Protein 4FYE (pdb70)

Foldseek 3Di:
DLAAVQVQVLLVPDDFAFDDDVLDLAADFPPPAFTKGARSPDHNAIETEGEWDDDPLLATPALWDFLLRQLLLLLGLLLVLLLVDLVVDDDDPSVVLNVVLVVLSVVLSVVLVVPQDRQLRIARFLFDCPDPSNVSNVVSLVVSLVSLLVSLVVNCVSSVHDPVSSQVSSQVSLVVHPHKYKYKYAAPLADPLKTKMKIWAADFDAWCLLQVLVVHHVVDDRADWDPKTWMWIWMAHNVSGTDTLDTFIQDRAQQFDLVQPPPDDPLSVLLRLLRSLSSVLRVLQRQQSNVSSNDDLVRLVVQQPPVPDDPDADPDPQSRQLVSVVRSQVPDAAEAEEEEEEAAQLFFDPPRSNSVCSQVSNVVSLLLQAQHWDWGWHDSGPVDIDIHIYHYHYAYAYAYFAPVRDDDPPDPRTDNCSRVLSHLVNLVVLLVLLLVVLVVLVVVPPVQVLLVVLSVLSNADPLVPLVVVLVVLSVVLNVLSVQLSVLSSVLNVQVSDDPVDHDPVSNVVSVVSNVVSVVVCVVSVVVSSVSSVVVSVRRLVSCVVCVVVSVVSLVVLCVVLQVVLLPPDDDVVSLVSSQLSSLLSVLSSVLSCCVSVVPCRDLLNRPPNSLSSQLNCVSSVHRYYYYDNNSLAPRLVSVLLNSLQSVVLCSDSRSHHDCCLRNQFFDSDSDTDSSLSSLSSRCSSSQVSLCSSQSGGAHQGDRRHCRRGSTDRPSNSRSCSSVRD

Radius of gyration: 26.18 Å; Cα contacts (8 Å, |Δi|>4): 1175; chains: 1; bounding box: 68×67×67 Å

GO terms:
  GO:0052866 phosphatidylinositol phosphate phosphatase activity (F, IMP)
  GO:0005515 protein binding (F, IPI)

Solvent-accessible surface area: 32111 Å² total; per-residue (Å²): 82,16,60,10,13,81,58,15,0,40,86,1,4,52,154,28,101,93,17,74,90,146,85,51,65,22,23,4,22,21,119,63,34,19,75,10,39,98,13,47,55,65,129,44,75,14,0,0,11,2,63,15,108,88,52,195,154,45,45,11,89,6,9,20,0,22,0,29,35,0,0,40,1,28,0,50,13,22,17,42,2,0,60,31,17,0,78,137,24,210,117,48,123,65,95,109,22,44,94,30,0,51,116,46,8,155,76,39,67,134,53,5,71,131,75,7,66,75,128,86,0,112,4,38,1,4,27,64,97,166,37,87,66,1,115,39,0,52,101,10,10,66,110,0,34,31,28,0,81,111,0,8,131,30,0,18,167,28,0,43,34,166,55,144,35,7,61,120,11,4,74,85,62,26,66,155,26,74,6,6,7,0,0,36,6,114,4,14,108,28,132,147,54,36,39,2,1,2,0,7,20,34,33,41,144,99,4,58,45,0,41,110,19,51,87,143,131,102,168,85,20,108,10,21,25,76,16,4,7,11,0,0,0,0,8,57,49,83,119,17,69,10,62,48,48,10,14,0,1,1,0,0,3,22,2,3,19,88,83,24,11,178,90,21,81,94,68,39,78,8,0,0,33,0,0,0,0,1,3,0,9,8,0,0,8,11,2,0,36,18,61,0,23,90,28,62,63,136,58,0,77,96,113,0,55,142,132,106,73,29,152,133,73,26,143,91,83,97,103,10,9,14,42,5,0,98,25,17,7,109,49,30,136,8,69,5,32,0,0,5,0,1,0,1,8,3,11,15,145,70,82,36,104,47,6,96,40,4,9,63,14,2,18,19,1,1,7,4,2,16,41,37,141,5,172,3,12,0,21,4,3,93,147,70,75,32,118,28,37,0,15,3,79,5,19,4,0,2,8,6,0,27,156,37,32,62,19,52,101,181,50,98,57,6,46,54,72,35,20,112,57,4,4,0,11,0,4,0,25,0,6,26,4,1,16,147,34,2,70,138,33,37,150,72,12,66,116,31,92,75,4,37,47,0,24,96,37,14,94,23,27,129,9,76,106,27,38,109,86,10,76,111,62,23,97,58,0,49,136,34,5,21,34,3,32,102,11,0,6,44,0,5,73,26,33,84,89,32,114,87,158,45,96,97,77,112,0,64,97,16,41,106,74,0,37,38,77,19,153,45,11,93,164,35,18,64,35,4,31,122,22,8,42,88,0,21,58,90,18,105,64,42,16,77,138,42,70,46,100,4,64,122,12,12,90,70,1,58,117,48,3,18,81,40,6,95,66,192,135,50,81,94,103,33,67,55,86,1,41,48,2,12,7,2,0,3,12,2,3,64,3,21,71,10,36,14,87,70,30,18,32,80,25,124,12,1,1,23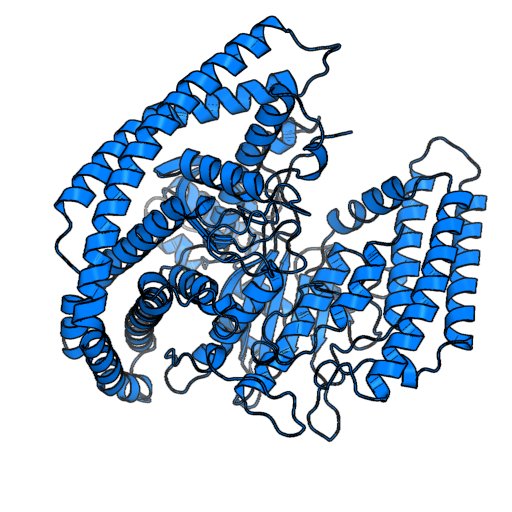,0,0,1,3,1,0,8,0,0,40,49,19,90,29,5,0,0,1,0,5,36,43,1,16,39,34,1,1,9,0,1,7,3,2,5,0,3,18,0,46,10,40,40,40,141,15,13,2,12,78,5,88,0,3,76,51,80,5,90,38,26,187,154,35,44,66,5,0,62,1,2,12,3,3,8,12,7,6,1,2,8,7,0,19,28,22,2,1,0,3,7,77,17,129,45,55,38,152,19,4,1,1,7,21,18,0,12,8,83,0,6,27,0,40,118,17,154

InterPro domains:
  IPR048705 Phosphoinositide phosphatase SidF-like [PF20988] (79-910)

Sequence (725 aa):
ITENIETYVTHLLSDLEPVPSQNQHLAYGYPGERQVFKDPMLDGKQVVVVNSQYDKHGRPVTGQPDVIQEANNYIDNLVAAAKSLIDKDKKGEKDLRKNAIDEMAKTFKKSISETIPSDKAKADLFSSKKSSANKDFLEQLAKVEGSLQQFTQAVAKASGHKLKALDKEGHHNIRSHNRDTLIHRFKAPNSKEGEEQFIMYIPCGRYTKRQQRLMGKDESDLVLGNSSMARMIAGTRHSDGTVTIHHDSFSGPGARMPYSDFKGADDYKKLAIKAVTLINQEEVIQTLAQRQIDRMTNEDLWNKIPEEYRPDELPPDAEKARAQLIKLYVEHNPLSVTECYTQVVTAGQRVAAENQKEQFEYVRQMMDAFDGSKAKITIQTGSNTEVETAVGYQARMSSWGVNWFRQVGALNPLSDNSVTKNQNARFVNQMTDDVIRNLDKVAQNLGDYDKAGALHTLLKGPDVSDLNQQITEKENALKEVKGAYREALFSYFEEYQKGEGKWDQAKLDQLKNQVDGYEKSIKKQESAIYELHNQIDALRKAYYTEHKGQINKALQELKEQISPVIQNKETDPETKSRLQHFYNSCAYLTQAQELYYENTWHHGKNNFKLQTLMASLSCELDYANTKGSKSNNDRGQRLAQKIVGNALWTAMSEDGLYTGEFLDHRRTHGKEVSNVEQLDRELTTIQALHHTANTGVSGGKFEIQDKANFADNGLFGKVANFAKIK

Nearest PDB structures (foldseek):
  4fye-assembly1_A  TM=1.001E+00  e=0.000E+00  Legionella pneumophila subsp. pneumophila str. Philadelphia 1
  4fyg-assembly1_A  TM=9.978E-01  e=1.767E-99  Legionella pneumophila subsp. pneumophila str. Philadelphia 1
  8jzl-assembly1_A  TM=6.406E-01  e=1.017E-10  Salmonella enterica subsp. enterica serovar Typhimurium str. LT2

B-factor: mean 67.92, std 23.51, range [21.99, 181.51]

Structure (mmCIF, N/CA/C/O backbone):
data_4FYE
#
_entry.id   4FYE
#
_cell.length_a   72.176
_cell.length_b   115.959
_cell.length_c   124.224
_cell.angle_alpha   90.00
_cell.angle_beta   90.00
_cell.angle_gamma   90.00
#
_symmetry.space_group_name_H-M   'P 21 21 21'
#
loop_
_entity.id
_entity.type
_entity.pdbx_description
1 polymer 'SidF, inhibitor of growth family, member 3'
2 non-polymer 'PHOSPHATE ION'
3 water water
#
loop_
_atom_site.group_PDB
_atom_site.id
_atom_site.type_symbol
_atom_site.label_atom_id
_atom_site.label_alt_id
_atom_site.label_comp_id
_atom_site.label_asym_id
_atom_site.label_entity_id
_atom_site.label_seq_id
_atom_site.pdbx_PDB_ins_code
_atom_site.Cartn_x
_atom_site.Cartn_y
_atom_site.Cartn_z
_atom_site.occupancy
_atom_site.B_iso_or_equiv
_atom_site.auth_seq_id
_atom_site.auth_comp_id
_atom_site.auth_asym_id
_atom_site.auth_atom_id
_atom_site.pdbx_PDB_model_num
ATOM 1 N N . ILE A 1 5 ? -20.427 49.967 30.853 1.00 123.02 4 ILE A N 1
ATOM 2 C CA . ILE A 1 5 ? -19.954 50.264 32.243 1.00 124.02 4 ILE A CA 1
ATOM 3 C C . ILE A 1 5 ? -18.863 51.332 32.277 1.00 122.14 4 ILE A C 1
ATOM 4 O O . ILE A 1 5 ? -17.902 51.320 31.481 1.00 115.58 4 ILE A O 1
ATOM 9 N N . THR A 1 6 ? -19.039 52.255 33.217 1.00 111.87 5 THR A N 1
ATOM 10 C CA . THR A 1 6 ? -18.036 53.269 33.534 1.00 104.13 5 THR A CA 1
ATOM 11 C C . THR A 1 6 ? -17.648 53.036 34.998 1.00 93.71 5 THR A C 1
ATOM 12 O O . THR A 1 6 ? -17.684 53.927 35.862 1.00 90.09 5 THR A O 1
ATOM 16 N N . GLU A 1 7 ? -17.293 51.778 35.233 1.00 78.02 6 GLU A N 1
ATOM 17 C CA . GLU A 1 7 ? -16.967 51.250 36.532 1.00 70.02 6 GLU A CA 1
ATOM 18 C C . GLU A 1 7 ? -15.459 51.203 36.676 1.00 57.35 6 GLU A C 1
ATOM 19 O O . GLU A 1 7 ? -14.715 51.165 35.722 1.00 55.69 6 GLU A O 1
ATOM 25 N N . ASN A 1 8 ? -15.022 51.202 37.905 1.00 57.36 7 ASN A N 1
ATOM 26 C CA . ASN A 1 8 ? -13.635 51.152 38.230 1.00 56.45 7 ASN A CA 1
ATOM 27 C C . ASN A 1 8 ? -13.078 49.814 37.718 1.00 53.89 7 ASN A C 1
ATOM 28 O O . ASN A 1 8 ? -13.724 48.796 37.868 1.00 56.74 7 ASN A O 1
ATOM 33 N N . ILE A 1 9 ? -11.899 49.833 37.091 1.00 51.69 8 ILE A N 1
ATOM 34 C CA . ILE A 1 9 ? -11.334 48.646 36.483 1.00 48.55 8 ILE A CA 1
ATOM 35 C C . ILE A 1 9 ? -11.185 47.512 37.522 1.00 51.32 8 ILE A C 1
ATOM 36 O O . ILE A 1 9 ? -11.610 46.377 37.267 1.00 48.36 8 ILE A O 1
ATOM 41 N N . GLU A 1 10 ? -10.639 47.825 38.702 1.00 49.69 9 GLU A N 1
ATOM 42 C CA . GLU A 1 10 ? -10.445 46.817 39.696 1.00 53.25 9 GLU A CA 1
ATOM 43 C C . GLU A 1 10 ? -11.773 46.209 40.099 1.00 60.19 9 GLU A C 1
ATOM 44 O O . GLU A 1 10 ? -11.858 44.966 40.242 1.00 63.47 9 GLU A O 1
ATOM 50 N N . THR A 1 11 ? -12.818 47.028 40.296 1.00 55.80 10 THR A N 1
ATOM 51 C CA . THR A 1 11 ? -14.051 46.407 40.777 1.00 59.98 10 THR A CA 1
ATOM 52 C C . THR A 1 11 ? -14.625 45.534 39.648 1.00 54.55 10 THR A C 1
ATOM 53 O O . THR A 1 11 ? -14.987 44.380 39.846 1.00 51.93 10 THR A O 1
ATOM 57 N N . TYR A 1 12 ? -14.659 46.064 38.447 1.00 50.77 11 TYR A N 1
ATOM 58 C CA . TYR A 1 12 ? -14.996 45.208 37.327 1.00 50.13 11 TYR A CA 1
ATOM 59 C C . TYR A 1 12 ? -14.213 43.879 37.211 1.00 48.56 11 TYR A C 1
ATOM 60 O O . TYR A 1 12 ? -14.813 42.812 37.045 1.00 51.26 11 TYR A O 1
ATOM 69 N N . VAL A 1 13 ? -12.899 43.916 37.319 1.00 44.86 12 VAL A N 1
ATOM 70 C CA . VAL A 1 13 ? -12.097 42.686 37.162 1.00 43.75 12 VAL A CA 1
ATOM 71 C C . VAL A 1 13 ? -12.473 41.676 38.260 1.00 51.38 12 VAL A C 1
ATOM 72 O O . VAL A 1 13 ? -12.535 40.434 38.026 1.00 52.79 12 VAL A O 1
ATOM 76 N N . THR A 1 14 ? -12.767 42.212 39.450 1.00 48.84 13 THR A N 1
ATOM 77 C CA . THR A 1 14 ? -13.160 41.408 40.569 1.00 50.86 13 THR A CA 1
ATOM 78 C C . THR A 1 14 ? -14.492 40.732 40.306 1.00 56.06 13 THR A C 1
ATOM 79 O O . THR A 1 14 ? -14.640 39.541 40.554 1.00 62.03 13 THR A O 1
ATOM 83 N N . HIS A 1 15 ? -15.480 41.464 39.813 1.00 57.03 14 HIS A N 1
ATOM 84 C CA . HIS A 1 15 ? -16.735 40.790 39.461 1.00 58.80 14 HIS A CA 1
ATOM 85 C C . HIS A 1 15 ? -16.533 39.708 38.426 1.00 56.94 14 HIS A C 1
ATOM 86 O O . HIS A 1 15 ? -17.138 38.675 38.488 1.00 55.97 14 HIS A O 1
ATOM 93 N N . LEU A 1 16 ? -15.621 39.947 37.486 1.00 55.00 15 LEU A N 1
ATOM 94 C CA . LEU A 1 16 ? -15.391 39.054 36.372 1.00 50.76 15 LEU A CA 1
ATOM 95 C C . LEU A 1 16 ? -14.852 37.725 36.821 1.00 51.24 15 LEU A C 1
ATOM 96 O O . LEU A 1 16 ? -15.047 36.749 36.150 1.00 52.82 15 LEU A O 1
ATOM 101 N N . LEU A 1 17 ? -14.148 37.701 37.936 1.00 53.05 16 LEU A N 1
ATOM 102 C CA . LEU A 1 17 ? -13.517 36.494 38.406 1.00 52.68 16 LEU A CA 1
ATOM 103 C C . LEU A 1 17 ? -14.385 35.740 39.389 1.00 57.06 16 LEU A C 1
ATOM 104 O O . LEU A 1 17 ? -13.956 34.762 39.947 1.00 64.76 16 LEU A O 1
ATOM 109 N N . SER A 1 18 ? -15.608 36.187 39.613 1.00 60.96 17 SER A N 1
ATOM 110 C CA . SER A 1 18 ? -16.446 35.568 40.648 1.00 64.95 17 SER A CA 1
ATOM 111 C C . SER A 1 18 ? -17.403 34.546 40.007 1.00 69.51 17 SER A C 1
ATOM 112 O O . SER A 1 18 ? -17.166 34.089 38.868 1.00 63.17 17 SER A O 1
ATOM 115 N N . ASP A 1 19 ? -18.479 34.204 40.724 1.00 68.75 18 ASP A N 1
ATOM 116 C CA . ASP A 1 19 ? -19.366 33.164 40.265 1.00 74.98 18 ASP A CA 1
ATOM 117 C C . ASP A 1 19 ? -20.295 33.688 39.211 1.00 74.15 18 ASP A C 1
ATOM 118 O O . ASP A 1 19 ? -21.187 34.457 39.529 1.00 81.25 18 ASP A O 1
ATOM 123 N N . LEU A 1 20 ? -20.105 33.267 37.962 1.00 66.31 19 LEU A N 1
ATOM 124 C CA . LEU A 1 20 ? -20.925 33.817 36.872 1.00 65.72 19 LEU A CA 1
ATOM 125 C C . LEU A 1 20 ? -21.998 32.887 36.351 1.00 67.71 19 LEU A C 1
ATOM 126 O O . LEU A 1 20 ? -21.900 31.646 36.521 1.00 66.25 19 LEU A O 1
ATOM 131 N N . GLU A 1 21 ? -23.000 33.482 35.686 1.00 67.00 20 GLU A N 1
ATOM 132 C CA . GLU A 1 21 ? -24.136 32.721 35.154 1.00 69.28 20 GLU A CA 1
ATOM 133 C C . GLU A 1 21 ? -23.767 32.068 33.836 1.00 68.42 20 GLU A C 1
ATOM 134 O O . GLU A 1 21 ? -23.432 32.778 32.896 1.00 65.32 20 GLU A O 1
ATOM 140 N N . PRO A 1 22 ? -23.874 30.715 33.760 1.00 71.42 21 PRO A N 1
ATOM 141 C CA . PRO A 1 22 ? -23.666 29.960 32.510 1.00 67.37 21 PRO A CA 1
ATOM 142 C C . PRO A 1 22 ? -24.554 30.437 31.343 1.00 65.97 21 PRO A C 1
ATOM 143 O O . PRO A 1 22 ? -25.639 30.956 31.565 1.00 70.62 21 PRO A O 1
ATOM 147 N N . VAL A 1 23 ? -24.046 30.287 30.122 1.00 64.66 22 VAL A N 1
ATOM 148 C CA . VAL A 1 23 ? -24.755 30.533 28.871 1.00 65.93 22 VAL A CA 1
ATOM 149 C C . VAL A 1 23 ? -24.716 29.238 28.046 1.00 68.45 22 VAL A C 1
ATOM 150 O O . VAL A 1 23 ? -23.631 28.664 27.836 1.00 65.53 22 VAL A O 1
ATOM 154 N N . PRO A 1 24 ? -25.894 28.774 27.577 1.00 73.50 23 PRO A N 1
ATOM 155 C CA . PRO A 1 24 ? -26.111 27.602 26.681 1.00 74.04 23 PRO A CA 1
ATOM 156 C C . PRO A 1 24 ? -25.619 27.904 25.265 1.00 77.21 23 PRO A C 1
ATOM 157 O O . PRO A 1 24 ? -25.632 29.074 24.866 1.00 78.85 23 PRO A O 1
ATOM 161 N N . SER A 1 25 ? -25.232 26.870 24.508 1.00 76.73 24 SER A N 1
ATOM 162 C CA . SER A 1 25 ? -24.574 27.046 23.179 1.00 80.28 24 SER A CA 1
ATOM 163 C C . SER A 1 25 ? -25.339 27.854 22.129 1.00 79.70 24 SER A C 1
ATOM 164 O O . SER A 1 25 ? -24.753 28.667 21.416 1.00 76.33 24 SER A O 1
ATOM 167 N N . GLN A 1 26 ? -26.641 27.604 22.028 1.00 83.80 25 GLN A N 1
ATOM 168 C CA . GLN A 1 26 ? -27.480 28.287 21.048 1.00 83.54 25 GLN A CA 1
ATOM 169 C C . GLN A 1 26 ? -27.517 29.782 21.337 1.00 81.67 25 GLN A C 1
ATOM 170 O O . GLN A 1 26 ? -27.934 30.565 20.494 1.00 83.19 25 GLN A O 1
ATOM 176 N N . ASN A 1 27 ? -27.072 30.178 22.529 1.00 79.47 26 ASN A N 1
ATOM 177 C CA . ASN A 1 27 ? -27.103 31.576 22.912 1.00 74.17 26 ASN A CA 1
ATOM 178 C C . ASN A 1 27 ? -25.756 32.289 22.843 1.00 74.70 26 ASN A C 1
ATOM 179 O O . ASN A 1 27 ? -25.686 33.496 23.070 1.00 69.26 26 ASN A O 1
ATOM 184 N N . GLN A 1 28 ? -24.696 31.563 22.494 1.00 73.59 27 GLN A N 1
ATOM 185 C CA . GLN A 1 28 ? -23.352 32.181 22.451 1.00 69.02 27 GLN A CA 1
ATOM 186 C C . GLN A 1 28 ? -23.227 33.058 21.216 1.00 67.98 27 GLN A C 1
ATOM 187 O O . GLN A 1 28 ? -23.881 32.811 20.203 1.00 65.52 27 GLN A O 1
ATOM 193 N N . HIS A 1 29 ? -22.426 34.110 21.314 1.00 64.98 28 HIS A N 1
ATOM 194 C CA . HIS A 1 29 ? -22.131 34.924 20.139 1.00 65.14 28 HIS A CA 1
ATOM 195 C C . HIS A 1 29 ? -21.383 34.241 18.985 1.00 67.24 28 HIS A C 1
ATOM 196 O O . HIS A 1 29 ? -21.436 34.688 17.833 1.00 64.38 28 HIS A O 1
ATOM 203 N N . LEU A 1 30 ? -20.662 33.165 19.265 1.00 61.81 29 LEU A N 1
ATOM 204 C CA . LEU A 1 30 ? -19.892 32.502 18.221 1.00 59.44 29 LEU A CA 1
ATOM 205 C C . LEU A 1 30 ? -19.342 31.202 18.805 1.00 54.67 29 LEU A C 1
ATOM 206 O O . LEU A 1 30 ? -19.348 31.011 20.026 1.00 53.12 29 LEU A O 1
ATOM 211 N N . ALA A 1 31 ? -18.880 30.310 17.945 1.00 51.12 30 ALA A N 1
ATOM 212 C CA . ALA A 1 31 ? -18.429 29.020 18.427 1.00 51.46 30 ALA A CA 1
ATOM 213 C C . ALA A 1 31 ? -16.961 29.035 18.787 1.00 47.84 30 ALA A C 1
ATOM 214 O O . ALA A 1 31 ? -16.101 29.405 17.991 1.00 45.30 30 ALA A O 1
ATOM 216 N N . TYR A 1 32 ? -16.689 28.630 20.010 1.00 48.19 31 TYR A N 1
ATOM 217 C CA . TYR A 1 32 ? -15.308 28.497 20.489 1.00 45.99 31 TYR A CA 1
ATOM 218 C C . TYR A 1 32 ? -14.741 27.066 20.574 1.00 47.45 31 TYR A C 1
ATOM 219 O O . TYR A 1 32 ? -13.510 26.918 20.593 1.00 51.05 31 TYR A O 1
ATOM 228 N N . GLY A 1 33 ? -15.629 26.052 20.627 1.00 43.87 32 GLY A N 1
ATOM 229 C CA . GLY A 1 33 ? -15.299 24.635 20.722 1.00 42.52 32 GLY A CA 1
ATOM 230 C C . GLY A 1 33 ? -14.649 24.302 22.064 1.00 49.49 32 GLY A C 1
ATOM 231 O O . GLY A 1 33 ? -14.725 25.089 23.011 1.00 47.76 32 GLY A O 1
ATOM 232 N N . TYR A 1 34 ? -13.963 23.158 22.138 1.00 48.47 33 TYR A N 1
ATOM 233 C CA . TYR A 1 34 ? -13.441 22.674 23.395 1.00 48.08 33 TYR A CA 1
ATOM 234 C C . TYR A 1 34 ? -14.518 22.750 24.514 1.00 52.37 33 TYR A C 1
ATOM 235 O O . TYR A 1 34 ? -14.335 23.423 25.543 1.00 50.84 33 TYR A O 1
ATOM 244 N N . PRO A 1 35 ? -15.639 22.045 24.327 1.00 52.89 34 PRO A N 1
ATOM 245 C CA . PRO A 1 35 ? -16.655 22.072 25.399 1.00 54.96 34 PRO A CA 1
ATOM 246 C C . PRO A 1 35 ? -16.107 21.667 26.814 1.00 55.34 34 PRO A C 1
ATOM 247 O O . PRO A 1 35 ? -15.309 20.760 26.943 1.00 55.56 34 PRO A O 1
ATOM 251 N N . GLY A 1 36 ? -16.495 22.386 27.858 1.00 55.35 35 GLY A N 1
ATOM 252 C CA . GLY A 1 36 ? -15.977 22.098 29.186 1.00 54.53 35 GLY A CA 1
ATOM 253 C C . GLY A 1 36 ? -14.585 22.642 29.418 1.00 57.74 35 GLY A C 1
ATOM 254 O O . GLY A 1 36 ? -14.161 22.692 30.543 1.00 62.12 35 GLY A O 1
ATOM 255 N N . GLU A 1 37 ? -13.857 23.070 28.389 1.00 54.45 36 GLU A N 1
ATOM 256 C CA . GLU A 1 37 ? -12.638 23.849 28.664 1.00 51.32 36 GLU A CA 1
ATOM 257 C C . GLU A 1 37 ? -12.948 25.332 28.401 1.00 50.97 36 GLU A C 1
ATOM 258 O O . GLU A 1 37 ? -12.744 26.148 29.299 1.00 49.29 36 GLU A O 1
ATOM 264 N N . ARG A 1 38 ? -13.496 25.665 27.219 1.00 51.47 37 ARG A N 1
ATOM 265 C CA . ARG A 1 38 ? -13.863 27.087 26.876 1.00 48.80 37 ARG A CA 1
ATOM 266 C C . ARG A 1 38 ? -15.286 27.360 27.361 1.00 49.26 37 ARG A C 1
ATOM 267 O O . ARG A 1 38 ? -16.283 27.148 26.656 1.00 47.89 37 ARG A O 1
ATOM 275 N N . GLN A 1 39 ? -15.387 27.819 28.591 1.00 45.75 38 GLN A N 1
ATOM 276 C CA . GLN A 1 39 ? -16.681 27.952 29.162 1.00 46.20 38 GLN A CA 1
ATOM 277 C C . GLN A 1 39 ? -17.187 29.363 29.009 1.00 46.98 38 GLN A C 1
ATOM 278 O O . GLN A 1 39 ? -16.422 30.327 29.105 1.00 46.26 38 GLN A O 1
ATOM 284 N N . VAL A 1 40 ? -18.472 29.461 28.726 1.00 47.31 39 VAL A N 1
ATOM 285 C CA . VAL A 1 40 ? -19.098 30.710 28.420 1.00 51.32 39 VAL A CA 1
ATOM 286 C C . VAL A 1 40 ? -20.143 31.110 29.451 1.00 54.17 39 VAL A C 1
ATOM 287 O O . VAL A 1 40 ? -20.907 30.275 29.964 1.00 53.71 39 VAL A O 1
ATOM 291 N N . PHE A 1 41 ? -20.186 32.402 29.720 1.00 50.66 40 PHE A N 1
ATOM 292 C CA . PHE A 1 41 ? -20.890 32.910 30.883 1.00 53.73 40 PHE A CA 1
ATOM 293 C C . PHE A 1 41 ? -21.465 34.311 30.605 1.00 57.91 40 PHE A C 1
ATOM 294 O O . PHE A 1 41 ? -21.070 34.998 29.638 1.00 57.84 40 PHE A O 1
ATOM 302 N N . LYS A 1 42 ? -22.363 34.790 31.466 1.00 63.95 41 LYS A N 1
ATOM 303 C CA . LYS A 1 42 ? -22.969 36.122 31.216 1.00 63.17 41 LYS A CA 1
ATOM 304 C C . LYS A 1 42 ? -22.069 37.153 31.840 1.00 58.67 41 LYS A C 1
ATOM 305 O O . LYS A 1 42 ? -21.447 36.869 32.863 1.00 55.99 41 LYS A O 1
ATOM 311 N N . ASP A 1 43 ? -21.957 38.333 31.229 1.00 55.74 42 ASP A N 1
ATOM 312 C CA . ASP A 1 43 ? -21.169 39.402 31.852 1.00 53.94 42 ASP A CA 1
ATOM 313 C C . ASP A 1 43 ? -21.819 39.814 33.173 1.00 57.61 42 ASP A C 1
ATOM 314 O O . ASP A 1 43 ? -23.041 39.974 33.244 1.00 60.48 42 ASP A O 1
ATOM 319 N N . PRO A 1 44 ? -21.021 39.934 34.241 1.00 57.43 43 PRO A N 1
ATOM 320 C CA . PRO A 1 44 ? -21.619 40.234 35.548 1.00 57.61 43 PRO A CA 1
ATOM 321 C C . PRO A 1 44 ? -22.183 41.639 35.614 1.00 63.94 43 PRO A C 1
ATOM 322 O O . PRO A 1 44 ? -22.831 42.003 36.606 1.00 76.74 43 PRO A O 1
ATOM 326 N N . MET A 1 45 ? -21.960 42.432 34.588 1.00 64.37 44 MET A N 1
ATOM 327 C CA . MET A 1 45 ? -22.307 43.829 34.697 1.00 74.88 44 MET A CA 1
ATOM 328 C C . MET A 1 45 ? -22.944 44.381 33.452 1.00 80.78 44 MET A C 1
ATOM 329 O O . MET A 1 45 ? -23.911 45.100 33.558 1.00 85.60 44 MET A O 1
ATOM 334 N N . LEU A 1 46 ? -22.418 44.056 32.280 1.00 82.38 45 LEU A N 1
ATOM 335 C CA . LEU A 1 46 ? -23.052 44.529 31.070 1.00 86.72 45 LEU A CA 1
ATOM 336 C C . LEU A 1 46 ? -24.055 43.533 30.487 1.00 84.88 45 LEU A C 1
ATOM 337 O O . LEU A 1 46 ? -23.704 42.415 30.116 1.00 79.28 45 LEU A O 1
ATOM 342 N N . ASP A 1 47 ? -25.297 43.985 30.377 1.00 85.49 46 ASP A N 1
ATOM 343 C CA . ASP A 1 47 ? -26.469 43.128 30.151 1.00 95.91 46 ASP A CA 1
ATOM 344 C C . ASP A 1 47 ? -26.329 42.013 29.097 1.00 88.15 46 ASP A C 1
ATOM 345 O O . ASP A 1 47 ? -26.459 40.833 29.433 1.00 88.62 46 ASP A O 1
ATOM 350 N N . GLY A 1 48 ? -26.095 42.353 27.832 1.00 77.95 47 GLY A N 1
ATOM 351 C CA . GLY A 1 48 ? -26.008 41.278 26.811 1.00 74.70 47 GLY A CA 1
ATOM 352 C C . GLY A 1 48 ? -24.575 40.872 26.438 1.00 69.83 47 GLY A C 1
ATOM 353 O O . GLY A 1 48 ? -24.360 40.284 25.404 1.00 64.42 47 GLY A O 1
ATOM 354 N N . LYS A 1 49 ? -23.584 41.220 27.259 1.00 62.57 48 LYS A N 1
ATOM 355 C CA . LYS A 1 49 ? -22.210 40.781 26.983 1.00 65.67 48 LYS A CA 1
ATOM 356 C C . LYS A 1 49 ? -21.854 39.396 27.595 1.00 62.58 48 LYS A C 1
ATOM 357 O O . LYS A 1 49 ? -22.466 38.938 28.588 1.00 62.35 48 LYS A O 1
ATOM 363 N N . GLN A 1 50 ? -20.890 38.727 26.965 1.00 57.91 49 GLN A N 1
ATOM 364 C CA . GLN A 1 50 ? -20.478 37.414 27.416 1.00 55.47 49 GLN A CA 1
ATOM 365 C C . GLN A 1 50 ? -19.020 37.355 27.773 1.00 52.18 49 GLN A C 1
ATOM 366 O O . GLN A 1 50 ? -18.234 38.204 27.344 1.00 48.20 49 GLN A O 1
ATOM 372 N N . VAL A 1 51 ? -18.664 36.284 28.476 1.00 49.21 50 VAL A N 1
ATOM 373 C CA . VAL A 1 51 ? -17.340 36.089 28.957 1.00 48.00 50 VAL A CA 1
ATOM 374 C C . VAL A 1 51 ? -16.914 34.670 28.698 1.00 51.40 50 VAL A C 1
ATOM 375 O O . VAL A 1 51 ? -17.657 33.750 29.022 1.00 50.77 50 VAL A O 1
ATOM 379 N N . VAL A 1 52 ? -15.721 34.466 28.142 1.00 44.90 51 VAL A N 1
ATOM 380 C CA . VAL A 1 52 ? -15.257 33.113 27.991 1.00 40.83 51 VAL A CA 1
ATOM 381 C C . VAL A 1 52 ? -14.094 32.868 28.957 1.00 43.97 51 VAL A C 1
ATOM 382 O O . VAL A 1 52 ? -13.121 33.654 28.975 1.00 43.83 51 VAL A O 1
ATOM 386 N N . VAL A 1 53 ? -14.134 31.773 29.711 1.00 43.94 52 VAL A N 1
ATOM 387 C CA . VAL A 1 53 ? -13.156 31.537 30.786 1.00 43.20 52 VAL A CA 1
ATOM 388 C C . VAL A 1 53 ? -12.499 30.145 30.591 1.00 45.50 52 VAL A C 1
ATOM 389 O O . VAL A 1 53 ? -13.175 29.172 30.302 1.00 45.53 52 VAL A O 1
ATOM 393 N N . VAL A 1 54 ? -11.189 30.071 30.734 1.00 41.25 53 VAL A N 1
ATOM 394 C CA . VAL A 1 54 ? -10.484 28.833 30.693 1.00 42.54 53 VAL A CA 1
ATOM 395 C C . VAL A 1 54 ? -9.645 28.708 31.968 1.00 43.57 53 VAL A C 1
ATOM 396 O O . VAL A 1 54 ? -8.869 29.615 32.280 1.00 50.96 53 VAL A O 1
ATOM 400 N N . ASN A 1 55 ? -9.735 27.575 32.661 1.00 41.98 54 ASN A N 1
ATOM 401 C CA . ASN A 1 55 ? -8.776 27.198 33.720 1.00 45.33 54 ASN A CA 1
ATOM 402 C C . ASN A 1 55 ? -7.766 26.181 33.260 1.00 44.72 54 ASN A C 1
ATOM 403 O O . ASN A 1 55 ? -8.157 25.156 32.704 1.00 45.04 54 ASN A O 1
ATOM 408 N N . SER A 1 56 ? -6.477 26.399 33.517 1.00 43.83 55 SER A N 1
ATOM 409 C CA . SER A 1 56 ? -5.509 25.341 33.151 1.00 45.13 55 SER A CA 1
ATOM 410 C C . SER A 1 56 ? -5.855 24.038 33.877 1.00 48.19 55 SER A C 1
ATOM 411 O O . SER A 1 56 ? -6.165 24.064 35.061 1.00 51.79 55 SER A O 1
ATOM 414 N N . GLN A 1 57 ? -5.831 22.941 33.125 1.00 53.22 56 GLN A N 1
ATOM 415 C CA . GLN A 1 57 ? -5.808 21.564 33.619 1.00 58.77 56 GLN A CA 1
ATOM 416 C C . GLN A 1 57 ? -4.487 20.905 33.110 1.00 59.10 56 GLN A C 1
ATOM 417 O O . GLN A 1 57 ? -3.889 21.360 32.126 1.00 53.96 56 GLN A O 1
ATOM 423 N N . TYR A 1 58 ? -4.036 19.842 33.778 1.00 54.96 57 TYR A N 1
ATOM 424 C CA . TYR A 1 58 ? -2.751 19.236 33.488 1.00 54.67 57 TYR A CA 1
ATOM 425 C C . TYR A 1 58 ? -2.881 17.753 33.493 1.00 57.01 57 TYR A C 1
ATOM 426 O O . TYR A 1 58 ? -3.768 17.252 34.123 1.00 60.56 57 TYR A O 1
ATOM 435 N N . ASP A 1 59 ? -1.971 17.057 32.823 1.00 55.81 58 ASP A N 1
ATOM 436 C CA . ASP A 1 59 ? -1.877 15.604 32.920 1.00 57.83 58 ASP A CA 1
ATOM 437 C C . ASP A 1 59 ? -1.013 15.182 34.138 1.00 59.67 58 ASP A C 1
ATOM 438 O O . ASP A 1 59 ? -0.497 16.024 34.879 1.00 54.92 58 ASP A O 1
ATOM 443 N N . LYS A 1 60 ? -0.801 13.884 34.290 1.00 60.96 59 LYS A N 1
ATOM 444 C CA . LYS A 1 60 ? -0.083 13.381 35.451 1.00 67.87 59 LYS A CA 1
ATOM 445 C C . LYS A 1 60 ? 1.373 13.820 35.464 1.00 70.96 59 LYS A C 1
ATOM 446 O O . LYS A 1 60 ? 2.075 13.655 36.488 1.00 75.90 59 LYS A O 1
ATOM 452 N N . HIS A 1 61 ? 1.849 14.318 34.330 1.00 63.67 60 HIS A N 1
ATOM 453 C CA . HIS A 1 61 ? 3.202 14.828 34.264 1.00 62.78 60 HIS A CA 1
ATOM 454 C C . HIS A 1 61 ? 3.283 16.291 34.546 1.00 61.82 60 HIS A C 1
ATOM 455 O O . HIS A 1 61 ? 4.369 16.857 34.546 1.00 61.05 60 HIS A O 1
ATOM 462 N N . GLY A 1 62 ? 2.155 16.934 34.830 1.00 57.42 61 GLY A N 1
ATOM 463 C CA . GLY A 1 62 ? 2.223 18.363 35.068 1.00 56.17 61 GLY A CA 1
ATOM 464 C C . GLY A 1 62 ? 2.337 19.080 33.716 1.00 55.72 61 GLY A C 1
ATOM 465 O O . GLY A 1 62 ? 2.577 20.252 33.664 1.00 62.23 61 GLY A O 1
ATOM 466 N N . ARG A 1 63 ? 2.149 18.379 32.611 1.00 53.05 62 ARG A N 1
ATOM 467 C CA . ARG A 1 63 ? 2.094 19.046 31.296 1.00 51.65 62 ARG A CA 1
ATOM 468 C C . ARG A 1 63 ? 0.605 19.438 31.059 1.00 48.85 62 ARG A C 1
ATOM 469 O O . ARG A 1 63 ? -0.313 18.747 31.507 1.00 53.94 62 ARG A O 1
ATOM 477 N N . PRO A 1 64 ? 0.366 20.612 30.482 1.00 47.27 63 PRO A N 1
ATOM 478 C CA . PRO A 1 64 ? -1.002 21.123 30.254 1.00 47.26 63 PRO A CA 1
ATOM 479 C C . PRO A 1 64 ? -1.839 20.357 29.235 1.00 45.05 63 PRO A C 1
ATOM 480 O O . PRO A 1 64 ? -1.366 20.050 28.160 1.00 38.95 63 PRO A O 1
ATOM 484 N N . VAL A 1 65 ? -3.123 20.239 29.498 1.00 42.26 64 VAL A N 1
ATOM 485 C CA . VAL A 1 65 ? -3.988 19.532 28.599 1.00 44.44 64 VAL A CA 1
ATOM 486 C C . VAL A 1 65 ? -4.976 20.538 28.036 1.00 46.74 64 VAL A C 1
ATOM 487 O O . VAL A 1 65 ? -5.659 20.284 27.040 1.00 46.21 64 VAL A O 1
ATOM 491 N N . THR A 1 66 ? -5.041 21.711 28.659 1.00 42.52 65 THR A N 1
ATOM 492 C CA . THR A 1 66 ? -5.820 22.786 28.112 1.00 41.04 65 THR A CA 1
ATOM 493 C C . THR A 1 66 ? -4.916 23.604 27.202 1.00 42.55 65 THR A C 1
ATOM 494 O O . THR A 1 66 ? -3.652 23.540 27.283 1.00 43.58 65 THR A O 1
ATOM 498 N N . GLY A 1 67 ? -5.515 24.407 26.332 1.00 42.87 66 GLY A N 1
ATOM 499 C CA . GLY A 1 67 ? -4.693 25.273 25.482 1.00 41.91 66 GLY A CA 1
ATOM 500 C C . GLY A 1 67 ? -3.943 24.444 24.420 1.00 40.98 66 GLY A C 1
ATOM 501 O O . GLY A 1 67 ? -2.893 24.844 23.901 1.00 41.42 66 GLY A O 1
ATOM 502 N N . GLN A 1 68 ? -4.502 23.299 24.059 1.00 40.67 67 GLN A N 1
ATOM 503 C CA . GLN A 1 68 ? -3.820 22.392 23.187 1.00 43.36 67 GLN A CA 1
ATOM 504 C C . GLN A 1 68 ? -4.589 22.312 21.878 1.00 39.85 67 GLN A C 1
ATOM 505 O O . GLN A 1 68 ? -5.783 22.142 21.910 1.00 43.33 67 GLN A O 1
ATOM 511 N N . PRO A 1 69 ? -3.940 22.463 20.692 1.00 40.83 68 PRO A N 1
ATOM 512 C CA . PRO A 1 69 ? -4.834 22.441 19.460 1.00 39.79 68 PRO A CA 1
ATOM 513 C C . PRO A 1 69 ? -5.427 21.108 19.216 1.00 42.59 68 PRO A C 1
ATOM 514 O O . PRO A 1 69 ? -4.760 20.073 19.371 1.00 41.31 68 PRO A O 1
ATOM 518 N N . ASP A 1 70 ? -6.671 21.120 18.785 1.00 44.43 69 ASP A N 1
ATOM 519 C CA . ASP A 1 70 ? -7.333 19.895 18.426 1.00 41.73 69 ASP A CA 1
ATOM 520 C C . ASP A 1 70 ? -8.019 20.099 17.066 1.00 40.91 69 ASP A C 1
ATOM 521 O O . ASP A 1 70 ? -8.932 20.933 16.986 1.00 42.28 69 ASP A O 1
ATOM 526 N N . VAL A 1 71 ? -7.627 19.379 16.009 1.00 41.10 70 VAL A N 1
ATOM 527 C CA . VAL A 1 71 ? -8.164 19.752 14.664 1.00 46.74 70 VAL A CA 1
ATOM 528 C C . VAL A 1 71 ? -9.656 19.490 14.439 1.00 43.01 70 VAL A C 1
ATOM 529 O O . VAL A 1 71 ? -10.349 20.240 13.751 1.00 41.05 70 VAL A O 1
ATOM 533 N N . ILE A 1 72 ? -10.172 18.463 15.070 1.00 43.10 71 ILE A N 1
ATOM 534 C CA . ILE A 1 72 ? -11.643 18.337 15.121 1.00 44.66 71 ILE A CA 1
ATOM 535 C C . ILE A 1 72 ? -12.395 19.562 15.654 1.00 41.71 71 ILE A C 1
ATOM 536 O O . ILE A 1 72 ? -13.322 20.049 14.997 1.00 41.34 71 ILE A O 1
ATOM 541 N N . GLN A 1 73 ? -11.978 20.054 16.816 1.00 42.44 72 GLN A N 1
ATOM 542 C CA . GLN A 1 73 ? -12.584 21.230 17.405 1.00 44.59 72 GLN A CA 1
ATOM 543 C C . GLN A 1 73 ? -12.439 22.441 16.507 1.00 43.24 72 GLN A C 1
ATOM 544 O O . GLN A 1 73 ? -13.405 23.154 16.336 1.00 49.76 72 GLN A O 1
ATOM 550 N N . GLU A 1 74 ? -11.273 22.647 15.912 1.00 40.64 73 GLU A N 1
ATOM 551 C CA . GLU A 1 74 ? -11.055 23.827 15.085 1.00 43.63 73 GLU A CA 1
ATOM 552 C C . GLU A 1 74 ? -11.893 23.715 13.815 1.00 44.20 73 GLU A C 1
ATOM 553 O O . GLU A 1 74 ? -12.421 24.697 13.326 1.00 45.66 73 GLU A O 1
ATOM 559 N N . ALA A 1 75 ? -11.951 22.519 13.262 1.00 42.46 74 ALA A N 1
ATOM 560 C CA . ALA A 1 75 ? -12.856 22.237 12.158 1.00 45.07 74 ALA A CA 1
ATOM 561 C C . ALA A 1 75 ? -14.304 22.572 12.497 1.00 44.77 74 ALA A C 1
ATOM 562 O O . ALA A 1 75 ? -14.969 23.226 11.701 1.00 44.05 74 ALA A O 1
ATOM 564 N N . ASN A 1 76 ? -14.786 22.154 13.676 1.00 46.34 75 ASN A N 1
ATOM 565 C CA . ASN A 1 76 ? -16.132 22.548 14.115 1.00 44.65 75 ASN A CA 1
ATOM 566 C C . ASN A 1 76 ? -16.295 24.044 14.238 1.00 47.19 75 ASN A C 1
ATOM 567 O O . ASN A 1 76 ? -17.296 24.555 13.778 1.00 50.83 75 ASN A O 1
ATOM 572 N N . ASN A 1 77 ? -15.325 24.746 14.835 1.00 42.70 76 ASN A N 1
ATOM 573 C CA . ASN A 1 77 ? -15.355 26.208 14.928 1.00 45.83 76 ASN A CA 1
ATOM 574 C C . ASN A 1 77 ? -15.433 26.878 13.558 1.00 46.66 76 ASN A C 1
ATOM 575 O O . ASN A 1 77 ? -16.266 27.726 13.290 1.00 52.46 76 ASN A O 1
ATOM 580 N N . TYR A 1 78 ? -14.537 26.476 12.699 1.00 45.57 77 TYR A N 1
ATOM 581 C CA . TYR A 1 78 ? -14.576 26.900 11.332 1.00 45.57 77 TYR A CA 1
ATOM 582 C C . TYR A 1 78 ? -15.868 26.627 10.689 1.00 45.39 77 TYR A C 1
ATOM 583 O O . TYR A 1 78 ? -16.369 27.527 10.100 1.00 50.04 77 TYR A O 1
ATOM 592 N N . ILE A 1 79 ? -16.419 25.399 10.777 1.00 48.89 78 ILE A N 1
ATOM 593 C CA . ILE A 1 79 ? -17.689 25.141 10.115 1.00 48.39 78 ILE A CA 1
ATOM 594 C C . ILE A 1 79 ? -18.785 26.126 10.623 1.00 49.14 78 ILE A C 1
ATOM 595 O O . ILE A 1 79 ? -19.428 26.816 9.845 1.00 51.71 78 ILE A O 1
ATOM 600 N N . ASP A 1 80 ? -18.964 26.207 11.932 1.00 50.30 79 ASP A N 1
ATOM 601 C CA . ASP A 1 80 ? -20.094 26.874 12.542 1.00 53.42 79 ASP A CA 1
ATOM 602 C C . ASP A 1 80 ? -19.997 28.353 12.324 1.00 52.42 79 ASP A C 1
ATOM 603 O O . ASP A 1 80 ? -21.021 29.005 12.085 1.00 56.23 79 ASP A O 1
ATOM 608 N N . ASN A 1 81 ? -18.777 28.880 12.444 1.00 50.21 80 ASN A N 1
ATOM 609 C CA . ASN A 1 81 ? -18.574 30.322 12.372 1.00 51.28 80 ASN A CA 1
ATOM 610 C C . ASN A 1 81 ? -18.761 30.806 10.919 1.00 51.43 80 ASN A C 1
ATOM 611 O O . ASN A 1 81 ? -19.346 31.822 10.702 1.00 52.62 80 ASN A O 1
ATOM 616 N N . LEU A 1 82 ? -18.342 30.025 9.937 1.00 47.47 81 LEU A N 1
ATOM 617 C CA . LEU A 1 82 ? -18.603 30.359 8.554 1.00 49.52 81 LEU A CA 1
ATOM 618 C C . LEU A 1 82 ? -20.121 30.189 8.272 1.00 54.37 81 LEU A C 1
ATOM 619 O O . LEU A 1 82 ? -20.749 31.030 7.572 1.00 51.98 81 LEU A O 1
ATOM 624 N N . VAL A 1 83 ? -20.722 29.130 8.825 1.00 54.69 82 VAL A N 1
ATOM 625 C CA . VAL A 1 83 ? -22.176 28.905 8.614 1.00 54.76 82 VAL A CA 1
ATOM 626 C C . VAL A 1 83 ? -22.945 30.083 9.088 1.00 54.01 82 VAL A C 1
ATOM 627 O O . VAL A 1 83 ? -23.897 30.468 8.441 1.00 57.18 82 VAL A O 1
ATOM 631 N N . ALA A 1 84 ? -22.517 30.671 10.203 1.00 53.29 83 ALA A N 1
ATOM 632 C CA . ALA A 1 84 ? -23.213 31.847 10.747 1.00 51.50 83 ALA A CA 1
ATOM 633 C C .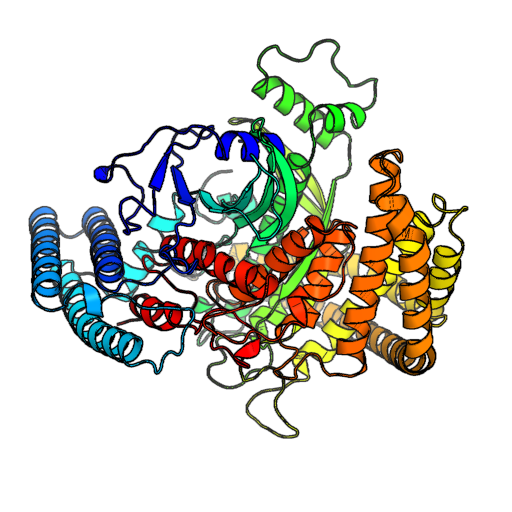 ALA A 1 84 ? -23.052 33.043 9.785 1.00 54.22 83 ALA A C 1
ATOM 634 O O . ALA A 1 84 ? -24.030 33.647 9.388 1.00 61.33 83 ALA A O 1
ATOM 636 N N . ALA A 1 85 ? -21.838 33.348 9.346 1.00 52.26 84 ALA A N 1
ATOM 637 C CA . ALA A 1 85 ? -21.646 34.410 8.357 1.00 52.93 84 ALA A CA 1
ATOM 638 C C . ALA A 1 85 ? -22.545 34.181 7.137 1.00 58.68 84 ALA A C 1
ATOM 639 O O . ALA A 1 85 ? -23.201 35.101 6.627 1.00 64.93 84 ALA A O 1
ATOM 641 N N . ALA A 1 86 ? -22.571 32.936 6.663 1.00 55.58 85 ALA A N 1
ATOM 642 C CA . ALA A 1 86 ? -23.353 32.630 5.527 1.00 58.92 85 ALA A CA 1
ATOM 643 C C . ALA A 1 86 ? -24.781 33.005 5.747 1.00 62.91 85 ALA A C 1
ATOM 644 O O . ALA A 1 86 ? -25.408 33.499 4.836 1.00 61.57 85 ALA A O 1
ATOM 646 N N . LYS A 1 87 ? -25.305 32.773 6.949 1.00 68.46 86 LYS A N 1
ATOM 647 C CA . LYS A 1 87 ? -26.755 32.873 7.146 1.00 68.74 86 LYS A CA 1
ATOM 648 C C . LYS A 1 87 ? -27.123 34.337 7.232 1.00 72.67 86 LYS A C 1
ATOM 649 O O . LYS A 1 87 ? -28.203 34.786 6.759 1.00 71.96 86 LYS A O 1
ATOM 655 N N . SER A 1 88 ? -26.190 35.083 7.810 1.00 69.21 87 SER A N 1
ATOM 656 C CA . SER A 1 88 ? -26.330 36.527 7.949 1.00 71.45 87 SER A CA 1
ATOM 657 C C . SER A 1 88 ? -26.398 37.151 6.547 1.00 72.46 87 SER A C 1
ATOM 658 O O . SER A 1 88 ? -27.292 37.942 6.287 1.00 73.66 87 SER A O 1
ATOM 661 N N . LEU A 1 89 ? -25.515 36.722 5.640 1.00 70.90 88 LEU A N 1
ATOM 662 C CA . LEU A 1 89 ? -25.506 37.230 4.256 1.00 72.74 88 LEU A CA 1
ATOM 663 C C . LEU A 1 89 ? -26.739 36.912 3.463 1.00 77.66 88 LEU A C 1
ATOM 664 O O . LEU A 1 89 ? -27.291 37.818 2.814 1.00 78.50 88 LEU A O 1
ATOM 669 N N . ILE A 1 90 ? -27.198 35.658 3.514 1.00 77.85 89 ILE A N 1
ATOM 670 C CA . ILE A 1 90 ? -28.448 35.332 2.790 1.00 87.92 89 ILE A CA 1
ATOM 671 C C . ILE A 1 90 ? -29.697 35.977 3.402 1.00 89.39 89 ILE A C 1
ATOM 672 O O . ILE A 1 90 ? -30.681 36.186 2.700 1.00 94.57 89 ILE A O 1
ATOM 677 N N . ASP A 1 91 ? -29.641 36.316 4.693 1.00 93.18 90 ASP A N 1
ATOM 678 C CA . ASP A 1 91 ? -30.750 37.024 5.370 1.00 92.13 90 ASP A CA 1
ATOM 679 C C . ASP A 1 91 ? -30.823 38.485 4.954 1.00 91.15 90 ASP A C 1
ATOM 680 O O . ASP A 1 91 ? -31.906 39.014 4.732 1.00 98.08 90 ASP A O 1
ATOM 685 N N . LYS A 1 92 ? -29.682 39.136 4.813 1.00 86.41 91 LYS A N 1
ATOM 686 C CA . LYS A 1 92 ? -29.737 40.529 4.442 1.00 89.78 91 LYS A CA 1
ATOM 687 C C . LYS A 1 92 ? -29.697 40.749 2.928 1.00 90.25 91 LYS A C 1
ATOM 688 O O . LYS A 1 92 ? -29.700 41.895 2.489 1.00 98.42 91 LYS A O 1
ATOM 694 N N . ASP A 1 93 ? -29.713 39.675 2.131 1.00 91.53 92 ASP A N 1
ATOM 695 C CA . ASP A 1 93 ? -29.569 39.810 0.664 1.00 90.42 92 ASP A CA 1
ATOM 696 C C . ASP A 1 93 ? -30.893 40.064 -0.070 1.00 93.98 92 ASP A C 1
ATOM 697 O O . ASP A 1 93 ? -31.963 39.912 0.522 1.00 93.80 92 ASP A O 1
ATOM 702 N N . LYS A 1 94 ? -30.813 40.442 -1.346 1.00 92.09 93 LYS A N 1
ATOM 703 C CA . LYS A 1 94 ? -32.016 40.750 -2.120 1.00 97.12 93 LYS A CA 1
ATOM 704 C C . LYS A 1 94 ? -32.635 39.580 -2.882 1.00 97.93 93 LYS A C 1
ATOM 705 O O . LYS A 1 94 ? -33.811 39.666 -3.270 1.00 100.24 93 LYS A O 1
ATOM 711 N N . LYS A 1 95 ? -31.869 38.500 -3.057 1.00 93.09 94 LYS A N 1
ATOM 712 C CA . LYS A 1 95 ? -32.372 37.285 -3.694 1.00 98.32 94 LYS A CA 1
ATOM 713 C C . LYS A 1 95 ? -33.305 36.466 -2.738 1.00 97.30 94 LYS A C 1
ATOM 714 O O . LYS A 1 95 ? -33.397 36.758 -1.552 1.00 92.18 94 LYS A O 1
ATOM 720 N N . GLY A 1 96 ? -34.047 35.494 -3.267 1.00 101.42 95 GLY A N 1
ATOM 721 C CA . GLY A 1 96 ? -35.017 34.752 -2.457 1.00 100.18 95 GLY A CA 1
ATOM 722 C C . GLY A 1 96 ? -34.552 33.339 -2.152 1.00 102.06 95 GLY A C 1
ATOM 723 O O . GLY A 1 96 ? -33.354 33.020 -2.285 1.00 98.22 95 GLY A O 1
ATOM 724 N N . GLU A 1 97 ? -35.507 32.488 -1.766 1.00 101.10 96 GLU A N 1
ATOM 725 C CA . GLU A 1 97 ? -35.245 31.112 -1.342 1.00 97.71 96 GLU A CA 1
ATOM 726 C C . GLU A 1 97 ? -34.239 31.137 -0.226 1.00 94.59 96 GLU A C 1
ATOM 727 O O . GLU A 1 97 ? -33.223 30.443 -0.257 1.00 94.98 96 GLU A O 1
ATOM 733 N N . LYS A 1 98 ? -34.510 31.973 0.756 1.00 90.08 97 LYS A N 1
ATOM 734 C CA . LYS A 1 98 ? -33.614 32.123 1.837 1.00 83.70 97 LYS A CA 1
ATOM 735 C C . LYS A 1 98 ? -33.550 30.819 2.598 1.00 86.76 97 LYS A C 1
ATOM 736 O O . LYS A 1 98 ? -32.458 30.296 2.888 1.00 89.06 97 LYS A O 1
ATOM 742 N N . ASP A 1 99 ? -34.707 30.251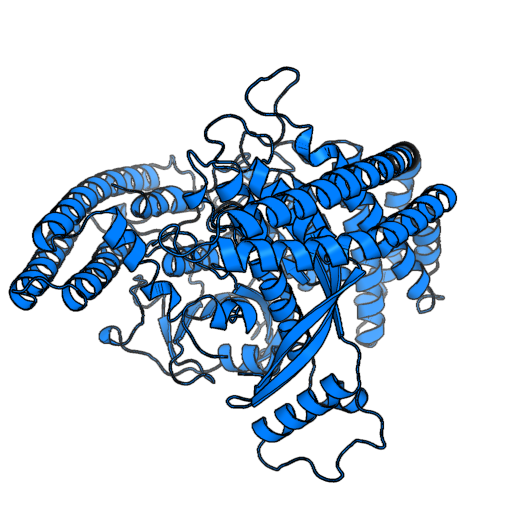 2.879 1.00 87.84 98 ASP A N 1
ATOM 743 C CA . ASP A 1 99 ? -34.761 29.003 3.617 1.00 89.07 98 ASP A CA 1
ATOM 744 C C . ASP A 1 99 ? -34.088 27.838 2.926 1.00 86.93 98 ASP A C 1
ATOM 745 O O . ASP A 1 99 ? -33.266 27.171 3.545 1.00 93.00 98 ASP A O 1
ATOM 750 N N . LEU A 1 100 ? -34.381 27.621 1.654 1.00 84.04 99 LEU A N 1
ATOM 751 C CA . LEU A 1 100 ? -33.729 26.579 0.884 1.00 86.95 99 LEU A CA 1
ATOM 752 C C . LEU A 1 100 ? -32.217 26.614 1.080 1.00 87.47 99 LEU A C 1
ATOM 753 O O . LEU A 1 100 ? -31.562 25.578 1.234 1.00 87.93 99 LEU A O 1
ATOM 758 N N . ARG A 1 101 ? -31.673 27.820 1.066 1.00 87.06 100 ARG A N 1
ATOM 759 C CA . ARG A 1 101 ? -30.251 27.990 1.054 1.00 83.42 100 ARG A CA 1
ATOM 760 C C . ARG A 1 101 ? -29.680 27.823 2.442 1.00 81.50 100 ARG A C 1
ATOM 761 O O . ARG A 1 101 ? -28.640 27.191 2.590 1.00 78.21 100 ARG A O 1
ATOM 769 N N . LYS A 1 102 ? -30.358 28.362 3.457 1.00 80.44 101 LYS A N 1
ATOM 770 C CA . LYS A 1 102 ? -29.916 28.187 4.849 1.00 74.52 101 LYS A CA 1
ATOM 771 C C . LYS A 1 102 ? -29.907 26.720 5.245 1.00 76.97 101 LYS A C 1
ATOM 772 O O . LYS A 1 102 ? -28.884 26.208 5.761 1.00 74.06 101 LYS A O 1
ATOM 778 N N . ASN A 1 103 ? -31.020 26.035 4.948 1.00 78.06 102 ASN A N 1
ATOM 779 C CA . ASN A 1 103 ? -31.127 24.591 5.199 1.00 79.71 102 ASN A CA 1
ATOM 780 C C . ASN A 1 103 ? -30.101 23.771 4.449 1.00 75.91 102 ASN A C 1
ATOM 781 O O . ASN A 1 103 ? -29.623 22.764 4.970 1.00 76.47 102 ASN A O 1
ATOM 786 N N . ALA A 1 104 ? -29.766 24.182 3.232 1.00 73.35 103 ALA A N 1
ATOM 787 C CA . ALA A 1 104 ? -28.788 23.411 2.466 1.00 74.77 103 ALA A CA 1
ATOM 788 C C . ALA A 1 104 ? -27.388 23.492 3.113 1.00 69.93 103 ALA A C 1
ATOM 789 O O . ALA A 1 104 ? -26.591 22.579 2.990 1.00 68.85 103 ALA A O 1
ATOM 791 N N . ILE A 1 105 ? -27.135 24.586 3.821 1.00 67.77 104 ILE A N 1
ATOM 792 C CA . ILE A 1 105 ? -25.827 24.930 4.321 1.00 69.33 104 ILE A CA 1
ATOM 793 C C . ILE A 1 105 ? -25.659 24.151 5.627 1.00 73.31 104 ILE A C 1
ATOM 794 O O . ILE A 1 105 ? -24.645 23.478 5.829 1.00 72.28 104 ILE A O 1
ATOM 799 N N . ASP A 1 106 ? -26.660 24.265 6.507 1.00 74.36 105 ASP A N 1
ATOM 800 C CA . ASP A 1 106 ? -26.800 23.391 7.664 1.00 74.77 105 ASP A CA 1
ATOM 801 C C . ASP A 1 106 ? -26.544 21.933 7.314 1.00 75.35 105 ASP A C 1
ATOM 802 O O . ASP A 1 106 ? -25.723 21.232 7.958 1.00 76.15 105 ASP A O 1
ATOM 807 N N . GLU A 1 107 ? -27.229 21.491 6.279 1.00 67.20 106 GLU A N 1
ATOM 808 C CA . GLU A 1 107 ? -27.128 20.106 5.875 1.00 71.66 106 GLU A CA 1
ATOM 809 C C . GLU A 1 107 ? -25.708 19.755 5.421 1.00 68.03 106 GLU A C 1
ATOM 810 O O . GLU A 1 107 ? -25.209 18.666 5.735 1.00 63.98 106 GLU A O 1
ATOM 816 N N . MET A 1 108 ? -25.061 20.660 4.693 1.00 66.07 107 MET A N 1
ATOM 817 C CA . MET A 1 108 ? -23.689 20.376 4.284 1.00 65.05 107 MET A CA 1
ATOM 818 C C . MET A 1 108 ? -22.751 20.464 5.490 1.00 60.72 107 MET A C 1
ATOM 819 O O . MET A 1 108 ? -21.722 19.770 5.544 1.00 61.52 107 MET A O 1
ATOM 824 N N . ALA A 1 109 ? -23.108 21.273 6.465 1.00 57.19 108 ALA A N 1
ATOM 825 C CA . ALA A 1 109 ? -22.232 21.442 7.642 1.00 58.77 108 ALA A CA 1
ATOM 826 C C . ALA A 1 109 ? -22.266 20.138 8.482 1.00 60.84 108 ALA A C 1
ATOM 827 O O . ALA A 1 109 ? -21.193 19.604 8.862 1.00 56.40 108 ALA A O 1
ATOM 829 N N . LYS A 1 110 ? -23.493 19.636 8.715 1.00 61.94 109 LYS A N 1
ATOM 830 C CA . LYS A 1 110 ? -23.734 18.352 9.390 1.00 68.38 109 LYS A CA 1
ATOM 831 C C . LYS A 1 110 ? -23.017 17.241 8.656 1.00 64.47 109 LYS A C 1
ATOM 832 O O . LYS A 1 110 ? -22.413 16.370 9.252 1.00 68.32 109 LYS A O 1
ATOM 838 N N . THR A 1 111 ? -23.053 17.243 7.345 1.00 63.02 110 THR A N 1
ATOM 839 C CA . THR A 1 111 ? -22.304 16.197 6.741 1.00 61.02 110 THR A CA 1
ATOM 840 C C . THR A 1 111 ? -20.774 16.363 6.767 1.00 55.51 110 THR A C 1
ATOM 841 O O . THR A 1 111 ? -20.059 15.362 6.756 1.00 55.76 110 THR A O 1
ATOM 845 N N . PHE A 1 112 ? -20.260 17.589 6.749 1.00 51.26 111 PHE A N 1
ATOM 846 C CA . PHE A 1 112 ? -18.811 17.738 6.836 1.00 51.25 111 PHE A CA 1
ATOM 847 C C . PHE A 1 112 ? -18.347 17.368 8.240 1.00 51.67 111 PHE A C 1
ATOM 848 O O . PHE A 1 112 ? -17.387 16.601 8.348 1.00 53.55 111 PHE A O 1
ATOM 856 N N . LYS A 1 113 ? -19.059 17.821 9.279 1.00 49.82 112 LYS A N 1
ATOM 857 C CA . LYS A 1 113 ? -18.762 17.362 10.647 1.00 57.22 112 LYS A CA 1
ATOM 858 C C . LYS A 1 113 ? -18.657 15.805 10.762 1.00 60.53 112 LYS A C 1
ATOM 859 O O . LYS A 1 113 ? -17.617 15.210 11.163 1.00 58.57 112 LYS A O 1
ATOM 865 N N . LYS A 1 114 ? -19.727 15.157 10.376 1.00 61.86 113 LYS A N 1
ATOM 866 C CA . LYS A 1 114 ? -19.788 13.718 10.469 1.00 67.59 113 LYS A CA 1
ATOM 867 C C . LYS A 1 114 ? -18.604 13.080 9.744 1.00 66.83 113 LYS A C 1
ATOM 868 O O . LYS A 1 114 ? -17.895 12.256 10.330 1.00 67.78 113 LYS A O 1
ATOM 874 N N . SER A 1 115 ? -18.369 13.469 8.492 1.00 63.75 114 SER A N 1
ATOM 875 C CA . SER A 1 115 ? -17.256 12.906 7.723 1.00 60.22 114 SER A CA 1
ATOM 876 C C . SER A 1 115 ? -15.885 13.079 8.440 1.00 61.10 114 SER A C 1
ATOM 877 O O . SER A 1 115 ? -14.973 12.232 8.375 1.00 59.22 114 SER A O 1
ATOM 880 N N . ILE A 1 116 ? -15.740 14.203 9.113 1.00 57.02 115 ILE A N 1
ATOM 881 C CA . ILE A 1 116 ? -14.480 14.498 9.729 1.00 56.75 115 ILE A CA 1
ATOM 882 C C . ILE A 1 116 ? -14.316 13.644 10.968 1.00 58.43 115 ILE A C 1
ATOM 883 O O . ILE A 1 116 ? -13.227 13.136 11.221 1.00 56.38 115 ILE A O 1
ATOM 888 N N . SER A 1 117 ? -15.415 13.499 11.709 1.00 62.16 116 SER A N 1
ATOM 889 C CA . SER A 1 117 ? -15.486 12.587 12.837 1.00 68.07 116 SER A CA 1
ATOM 890 C C . SER A 1 117 ? -15.286 11.099 12.459 1.00 69.09 116 SER A C 1
ATOM 891 O O . SER A 1 117 ? -14.811 10.350 13.288 1.00 73.69 116 SER A O 1
ATOM 894 N N . GLU A 1 118 ? -15.626 10.679 11.233 1.00 66.75 117 GLU A N 1
ATOM 895 C CA . GLU A 1 118 ? -15.377 9.307 10.824 1.00 63.18 117 GLU A CA 1
ATOM 896 C C . GLU A 1 118 ? -13.978 9.102 10.263 1.00 64.07 117 GLU A C 1
ATOM 897 O O . GLU A 1 118 ? -13.539 7.965 10.182 1.00 64.52 117 GLU A O 1
ATOM 903 N N . THR A 1 119 ? -13.248 10.163 9.907 1.00 61.56 118 THR A N 1
ATOM 904 C CA . THR A 1 119 ? -11.927 9.994 9.221 1.00 62.16 118 THR A CA 1
ATOM 905 C C . THR A 1 119 ? -10.715 10.413 10.042 1.00 62.09 118 THR A C 1
ATOM 906 O O . THR A 1 119 ? -9.572 9.999 9.749 1.00 62.30 118 THR A O 1
ATOM 910 N N . ILE A 1 120 ? -10.948 11.265 11.031 1.00 56.94 119 ILE A N 1
ATOM 911 C CA . ILE A 1 120 ? -9.873 11.717 11.886 1.00 56.09 119 ILE A CA 1
ATOM 912 C C . ILE A 1 120 ? -9.998 10.995 13.228 1.00 54.66 119 ILE A C 1
ATOM 913 O O . ILE A 1 120 ? -10.961 11.249 13.979 1.00 53.30 119 ILE A O 1
ATOM 918 N N . PRO A 1 121 ? -9.040 10.084 13.527 1.00 54.80 120 PRO A N 1
ATOM 919 C CA . PRO A 1 121 ? -9.068 9.461 14.882 1.00 56.34 120 PRO A CA 1
ATOM 920 C C . PRO A 1 121 ? -8.732 10.477 15.932 1.00 51.83 120 PRO A C 1
ATOM 921 O O . PRO A 1 121 ? -7.848 11.293 15.721 1.00 53.25 120 PRO A O 1
ATOM 925 N N . SER A 1 122 ? -9.478 10.429 17.029 1.00 57.38 121 SER A N 1
ATOM 926 C CA . SER A 1 122 ? -9.429 11.366 18.123 1.00 58.76 121 SER A CA 1
ATOM 927 C C . SER A 1 122 ? -8.049 11.623 18.683 1.00 59.60 121 SER A C 1
ATOM 928 O O . SER A 1 122 ? -7.703 12.761 18.982 1.00 63.72 121 SER A O 1
ATOM 931 N N . ASP A 1 123 ? -7.261 10.573 18.766 1.00 62.00 122 ASP A N 1
ATOM 932 C CA . ASP A 1 123 ? -5.981 10.657 19.411 1.00 71.69 122 ASP A CA 1
ATOM 933 C C . ASP A 1 123 ? -4.882 11.079 18.462 1.00 73.36 122 ASP A C 1
ATOM 934 O O . ASP A 1 123 ? -3.808 11.449 18.925 1.00 88.17 122 ASP A O 1
ATOM 939 N N . LYS A 1 124 ? -5.123 11.085 17.152 1.00 54.70 123 LYS A N 1
ATOM 940 C CA . LYS A 1 124 ? -4.147 11.744 16.325 1.00 47.75 123 LYS A CA 1
ATOM 941 C C . LYS A 1 124 ? -4.573 13.194 16.086 1.00 49.34 123 LYS A C 1
ATOM 942 O O . LYS A 1 124 ? -3.861 13.959 15.462 1.00 50.71 123 LYS A O 1
ATOM 948 N N . ALA A 1 125 ? -5.725 13.595 16.597 1.00 52.22 124 ALA A N 1
ATOM 949 C CA . ALA A 1 125 ? -6.251 14.926 16.293 1.00 48.03 124 ALA A CA 1
ATOM 950 C C . ALA A 1 125 ? -5.602 15.999 17.126 1.00 44.73 124 ALA A C 1
ATOM 951 O O . ALA A 1 125 ? -5.768 17.157 16.852 1.00 47.65 124 ALA A O 1
ATOM 953 N N . LYS A 1 126 ? -4.885 15.637 18.169 1.00 48.76 125 LYS A N 1
ATOM 954 C CA . LYS A 1 126 ? -4.451 16.667 19.135 1.00 48.73 125 LYS A CA 1
ATOM 955 C C . LYS A 1 126 ? -2.980 16.930 18.981 1.00 43.68 125 LYS A C 1
ATOM 956 O O . LYS A 1 126 ? -2.210 16.014 18.741 1.00 44.93 125 LYS A O 1
ATOM 962 N N . ALA A 1 127 ? -2.584 18.186 19.117 1.00 39.03 126 ALA A N 1
ATOM 963 C CA . ALA A 1 127 ? -1.174 18.515 19.037 1.00 39.82 126 ALA A CA 1
ATOM 964 C C . ALA A 1 127 ? -0.656 18.602 20.445 1.00 39.64 126 ALA A C 1
ATOM 965 O O . ALA A 1 127 ? -1.431 18.729 21.371 1.00 40.77 126 ALA A O 1
ATOM 967 N N . ASP A 1 128 ? 0.659 18.510 20.601 1.00 40.44 127 ASP A N 1
ATOM 968 C CA . ASP A 1 128 ? 1.321 18.900 21.823 1.00 41.01 127 ASP A CA 1
ATOM 969 C C . ASP A 1 128 ? 2.275 20.045 21.473 1.00 38.02 127 ASP A C 1
ATOM 970 O O . ASP A 1 128 ? 3.238 19.878 20.683 1.00 42.27 127 ASP A O 1
ATOM 975 N N . LEU A 1 129 ? 1.971 21.210 22.013 1.00 39.71 128 LEU A N 1
ATOM 976 C CA . LEU A 1 129 ? 2.700 22.456 21.768 1.00 40.29 128 LEU A CA 1
ATOM 977 C C . LEU A 1 129 ? 4.055 22.476 22.462 1.00 44.33 128 LEU A C 1
ATOM 978 O O . LEU A 1 129 ? 4.904 23.305 22.092 1.00 43.61 128 LEU A O 1
ATOM 983 N N . PHE A 1 130 ? 4.308 21.559 23.402 1.00 36.48 129 PHE A N 1
ATOM 984 C CA . PHE A 1 130 ? 5.470 21.790 24.258 1.00 37.72 129 PHE A CA 1
ATOM 985 C C . PHE A 1 130 ? 6.450 20.709 24.055 1.00 39.58 129 PHE A C 1
ATOM 986 O O . PHE A 1 130 ? 7.228 20.413 24.880 1.00 43.47 129 PHE A O 1
ATOM 994 N N . SER A 1 131 ? 6.415 20.196 22.869 1.00 40.09 130 SER A N 1
ATOM 995 C CA . SER A 1 131 ? 7.208 19.118 22.439 1.00 40.80 130 SER A CA 1
ATOM 996 C C . SER A 1 131 ? 7.631 19.457 21.014 1.00 43.98 130 SER A C 1
ATOM 997 O O . SER A 1 131 ? 7.023 20.337 20.337 1.00 47.69 130 SER A O 1
ATOM 1000 N N . SER A 1 132 ? 8.497 18.657 20.448 1.00 41.12 131 SER A N 1
ATOM 1001 C CA . SER A 1 132 ? 8.911 18.913 19.074 1.00 44.28 131 SER A CA 1
ATOM 1002 C C . SER A 1 132 ? 7.849 18.713 17.978 1.00 43.02 131 SER A C 1
ATOM 1003 O O . SER A 1 132 ? 7.110 17.726 17.989 1.00 46.24 131 SER A O 1
ATOM 1006 N N . LYS A 1 133 ? 7.814 19.573 16.961 1.00 46.85 132 LYS A N 1
ATOM 1007 C CA . LYS A 1 133 ? 6.745 19.478 15.967 1.00 43.62 132 LYS A CA 1
ATOM 1008 C C . LYS A 1 133 ? 7.077 18.269 15.163 1.00 47.60 132 LYS A C 1
ATOM 1009 O O . LYS A 1 133 ? 6.275 17.782 14.298 1.00 50.17 132 LYS A O 1
ATOM 1015 N N . LYS A 1 134 ? 8.300 17.815 15.370 1.00 44.89 133 LYS A N 1
ATOM 1016 C CA . LYS A 1 134 ? 8.747 16.591 14.692 1.00 54.08 133 LYS A CA 1
ATOM 1017 C C . LYS A 1 134 ? 8.572 15.280 15.469 1.00 50.92 133 LYS A C 1
ATOM 1018 O O . LYS A 1 134 ? 9.012 14.252 14.995 1.00 50.64 133 LYS A O 1
ATOM 1024 N N . SER A 1 135 ? 7.921 15.295 16.635 1.00 49.04 134 SER A N 1
ATOM 1025 C CA . SER A 1 135 ? 7.569 14.003 17.331 1.00 50.91 134 SER A CA 1
ATOM 1026 C C . SER A 1 135 ? 6.676 13.150 16.449 1.00 46.98 134 SER A C 1
ATOM 1027 O O . SER A 1 135 ? 5.968 13.683 15.566 1.00 54.21 134 SER A O 1
ATOM 1030 N N . SER A 1 136 ? 6.648 11.843 16.632 1.00 46.33 135 SER A N 1
ATOM 1031 C CA . SER A 1 136 ? 5.721 11.080 15.797 1.00 48.33 135 SER A CA 1
ATOM 1032 C C . SER A 1 136 ? 4.248 11.528 16.051 1.00 47.97 135 SER A C 1
ATOM 1033 O O . SER A 1 136 ? 3.399 11.505 15.141 1.00 56.79 135 SER A O 1
ATOM 1036 N N . ALA A 1 137 ? 3.952 11.942 17.274 1.00 44.75 136 ALA A N 1
ATOM 1037 C CA . ALA A 1 137 ? 2.592 12.345 17.595 1.00 45.49 136 ALA A CA 1
ATOM 1038 C C . ALA A 1 137 ? 2.185 13.678 16.908 1.00 41.93 136 ALA A C 1
ATOM 1039 O O . ALA A 1 137 ? 1.076 13.778 16.368 1.00 37.49 136 ALA A O 1
ATOM 1041 N N . ASN A 1 138 ? 3.103 14.635 16.861 1.00 37.45 137 ASN A N 1
ATOM 1042 C CA . ASN A 1 138 ? 2.816 15.882 16.138 1.00 39.22 137 ASN A CA 1
ATOM 1043 C C . ASN A 1 138 ? 2.799 15.722 14.586 1.00 40.83 137 ASN A C 1
ATOM 1044 O O . ASN A 1 138 ? 2.088 16.403 13.899 1.00 40.51 137 ASN A O 1
ATOM 1049 N N . LYS A 1 139 ? 3.540 14.769 14.060 1.00 45.30 138 LYS A N 1
ATOM 1050 C CA . LYS A 1 139 ? 3.566 14.472 12.645 1.00 47.25 138 LYS A CA 1
ATOM 1051 C C . LYS A 1 139 ? 2.232 13.911 12.223 1.00 47.21 138 LYS A C 1
ATOM 1052 O O . LYS A 1 139 ? 1.714 14.231 11.122 1.00 44.54 138 LYS A O 1
ATOM 1058 N N . ASP A 1 140 ? 1.669 13.092 13.103 1.00 44.17 139 ASP A N 1
ATOM 1059 C CA . ASP A 1 140 ? 0.303 12.622 12.912 1.00 43.96 139 ASP A CA 1
ATOM 1060 C C . ASP A 1 140 ? -0.737 13.737 12.974 1.00 45.61 139 ASP A C 1
ATOM 1061 O O . ASP A 1 140 ? -1.628 13.829 12.097 1.00 47.57 139 ASP A O 1
ATOM 1066 N N . PHE A 1 141 ? -0.611 14.594 13.994 1.00 41.65 140 PHE A N 1
ATOM 1067 C CA . PHE A 1 141 ? -1.428 15.769 14.063 1.00 42.39 140 PHE A CA 1
ATOM 1068 C C . PHE A 1 141 ? -1.335 16.534 12.766 1.00 44.59 140 PHE A C 1
ATOM 1069 O O . PHE A 1 141 ? -2.403 16.850 12.205 1.00 43.72 140 PHE A O 1
ATOM 1077 N N . LEU A 1 142 ? -0.101 16.828 12.283 1.00 44.73 141 LEU A N 1
ATOM 1078 C CA . LEU A 1 142 ? 0.056 17.527 10.965 1.00 42.80 141 LEU A CA 1
ATOM 1079 C C . LEU A 1 142 ? -0.641 16.810 9.836 1.00 44.59 141 LEU A C 1
ATOM 1080 O O . LEU A 1 142 ? -1.288 17.479 8.992 1.00 45.26 141 LEU A O 1
ATOM 1085 N N . GLU A 1 143 ? -0.587 15.463 9.830 1.00 41.92 142 GLU A N 1
ATOM 1086 C CA . GLU A 1 143 ? -1.223 14.775 8.723 1.00 47.13 142 GLU A CA 1
ATOM 1087 C C . GLU A 1 143 ? -2.700 14.922 8.808 1.00 46.85 142 GLU A C 1
ATOM 1088 O O . GLU A 1 143 ? -3.342 14.944 7.801 1.00 52.80 142 GLU A O 1
ATOM 1094 N N . GLN A 1 144 ? -3.245 14.954 10.019 1.00 44.69 143 GLN A N 1
ATOM 1095 C CA . GLN A 1 144 ? -4.671 14.985 10.144 1.00 45.78 143 GLN A CA 1
ATOM 1096 C C . GLN A 1 144 ? -5.107 16.376 9.708 1.00 47.67 143 GLN A C 1
ATOM 1097 O O . GLN A 1 144 ? -6.018 16.564 8.900 1.00 50.42 143 GLN A O 1
ATOM 1103 N N . LEU A 1 145 ? -4.355 17.346 10.179 1.00 40.87 144 LEU A N 1
ATOM 1104 C CA . LEU A 1 145 ? -4.605 18.677 9.847 1.00 40.93 144 LEU A CA 1
ATOM 1105 C C . LEU A 1 145 ? -4.637 18.917 8.358 1.00 43.63 144 LEU A C 1
ATOM 1106 O O . LEU A 1 145 ? -5.524 19.622 7.943 1.00 44.19 144 LEU A O 1
ATOM 1111 N N . ALA A 1 146 ? -3.700 18.375 7.568 1.00 41.57 145 ALA A N 1
ATOM 1112 C CA . ALA A 1 146 ? -3.730 18.610 6.112 1.00 43.51 145 ALA A CA 1
ATOM 1113 C C . ALA A 1 146 ? -5.000 17.944 5.506 1.00 48.98 145 ALA A C 1
ATOM 1114 O O . ALA A 1 146 ? -5.671 18.500 4.634 1.00 52.93 145 ALA A O 1
ATOM 1116 N N . LYS A 1 147 ? -5.310 16.756 5.971 1.00 44.95 146 LYS A N 1
ATOM 1117 C CA . LYS A 1 147 ? -6.547 16.121 5.615 1.00 49.28 146 LYS A CA 1
ATOM 1118 C C . LYS A 1 147 ? -7.735 17.077 5.813 1.00 48.02 146 LYS A C 1
ATOM 1119 O O . LYS A 1 147 ? -8.530 17.304 4.943 1.00 50.60 146 LYS A O 1
ATOM 1125 N N . VAL A 1 148 ? -7.871 17.600 7.011 1.00 46.52 147 VAL A N 1
ATOM 1126 C CA . VAL A 1 148 ? -8.994 18.425 7.370 1.00 46.77 147 VAL A CA 1
ATOM 1127 C C . VAL A 1 148 ? -9.048 19.737 6.584 1.00 49.93 147 VAL A C 1
ATOM 1128 O O . VAL A 1 148 ? -10.140 20.190 6.219 1.00 53.15 147 VAL A O 1
ATOM 1132 N N . GLU A 1 149 ? -7.882 20.325 6.309 1.00 47.88 148 GLU A N 1
ATOM 1133 C CA . GLU A 1 149 ? -7.801 21.526 5.514 1.00 54.46 148 GLU A CA 1
ATOM 1134 C C . GLU A 1 149 ? -8.399 21.238 4.170 1.00 52.33 148 GLU A C 1
ATOM 1135 O O . GLU A 1 149 ? -9.154 22.042 3.660 1.00 53.53 148 GLU A O 1
ATOM 1141 N N . GLY A 1 150 ? -8.071 20.075 3.628 1.00 46.35 149 GLY A N 1
ATOM 1142 C CA . GLY A 1 150 ? -8.634 19.616 2.362 1.00 48.15 149 GLY A CA 1
ATOM 1143 C C . GLY A 1 150 ? -10.158 19.611 2.437 1.00 52.22 149 GLY A C 1
ATOM 1144 O O . GLY A 1 150 ? -10.821 20.121 1.553 1.00 56.90 149 GLY A O 1
ATOM 1145 N N . SER A 1 151 ? -10.722 19.057 3.505 1.00 52.56 150 SER A N 1
ATOM 1146 C CA . SER A 1 151 ? -12.185 19.035 3.659 1.00 54.36 150 SER A CA 1
ATOM 1147 C C . SER A 1 151 ? -12.789 20.420 3.866 1.00 51.32 150 SER A C 1
ATOM 1148 O O . SER A 1 151 ? -13.900 20.676 3.399 1.00 50.83 150 SER A O 1
ATOM 1151 N N . LEU A 1 152 ? -12.078 21.301 4.547 1.00 46.93 151 LEU A N 1
ATOM 1152 C CA . LEU A 1 152 ? -12.622 22.653 4.777 1.00 49.92 151 LEU A CA 1
ATOM 1153 C C . LEU A 1 152 ? -12.594 23.523 3.530 1.00 50.44 151 LEU A C 1
ATOM 1154 O O . LEU A 1 152 ? -13.454 24.394 3.383 1.00 47.69 151 LEU A O 1
ATOM 1159 N N . GLN A 1 153 ? -11.666 23.246 2.611 1.00 50.71 152 GLN A N 1
ATOM 1160 C CA . GLN A 1 153 ? -11.719 23.916 1.317 1.00 53.11 152 GLN A CA 1
ATOM 1161 C C . GLN A 1 153 ? -12.917 23.445 0.550 1.00 54.22 152 GLN A C 1
ATOM 1162 O O . GLN A 1 153 ? -13.663 24.270 0.007 1.00 58.52 152 GLN A O 1
ATOM 1168 N N . GLN A 1 154 ? -13.151 22.136 0.505 1.00 52.05 153 GLN A N 1
ATOM 1169 C CA . GLN A 1 154 ? -14.373 21.664 -0.182 1.00 50.52 153 GLN A CA 1
ATOM 1170 C C . GLN A 1 154 ? -15.647 22.230 0.494 1.00 52.79 153 GLN A C 1
ATOM 1171 O O . GLN A 1 154 ? -16.603 22.685 -0.183 1.00 49.04 153 GLN A O 1
ATOM 1177 N N . PHE A 1 155 ? -15.640 22.306 1.827 1.00 50.24 154 PHE A N 1
ATOM 1178 C CA . PHE A 1 155 ? -16.855 22.786 2.486 1.00 53.12 154 PHE A CA 1
ATOM 1179 C C . PHE A 1 155 ? -17.135 24.242 2.135 1.00 52.31 154 PHE A C 1
ATOM 1180 O O . PHE A 1 155 ? -18.250 24.591 1.793 1.00 51.94 154 PHE A O 1
ATOM 1188 N N . THR A 1 156 ? -16.118 25.086 2.263 1.00 51.06 155 THR A N 1
ATOM 1189 C CA . THR A 1 156 ? -16.273 26.494 1.938 1.00 50.98 155 THR A CA 1
ATOM 1190 C C . THR A 1 156 ? -16.635 26.737 0.451 1.00 51.86 155 THR A C 1
ATOM 1191 O O . THR A 1 156 ? -17.467 27.558 0.151 1.00 55.17 155 THR A O 1
ATOM 1195 N N . GLN A 1 157 ? -16.049 26.006 -0.480 1.00 52.54 156 GLN A N 1
ATOM 1196 C CA . GLN A 1 157 ? -16.428 26.162 -1.890 1.00 54.05 156 GLN A CA 1
ATOM 1197 C C . GLN A 1 157 ? -17.938 25.922 -2.086 1.00 58.92 156 GLN A C 1
ATOM 1198 O O . GLN A 1 157 ? -18.602 26.536 -2.978 1.00 59.49 156 GLN A O 1
ATOM 1204 N N . ALA A 1 158 ? -18.481 25.053 -1.232 1.00 58.66 157 ALA A N 1
ATOM 1205 C CA . ALA A 1 158 ? -19.847 24.557 -1.378 1.00 60.33 157 ALA A CA 1
ATOM 1206 C C . ALA A 1 158 ? -20.801 25.473 -0.690 1.00 60.76 157 ALA A C 1
ATOM 1207 O O . ALA A 1 158 ? -21.962 25.539 -1.039 1.00 65.58 157 ALA A O 1
ATOM 1209 N N . VAL A 1 159 ? -20.317 26.168 0.315 1.00 61.02 158 VAL A N 1
ATOM 1210 C CA . VAL A 1 159 ? -21.101 27.183 0.992 1.00 61.34 158 VAL A CA 1
ATOM 1211 C C . VAL A 1 159 ? -21.208 28.398 0.081 1.00 67.02 158 VAL A C 1
ATOM 1212 O O . VAL A 1 159 ? -22.188 29.153 0.172 1.00 77.05 158 VAL A O 1
ATOM 1216 N N . ALA A 1 160 ? -20.201 28.648 -0.766 1.00 64.78 159 ALA A N 1
ATOM 1217 C CA . ALA A 1 160 ? -20.237 29.895 -1.555 1.00 63.80 159 ALA A CA 1
ATOM 1218 C C . ALA A 1 160 ? -21.147 29.695 -2.736 1.00 64.63 159 ALA A C 1
ATOM 1219 O O . ALA A 1 160 ? -21.784 30.629 -3.198 1.00 69.84 159 ALA A O 1
ATOM 1221 N N . LYS A 1 161 ? -21.188 28.471 -3.223 1.00 65.15 160 LYS A N 1
ATOM 1222 C CA . LYS A 1 161 ? -22.063 28.096 -4.314 1.00 71.08 160 LYS A CA 1
ATOM 1223 C C . LYS A 1 161 ? -23.490 28.174 -3.848 1.00 70.94 160 LYS A C 1
ATOM 1224 O O . LYS A 1 161 ? -24.303 28.782 -4.493 1.00 75.25 160 LYS A O 1
ATOM 1230 N N . ALA A 1 162 ? -23.783 27.567 -2.709 1.00 72.00 161 ALA A N 1
ATOM 1231 C CA . ALA A 1 162 ? -25.148 27.484 -2.232 1.00 72.01 161 ALA A CA 1
ATOM 1232 C C . ALA A 1 162 ? -25.626 28.811 -1.745 1.00 69.91 161 ALA A C 1
ATOM 1233 O O . ALA A 1 162 ? -26.809 29.083 -1.789 1.00 74.53 161 ALA A O 1
ATOM 1235 N N . SER A 1 163 ? -24.733 29.643 -1.250 1.00 69.56 162 SER A N 1
ATOM 1236 C CA . SER A 1 163 ? -25.216 30.861 -0.592 1.00 69.89 162 SER A CA 1
ATOM 1237 C C . SER A 1 163 ? -25.358 31.996 -1.590 1.00 72.75 162 SER A C 1
ATOM 1238 O O . SER A 1 163 ? -26.074 32.952 -1.337 1.00 75.78 162 SER A O 1
ATOM 1241 N N . GLY A 1 164 ? -24.728 31.828 -2.756 1.00 77.77 163 GLY A N 1
ATOM 1242 C CA . GLY A 1 164 ? -24.638 32.858 -3.790 1.00 77.84 163 GLY A CA 1
ATOM 1243 C C . GLY A 1 164 ? -23.714 34.022 -3.419 1.00 81.82 163 GLY A C 1
ATOM 1244 O O . GLY A 1 164 ? -23.786 35.082 -4.033 1.00 85.46 163 GLY A O 1
ATOM 1245 N N . HIS A 1 165 ? -22.836 33.843 -2.430 1.00 75.00 164 HIS A N 1
ATOM 1246 C CA . HIS A 1 165 ? -21.911 34.922 -2.085 1.00 74.63 164 HIS A CA 1
ATOM 1247 C C . HIS A 1 165 ? -20.497 34.561 -2.345 1.00 75.97 164 HIS A C 1
ATOM 1248 O O . HIS A 1 165 ? -20.150 33.385 -2.453 1.00 77.35 164 HIS A O 1
ATOM 1255 N N . LYS A 1 166 ? -19.647 35.560 -2.489 1.00 75.06 165 LYS A N 1
ATOM 1256 C CA . LYS A 1 166 ? -18.251 35.230 -2.763 1.00 74.31 165 LYS A CA 1
ATOM 1257 C C . LYS A 1 166 ? -17.417 35.046 -1.483 1.00 70.89 165 LYS A C 1
ATOM 1258 O O . LYS A 1 166 ? -17.724 35.579 -0.397 1.00 73.89 165 LYS A O 1
ATOM 1264 N N . LEU A 1 167 ? -16.361 34.272 -1.623 1.00 72.12 166 LEU A N 1
ATOM 1265 C CA . LEU A 1 167 ? -15.461 33.982 -0.519 1.00 76.63 166 LEU A CA 1
ATOM 1266 C C . LEU A 1 167 ? -15.192 35.233 0.287 1.00 71.80 166 LEU A C 1
ATOM 1267 O O . LEU A 1 167 ? -15.471 35.251 1.493 1.00 71.20 166 LEU A O 1
ATOM 1272 N N . LYS A 1 168 ? -14.708 36.287 -0.392 1.00 75.29 167 LYS A N 1
ATOM 1273 C CA . LYS A 1 168 ? -14.383 37.599 0.238 1.00 76.50 167 LYS A CA 1
ATOM 1274 C C . LYS A 1 168 ? -15.528 38.230 1.010 1.00 67.04 167 LYS A C 1
ATOM 1275 O O . LYS A 1 168 ? -15.332 38.879 2.004 1.00 68.46 167 LYS A O 1
ATOM 1281 N N . ALA A 1 169 ? -16.734 38.026 0.531 1.00 71.88 168 ALA A N 1
ATOM 1282 C CA . ALA A 1 169 ? -17.890 38.594 1.178 1.00 68.29 168 ALA A CA 1
ATOM 1283 C C . ALA A 1 169 ? -18.177 37.869 2.517 1.00 62.88 168 ALA A C 1
ATOM 1284 O O . ALA A 1 169 ? -18.391 38.498 3.549 1.00 64.95 168 ALA A O 1
ATOM 1286 N N . LEU A 1 170 ? -18.164 36.542 2.477 1.00 62.06 169 LEU A N 1
ATOM 1287 C CA . LEU A 1 170 ? -18.389 35.698 3.646 1.00 60.23 169 LEU A CA 1
ATOM 1288 C C . LEU A 1 170 ? -17.435 36.050 4.772 1.00 59.99 169 LEU A C 1
ATOM 1289 O O . LEU A 1 170 ? -17.837 36.244 5.923 1.00 59.13 169 LEU A O 1
ATOM 1294 N N . ASP A 1 171 ? -16.170 36.162 4.400 1.00 64.06 170 ASP A N 1
ATOM 1295 C CA . ASP A 1 171 ? -15.082 36.561 5.272 1.00 64.76 170 ASP A CA 1
ATOM 1296 C C . ASP A 1 171 ? -15.374 37.907 5.918 1.00 62.68 170 ASP A C 1
ATOM 1297 O O . ASP A 1 171 ? -15.490 38.022 7.157 1.00 59.19 170 ASP A O 1
ATOM 1302 N N . LYS A 1 172 ? -15.566 38.918 5.068 1.00 68.20 171 LYS A N 1
ATOM 1303 C CA . LYS A 1 172 ? -15.981 40.247 5.511 1.00 67.74 171 LYS A CA 1
ATOM 1304 C C . LYS A 1 172 ? -17.166 40.177 6.446 1.00 65.24 171 LYS A C 1
ATOM 1305 O O . LYS A 1 172 ? -17.169 40.819 7.474 1.00 69.20 171 LYS A O 1
ATOM 1311 N N . GLU A 1 173 ? -18.192 39.407 6.119 1.00 63.93 172 GLU A N 1
ATOM 1312 C CA . GLU A 1 173 ? -19.319 39.331 7.068 1.00 63.75 172 GLU A CA 1
ATOM 1313 C C . GLU A 1 173 ? -18.986 38.622 8.402 1.00 60.91 172 GLU A C 1
ATOM 1314 O O . GLU A 1 173 ? -19.545 38.931 9.437 1.00 60.61 172 GLU A O 1
ATOM 1320 N N . GLY A 1 174 ? -18.108 37.630 8.366 1.00 59.58 173 GLY A N 1
ATOM 1321 C CA . GLY A 1 174 ? -17.785 36.926 9.587 1.00 60.09 173 GLY A CA 1
ATOM 1322 C C . GLY A 1 174 ? -17.126 37.941 10.518 1.00 65.68 173 GLY A C 1
ATOM 1323 O O . GLY A 1 174 ? -17.469 38.014 11.709 1.00 57.48 173 GLY A O 1
ATOM 1324 N N . HIS A 1 175 ? -16.183 38.718 9.957 1.00 67.50 174 HIS A N 1
ATOM 1325 C CA A HIS A 1 175 ? -15.533 39.765 10.713 0.50 67.41 174 HIS A CA 1
ATOM 1326 C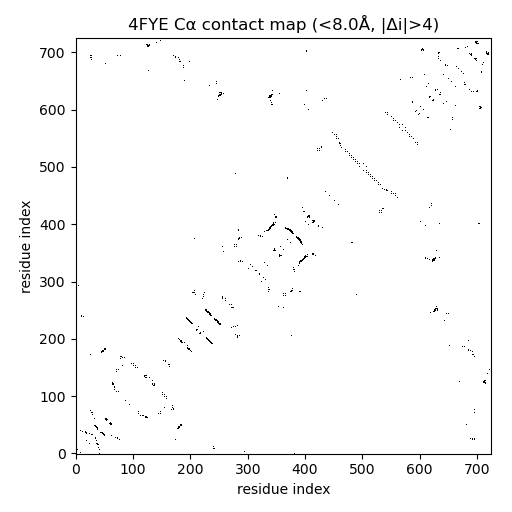 CA B HIS A 1 175 ? -15.530 39.829 10.664 0.50 68.92 174 HIS A CA 1
ATOM 1327 C C . HIS A 1 175 ? -16.539 40.749 11.255 1.00 69.36 174 HIS A C 1
ATOM 1328 O O . HIS A 1 175 ? -16.449 41.112 12.436 1.00 70.77 174 HIS A O 1
ATOM 1341 N N . ASN A 1 176 ? -17.539 41.137 10.455 1.00 66.23 175 ASN A N 1
ATOM 1342 C CA . ASN A 1 176 ? -18.477 42.141 10.955 1.00 69.11 175 ASN A CA 1
ATOM 1343 C C . ASN A 1 176 ? -19.306 41.677 12.103 1.00 71.16 175 ASN A C 1
ATOM 1344 O O . ASN A 1 176 ? -19.665 42.472 12.977 1.00 82.01 175 ASN A O 1
ATOM 1349 N N . ILE A 1 177 ? -19.668 40.407 12.118 1.00 70.06 176 ILE A N 1
ATOM 1350 C CA . ILE A 1 177 ? -20.581 40.016 13.180 1.00 70.68 176 ILE A CA 1
ATOM 1351 C C . ILE A 1 177 ? -19.802 39.684 14.453 1.00 65.11 176 ILE A C 1
ATOM 1352 O O . ILE A 1 177 ? -20.289 39.884 15.555 1.00 59.66 176 ILE A O 1
ATOM 1357 N N . ARG A 1 178 ? -18.559 39.258 14.294 1.00 63.57 177 ARG A N 1
ATOM 1358 C CA . ARG A 1 178 ? -17.727 39.023 15.454 1.00 71.95 177 ARG A CA 1
ATOM 1359 C C . ARG A 1 178 ? -17.457 40.383 16.130 1.00 81.47 177 ARG A C 1
ATOM 1360 O O . ARG A 1 178 ? -17.449 40.464 17.360 1.00 86.81 177 ARG A O 1
ATOM 1368 N N . SER A 1 179 ? -17.316 41.447 15.329 1.00 76.66 178 SER A N 1
ATOM 1369 C CA . SER A 1 179 ? -17.157 42.810 15.846 1.00 74.53 178 SER A CA 1
ATOM 1370 C C . SER A 1 179 ? -18.384 43.451 16.527 1.00 79.22 178 SER A C 1
ATOM 1371 O O . SER A 1 179 ? -18.222 44.172 17.499 1.00 85.50 178 SER A O 1
ATOM 1374 N N . HIS A 1 180 ? -19.605 43.211 16.050 1.00 90.59 179 HIS A N 1
ATOM 1375 C CA . HIS A 1 180 ? -20.761 43.752 16.763 1.00 87.53 179 HIS A CA 1
ATOM 1376 C C . HIS A 1 180 ? -20.861 43.324 18.218 1.00 86.35 179 HIS A C 1
ATOM 1377 O O . HIS A 1 180 ? -21.589 43.949 18.980 1.00 88.99 179 HIS A O 1
ATOM 1384 N N . ASN A 1 181 ? -20.166 42.275 18.653 1.00 83.63 180 ASN A N 1
ATOM 1385 C CA . ASN A 1 181 ? -20.321 41.886 20.069 1.00 83.50 180 ASN A CA 1
ATOM 1386 C C . ASN A 1 181 ? -19.204 41.017 20.606 1.00 80.25 180 ASN A C 1
ATOM 1387 O O . ASN A 1 181 ? -19.277 39.774 20.577 1.00 80.51 180 ASN A O 1
ATOM 1392 N N . ARG A 1 182 ? -18.156 41.681 21.083 1.00 65.19 181 ARG A N 1
ATOM 1393 C CA . ARG A 1 182 ? -16.948 40.973 21.509 1.00 58.34 181 ARG A CA 1
ATOM 1394 C C . ARG A 1 182 ? -17.025 40.546 22.986 1.00 51.20 181 ARG A C 1
ATOM 1395 O O . ARG A 1 182 ? -17.410 41.310 23.878 1.00 47.51 181 ARG A O 1
ATOM 1403 N N . ASP A 1 183 ? -16.640 39.307 23.217 1.00 44.72 182 ASP A N 1
ATOM 1404 C CA . ASP A 1 183 ? -16.659 38.715 24.505 1.00 46.90 182 ASP A CA 1
ATOM 1405 C C . ASP A 1 183 ? -15.399 39.120 25.314 1.00 45.62 182 ASP A C 1
ATOM 1406 O O . ASP A 1 183 ? -14.307 39.364 24.775 1.00 45.45 182 ASP A O 1
ATOM 1411 N N . THR A 1 184 ? -15.529 39.150 26.611 1.00 39.34 183 THR A N 1
ATOM 1412 C CA . THR A 1 184 ? -14.354 39.280 27.432 1.00 43.11 183 THR A CA 1
ATOM 1413 C C . THR A 1 184 ? -13.652 37.919 27.519 1.00 43.08 183 THR A C 1
ATOM 1414 O O . THR A 1 184 ? -14.312 36.898 27.635 1.00 43.94 183 THR A O 1
ATOM 1418 N N . LEU A 1 185 ? -12.332 37.899 27.480 1.00 40.00 184 LEU A N 1
ATOM 1419 C CA . LEU A 1 185 ? -11.688 36.633 27.525 1.00 39.88 184 LEU A CA 1
ATOM 1420 C C . LEU A 1 185 ? -10.761 36.505 28.716 1.00 44.98 184 LEU A C 1
ATOM 1421 O O . LEU A 1 185 ? -9.909 37.395 28.965 1.00 42.64 184 LEU A O 1
ATOM 1426 N N . ILE A 1 186 ? -10.898 35.369 29.424 1.00 42.40 185 ILE A N 1
ATOM 1427 C CA . ILE A 1 186 ? -10.180 35.129 30.668 1.00 39.38 185 ILE A CA 1
ATOM 1428 C C . ILE A 1 186 ? -9.447 33.789 30.712 1.00 37.72 185 ILE A C 1
ATOM 1429 O O . ILE A 1 186 ? -10.004 32.734 30.399 1.00 36.84 185 ILE A O 1
ATOM 1434 N N . HIS A 1 187 ? -8.188 33.827 31.104 1.00 38.39 186 HIS A N 1
ATOM 1435 C CA . HIS A 1 187 ? -7.475 32.611 31.470 1.00 38.20 186 HIS A CA 1
ATOM 1436 C C . HIS A 1 187 ? -7.014 32.648 32.887 1.00 43.21 186 HIS A C 1
ATOM 1437 O O . HIS A 1 187 ? -6.192 33.536 33.244 1.00 41.67 186 HIS A O 1
ATOM 1444 N N . ARG A 1 188 ? -7.510 31.697 33.686 1.00 42.39 187 ARG A N 1
ATOM 1445 C CA . ARG A 1 188 ? -7.072 31.478 35.086 1.00 44.99 187 ARG A CA 1
ATOM 1446 C C . ARG A 1 188 ? -6.201 30.240 35.275 1.00 45.58 187 ARG A C 1
ATOM 1447 O O . ARG A 1 188 ? -6.534 29.145 34.777 1.00 42.06 187 ARG A O 1
ATOM 1455 N N . PHE A 1 189 ? -5.161 30.401 36.094 1.00 46.13 188 PHE A N 1
ATOM 1456 C CA . PHE A 1 189 ? -4.146 29.373 36.368 1.00 46.28 188 PHE A CA 1
ATOM 1457 C C . PHE A 1 189 ? -3.272 29.718 37.614 1.00 46.36 188 PHE A C 1
ATOM 1458 O O . PHE A 1 189 ? -3.017 30.879 37.881 1.00 53.95 188 PHE A O 1
ATOM 1466 N N . LYS A 1 190 ? -2.754 28.717 38.321 1.00 47.40 189 LYS A N 1
ATOM 1467 C CA . LYS A 1 190 ? -1.696 28.931 39.312 1.00 52.80 189 LYS A CA 1
ATOM 1468 C C . LYS A 1 190 ? -0.314 29.039 38.659 1.00 55.17 189 LYS A C 1
ATOM 1469 O O . LYS A 1 190 ? 0.233 28.060 38.188 1.00 62.62 189 LYS A O 1
ATOM 1475 N N . ALA A 1 191 ? 0.251 30.237 38.598 1.00 54.96 190 ALA A N 1
ATOM 1476 C CA . ALA A 1 191 ? 1.639 30.377 38.190 1.00 51.78 190 ALA A CA 1
ATOM 1477 C C . ALA A 1 191 ? 2.573 29.665 39.166 1.00 56.46 190 ALA A C 1
ATOM 1478 O O . ALA A 1 191 ? 2.263 29.539 40.353 1.00 58.06 190 ALA A O 1
ATOM 1480 N N . PRO A 1 192 ? 3.737 29.232 38.689 1.00 57.94 191 PRO A N 1
ATOM 1481 C CA . PRO A 1 192 ? 4.793 28.752 39.602 1.00 64.27 191 PRO A CA 1
ATOM 1482 C C . PRO A 1 192 ? 5.080 29.674 40.828 1.00 70.73 191 PRO A C 1
ATOM 1483 O O . PRO A 1 192 ? 5.263 30.899 40.653 1.00 72.09 191 PRO A O 1
ATOM 1487 N N . ASN A 1 193 ? 5.150 29.075 42.031 1.00 72.63 192 ASN A N 1
ATOM 1488 C CA . ASN A 1 193 ? 5.291 29.812 43.328 1.00 78.75 192 ASN A CA 1
ATOM 1489 C C . ASN A 1 193 ? 4.056 30.620 43.717 1.00 75.37 192 ASN A C 1
ATOM 1490 O O . ASN A 1 193 ? 4.164 31.614 44.483 1.00 75.69 192 ASN A O 1
ATOM 1495 N N . SER A 1 194 ? 2.892 30.247 43.202 1.00 65.31 193 SER A N 1
ATOM 1496 C CA . SER A 1 194 ? 1.688 30.931 43.669 1.00 66.15 193 SER A CA 1
ATOM 1497 C C . SER A 1 194 ? 1.489 30.502 45.109 1.00 66.91 193 SER A C 1
ATOM 1498 O O . SER A 1 194 ? 2.051 29.499 45.524 1.00 71.14 193 SER A O 1
ATOM 1501 N N . LYS A 1 195 ? 0.724 31.283 45.862 1.00 68.32 194 LYS A N 1
ATOM 1502 C CA . LYS A 1 195 ? 0.394 30.973 47.257 1.00 74.96 194 LYS A CA 1
ATOM 1503 C C . LYS A 1 195 ? -0.938 30.189 47.377 1.00 77.51 194 LYS A C 1
ATOM 1504 O O . LYS A 1 195 ? -1.755 30.167 46.440 1.00 74.45 194 LYS A O 1
ATOM 1510 N N . GLU A 1 196 ? -1.126 29.497 48.496 1.00 77.39 195 GLU A N 1
ATOM 1511 C CA . GLU A 1 196 ? -2.321 28.637 48.707 1.00 83.42 195 GLU A CA 1
ATOM 1512 C C . GLU A 1 196 ? -3.582 29.481 48.702 1.00 74.21 195 GLU A C 1
ATOM 1513 O O . GLU A 1 196 ? -3.607 30.591 49.242 1.00 70.40 195 GLU A O 1
ATOM 1519 N N . GLY A 1 197 ? -4.638 28.941 48.113 1.00 71.94 196 GLY A N 1
ATOM 1520 C CA . GLY A 1 197 ? -5.858 29.718 47.951 1.00 73.72 196 GLY A CA 1
ATOM 1521 C C . GLY A 1 197 ? -5.693 30.860 46.939 1.00 71.96 196 GLY A C 1
ATOM 1522 O O . GLY A 1 197 ? -6.684 31.488 46.592 1.00 71.60 196 GLY A O 1
ATOM 1523 N N . GLU A 1 198 ? -4.465 31.101 46.446 1.00 67.93 197 GLU A N 1
ATOM 1524 C CA . GLU A 1 198 ? -4.208 32.148 45.423 1.00 71.05 197 GLU A CA 1
ATOM 1525 C C . GLU A 1 198 ? -4.130 31.607 43.974 1.00 66.70 197 GLU A C 1
ATOM 1526 O O . GLU A 1 198 ? -3.868 30.428 43.758 1.00 67.10 197 GLU A O 1
ATOM 1532 N N . GLU A 1 199 ? -4.432 32.451 42.998 1.00 64.64 198 GLU A N 1
ATOM 1533 C CA . GLU A 1 199 ? -4.255 32.077 41.587 1.00 66.14 198 GLU A CA 1
ATOM 1534 C C . GLU A 1 199 ? -4.074 33.298 40.714 1.00 61.33 198 GLU A C 1
ATOM 1535 O O . GLU A 1 199 ? -4.522 34.396 41.068 1.00 58.81 198 GLU A O 1
ATOM 1541 N N . GLN A 1 200 ? -3.449 33.099 39.562 1.00 50.25 199 GLN A N 1
ATOM 1542 C CA . GLN A 1 200 ? -3.250 34.197 38.677 1.00 45.46 199 GLN A CA 1
ATOM 1543 C C . GLN A 1 200 ? -4.290 34.228 37.533 1.00 43.91 199 GLN A C 1
ATOM 1544 O O . GLN A 1 200 ? -5.048 33.260 37.332 1.00 42.81 199 GLN A O 1
ATOM 1550 N N . PHE A 1 201 ? -4.330 35.333 36.776 1.00 41.84 200 PHE A N 1
ATOM 1551 C CA . PHE A 1 201 ? -5.238 35.437 35.604 1.00 38.72 200 PHE A CA 1
ATOM 1552 C C . PHE A 1 201 ? -4.694 36.440 34.600 1.00 39.65 200 PHE A C 1
ATOM 1553 O O . PHE A 1 201 ? -3.899 37.334 34.956 1.00 36.26 200 PHE A O 1
ATOM 1561 N N . ILE A 1 202 ? -5.164 36.299 33.359 1.00 38.96 201 ILE A N 1
ATOM 1562 C CA . ILE A 1 202 ? -4.976 37.275 32.327 1.00 41.54 201 ILE A CA 1
ATOM 1563 C C . ILE A 1 202 ? -6.301 37.405 31.582 1.00 43.90 201 ILE A C 1
ATOM 1564 O O . ILE A 1 202 ? -6.914 36.397 31.243 1.00 40.97 201 ILE A O 1
ATOM 1569 N N . MET A 1 203 ? -6.702 38.636 31.265 1.00 41.21 202 MET A N 1
ATOM 1570 C CA . MET A 1 203 ? -7.906 38.818 30.496 1.00 40.36 202 MET A CA 1
ATOM 1571 C C . MET A 1 203 ? -7.755 39.887 29.420 1.00 39.18 202 MET A C 1
ATOM 1572 O O . MET A 1 203 ? -6.841 40.662 29.471 1.00 40.83 202 MET A O 1
ATOM 1577 N N . TYR A 1 204 ? -8.590 39.814 28.393 1.00 39.76 203 TYR A N 1
ATOM 1578 C CA . TYR A 1 204 ? -8.667 40.730 27.304 1.00 37.78 203 TYR A CA 1
ATOM 1579 C C . TYR A 1 204 ? -10.096 41.179 27.404 1.00 38.79 203 TYR A C 1
ATOM 1580 O O . TYR A 1 204 ? -11.043 40.336 27.362 1.00 40.40 203 TYR A O 1
ATOM 1589 N N . ILE A 1 205 ? -10.251 42.490 27.665 1.00 37.08 204 ILE A N 1
ATOM 1590 C CA . ILE A 1 205 ? -11.530 43.100 27.722 1.00 36.23 204 ILE A CA 1
ATOM 1591 C C . ILE A 1 205 ? -11.597 43.983 26.502 1.00 38.54 204 ILE A C 1
ATOM 1592 O O . ILE A 1 205 ? -10.752 44.817 26.297 1.00 41.55 204 ILE A O 1
ATOM 1597 N N . PRO A 1 206 ? -12.577 43.760 25.654 1.00 43.17 205 PRO A N 1
ATOM 1598 C CA . PRO A 1 206 ? -12.658 44.542 24.424 1.00 42.14 205 PRO A CA 1
ATOM 1599 C C . PRO A 1 206 ? -12.926 45.995 24.785 1.00 47.01 205 PRO A C 1
ATOM 1600 O O . PRO A 1 206 ? -13.795 46.308 25.589 1.00 47.54 205 PRO A O 1
ATOM 1604 N N . CYS A 1 207 ? -12.246 46.902 24.144 1.00 49.52 206 CYS A N 1
ATOM 1605 C CA . CYS A 1 207 ? -12.593 48.248 24.403 1.00 56.14 206 CYS A CA 1
ATOM 1606 C C . CYS A 1 207 ? -12.657 48.961 23.107 1.00 58.07 206 CYS A C 1
ATOM 1607 O O . CYS A 1 207 ? -12.358 48.390 22.064 1.00 63.12 206 CYS A O 1
ATOM 1610 N N . GLY A 1 208 ? -12.984 50.239 23.211 1.00 65.53 207 GLY A N 1
ATOM 1611 C CA . GLY A 1 208 ? -13.028 51.129 22.084 1.00 65.88 207 GLY A CA 1
ATOM 1612 C C . GLY A 1 208 ? -14.479 51.447 21.828 1.00 65.15 207 GLY A C 1
ATOM 1613 O O . GLY A 1 208 ? -15.361 50.605 22.037 1.00 63.73 207 GLY A O 1
ATOM 1614 N N . ARG A 1 209 ? -14.698 52.665 21.357 1.00 55.54 208 ARG A N 1
ATOM 1615 C CA . ARG A 1 209 ? -15.988 53.207 21.152 1.00 54.04 208 ARG A CA 1
ATOM 1616 C C . ARG A 1 209 ? -15.764 54.325 20.140 1.00 54.66 208 ARG A C 1
ATOM 1617 O O . ARG A 1 209 ? -14.727 54.974 20.133 1.00 56.68 208 ARG A O 1
ATOM 1625 N N . TYR A 1 210 ? -16.715 54.530 19.239 1.00 59.82 209 TYR A N 1
ATOM 1626 C CA . TYR A 1 210 ? -16.531 55.526 18.185 1.00 56.63 209 TYR A CA 1
ATOM 1627 C C . TYR A 1 210 ? -16.490 56.963 18.708 1.00 54.63 209 TYR A C 1
ATOM 1628 O O . TYR A 1 210 ? -17.262 57.324 19.596 1.00 53.55 209 TYR A O 1
ATOM 1637 N N . THR A 1 211 ? -15.630 57.803 18.144 1.00 52.28 210 THR A N 1
ATOM 1638 C CA . THR A 1 211 ? -15.704 59.239 18.471 1.00 53.54 210 THR A CA 1
ATOM 1639 C C . THR A 1 211 ? -16.897 59.895 17.776 1.00 59.04 210 THR A C 1
ATOM 1640 O O . THR A 1 211 ? -17.446 59.342 16.828 1.00 64.82 210 THR A O 1
ATOM 1644 N N . LYS A 1 212 ? -17.309 61.069 18.226 1.00 57.85 211 LYS A N 1
ATOM 1645 C CA . LYS A 1 212 ? -18.456 61.657 17.595 1.00 65.00 211 LYS A CA 1
ATOM 1646 C C . LYS A 1 212 ? -18.151 61.945 16.130 1.00 63.13 211 LYS A C 1
ATOM 1647 O O . LYS A 1 212 ? -18.985 61.721 15.273 1.00 63.68 211 LYS A O 1
ATOM 1653 N N . ARG A 1 213 ? -16.960 62.455 15.859 1.00 61.07 212 ARG A N 1
ATOM 1654 C CA . ARG A 1 213 ? -16.549 62.688 14.494 1.00 61.37 212 ARG A CA 1
ATOM 1655 C C . ARG A 1 213 ? -16.714 61.429 13.634 1.00 62.38 212 ARG A C 1
ATOM 1656 O O . ARG A 1 213 ? -17.316 61.487 12.577 1.00 68.65 212 ARG A O 1
ATOM 1664 N N . GLN A 1 214 ? -16.197 60.294 14.077 1.00 59.69 213 GLN A N 1
ATOM 1665 C CA . GLN A 1 214 ? -16.427 59.036 13.349 1.00 62.10 213 GLN A CA 1
ATOM 1666 C C . GLN A 1 214 ? -17.934 58.755 13.205 1.00 64.10 213 GLN A C 1
ATOM 1667 O O . GLN A 1 214 ? -18.417 58.372 12.152 1.00 65.10 213 GLN A O 1
ATOM 1673 N N . GLN A 1 215 ? -18.665 58.970 14.284 1.00 66.92 214 GLN A N 1
ATOM 1674 C CA . GLN A 1 215 ? -20.061 58.644 14.333 1.00 71.93 214 GLN A CA 1
ATOM 1675 C C . GLN A 1 215 ? -20.807 59.342 13.190 1.00 72.80 214 GLN A C 1
ATOM 1676 O O . GLN A 1 215 ? -21.574 58.687 12.485 1.00 80.47 214 GLN A O 1
ATOM 1682 N N . ARG A 1 216 ? -20.553 60.625 12.947 1.00 68.00 215 ARG A N 1
ATOM 1683 C CA . ARG A 1 216 ? -21.274 61.312 11.876 1.00 74.76 215 ARG A CA 1
ATOM 1684 C C . ARG A 1 216 ? -20.695 61.136 10.444 1.00 79.37 215 ARG A C 1
ATOM 1685 O O . ARG A 1 216 ? -21.420 61.334 9.467 1.00 80.47 215 ARG A O 1
ATOM 1693 N N . LEU A 1 217 ? -19.411 60.782 10.307 1.00 74.90 216 LEU A N 1
ATOM 1694 C CA . LEU A 1 217 ? -18.900 60.359 8.998 1.00 77.47 216 LEU A CA 1
ATOM 1695 C C . LEU A 1 217 ? -19.325 58.935 8.680 1.00 78.70 216 LEU A C 1
ATOM 1696 O O . LEU A 1 217 ? -18.639 58.240 7.965 1.00 84.63 216 LEU A O 1
ATOM 1701 N N . MET A 1 218 ? -20.440 58.471 9.218 1.00 84.36 217 MET A N 1
ATOM 1702 C CA . MET A 1 218 ? -20.897 57.131 8.857 1.00 88.51 217 MET A CA 1
ATOM 1703 C C . MET A 1 218 ? -22.392 57.147 8.611 1.00 99.34 217 MET A C 1
ATOM 1704 O O . MET A 1 218 ? -23.083 56.186 8.950 1.00 102.40 217 MET A O 1
ATOM 1709 N N . GLY A 1 219 ? -22.881 58.238 8.013 1.00 116.06 218 GLY A N 1
ATOM 1710 C CA . GLY A 1 219 ? -24.318 58.471 7.855 1.00 127.26 218 GLY A CA 1
ATOM 1711 C C . GLY A 1 219 ? -25.070 58.026 9.104 1.00 137.47 218 GLY A C 1
ATOM 1712 O O . GLY A 1 219 ? -26.066 57.308 8.989 1.00 139.35 218 GLY A O 1
ATOM 1713 N N . LYS A 1 220 ? -24.547 58.414 10.284 1.00 138.22 219 LYS A N 1
ATOM 1714 C CA . LYS A 1 220 ? -25.146 58.159 11.625 1.00 134.41 219 LYS A CA 1
ATOM 1715 C C . LYS A 1 220 ? -25.299 59.458 12.450 1.00 139.52 219 LYS A C 1
ATOM 1716 O O . LYS A 1 220 ? -25.026 60.555 11.954 1.00 144.85 219 LYS A O 1
ATOM 1722 N N . ASP A 1 221 ? -25.731 59.333 13.706 1.00 144.21 220 ASP A N 1
ATOM 1723 C CA . ASP A 1 221 ? -25.976 60.509 14.559 1.00 150.55 220 ASP A CA 1
ATOM 1724 C C . ASP A 1 221 ? -25.175 60.529 15.872 1.00 149.22 220 ASP A C 1
ATOM 1725 O O . ASP A 1 221 ? -25.046 59.513 16.555 1.00 147.63 220 ASP A O 1
ATOM 1730 N N . GLU A 1 222 ? -24.669 61.707 16.226 1.00 158.00 221 GLU A N 1
ATOM 1731 C CA . GLU A 1 222 ? -23.856 61.887 17.432 1.00 163.78 221 GLU A CA 1
ATOM 1732 C C . GLU A 1 222 ? -24.683 61.797 18.716 1.00 155.58 221 GLU A C 1
ATOM 1733 O O . GLU A 1 222 ? -24.236 61.227 19.713 1.00 142.85 221 GLU A O 1
ATOM 1739 N N . SER A 1 237 ? -18.563 51.291 0.397 1.00 130.71 236 SER A N 1
ATOM 1740 C CA . SER A 1 237 ? -17.907 49.984 0.274 1.00 143.56 236 SER A CA 1
ATOM 1741 C C . SER A 1 237 ? -16.513 49.982 0.942 1.00 147.76 236 SER A C 1
ATOM 1742 O O . SER A 1 237 ? -16.256 49.198 1.870 1.00 135.23 236 SER A O 1
ATOM 1745 N N . ASP A 1 238 ? -15.640 50.883 0.482 1.00 146.62 237 ASP A N 1
ATOM 1746 C CA . ASP A 1 238 ? -14.248 50.994 0.963 1.00 135.68 237 ASP A CA 1
ATOM 1747 C C . ASP A 1 238 ? -14.077 51.899 2.212 1.00 131.59 237 ASP A C 1
ATOM 1748 O O . ASP A 1 238 ? -15.062 52.434 2.749 1.00 124.82 237 ASP A O 1
ATOM 1753 N N . LEU A 1 239 ? -12.832 52.067 2.664 1.00 118.63 238 LEU A N 1
ATOM 1754 C CA . LEU A 1 239 ? -12.489 53.030 3.740 1.00 108.98 238 LEU A CA 1
ATOM 1755 C C . LEU A 1 239 ? -13.511 53.134 4.882 1.00 97.46 238 LEU A C 1
ATOM 1756 O O . LEU A 1 239 ? -14.130 54.177 5.079 1.00 96.86 238 LEU A O 1
ATOM 1761 N N . VAL A 1 240 ? -13.671 52.041 5.621 1.00 91.14 239 VAL A N 1
ATOM 1762 C CA . VAL A 1 240 ? -14.412 52.050 6.868 1.00 88.36 239 VAL A CA 1
ATOM 1763 C C . VAL A 1 240 ? -13.601 52.793 7.943 1.00 86.47 239 VAL A C 1
ATOM 1764 O O . VAL A 1 240 ? -12.351 52.821 7.917 1.00 78.60 239 VAL A O 1
ATOM 1768 N N . LEU A 1 241 ? -14.320 53.413 8.870 1.00 78.72 240 LEU A N 1
ATOM 1769 C CA . LEU A 1 241 ? -13.674 54.060 9.999 1.00 73.98 240 LEU A CA 1
ATOM 1770 C C . LEU A 1 241 ? -13.725 53.200 11.237 1.00 72.80 240 LEU A C 1
ATOM 1771 O O . LEU A 1 241 ? -14.563 52.280 11.346 1.00 66.07 240 LEU A O 1
ATOM 1776 N N . GLY A 1 242 ? -12.840 53.529 12.183 1.00 69.55 241 GLY A N 1
ATOM 1777 C CA . GLY A 1 242 ? -12.785 52.820 13.438 1.00 72.53 241 GLY A CA 1
ATOM 1778 C C . GLY A 1 242 ? -11.601 51.894 13.567 1.00 75.06 241 GLY A C 1
ATOM 1779 O O . GLY A 1 242 ? -11.107 51.333 12.579 1.00 75.00 241 GLY A O 1
ATOM 1780 N N . ASN A 1 243 ? -11.131 51.779 14.804 1.00 68.30 242 ASN A N 1
ATOM 1781 C CA . ASN A 1 243 ? -10.137 50.779 15.194 1.00 80.49 242 ASN A CA 1
ATOM 1782 C C . ASN A 1 243 ? -10.689 49.342 15.352 1.00 79.31 242 ASN A C 1
ATOM 1783 O O . ASN A 1 243 ? -11.899 49.102 15.510 1.00 73.99 242 ASN A O 1
ATOM 1788 N N . SER A 1 244 ? -9.801 48.372 15.308 1.00 77.69 243 SER A N 1
ATOM 1789 C CA . SER A 1 244 ? -10.255 47.045 15.668 1.00 92.20 243 SER A CA 1
ATOM 1790 C C . SER A 1 244 ? -9.130 46.227 16.247 1.00 84.15 243 SER A C 1
ATOM 1791 O O . SER A 1 244 ? -7.935 46.613 16.204 1.00 71.85 243 SER A O 1
ATOM 1794 N N . SER A 1 245 ? -9.570 45.112 16.820 1.00 88.97 244 SER A N 1
ATOM 1795 C CA . SER A 1 245 ? -8.748 44.252 17.644 1.00 94.16 244 SER A CA 1
ATOM 1796 C C . SER A 1 245 ? -8.160 45.041 18.855 1.00 84.78 244 SER A C 1
ATOM 1797 O O . SER A 1 245 ? -7.061 44.706 19.320 1.00 95.54 244 SER A O 1
ATOM 1800 N N . MET A 1 246 ? -8.870 46.077 19.356 1.00 71.12 245 MET A N 1
ATOM 1801 C CA . MET A 1 246 ? -8.388 46.764 20.580 1.00 54.75 245 MET A CA 1
ATOM 1802 C C . MET A 1 246 ? -8.983 46.171 21.809 1.00 47.55 245 MET A C 1
ATOM 1803 O O . MET A 1 246 ? -10.192 46.172 22.007 1.00 51.85 245 MET A O 1
ATOM 1808 N N . ALA A 1 247 ? -8.114 45.673 22.661 1.00 39.75 246 ALA A N 1
ATOM 1809 C CA . ALA A 1 247 ? -8.573 45.156 23.916 1.00 39.13 246 ALA A CA 1
ATOM 1810 C C . ALA A 1 247 ? -7.689 45.669 25.053 1.00 39.45 246 ALA A C 1
ATOM 1811 O O . ALA A 1 247 ? -6.488 45.968 24.861 1.00 47.84 246 ALA A O 1
ATOM 1813 N N . ARG A 1 248 ? -8.272 45.692 26.234 1.00 34.97 247 ARG A N 1
ATOM 1814 C CA . ARG A 1 248 ? -7.611 46.123 27.415 1.00 37.90 247 ARG A CA 1
ATOM 1815 C C . ARG A 1 248 ? -7.088 44.810 27.998 1.00 38.97 247 ARG A C 1
ATOM 1816 O O . ARG A 1 248 ? -7.847 43.834 28.183 1.00 41.20 247 ARG A O 1
ATOM 1824 N N . MET A 1 249 ? -5.809 44.796 28.295 1.00 36.30 248 MET A N 1
ATOM 1825 C CA . MET A 1 249 ? -5.143 43.614 28.810 1.00 40.34 248 MET A CA 1
ATOM 1826 C C . MET A 1 249 ? -4.800 43.808 30.301 1.00 44.00 248 MET A C 1
ATOM 1827 O O . MET A 1 249 ? -4.058 44.725 30.672 1.00 43.36 248 MET A O 1
ATOM 1832 N N . ILE A 1 250 ? -5.377 42.961 31.142 1.00 39.21 249 ILE A N 1
ATOM 1833 C CA . ILE A 1 250 ? -5.155 43.003 32.555 1.00 37.22 249 ILE A CA 1
ATOM 1834 C C . ILE A 1 250 ? -4.622 41.636 33.014 1.00 38.78 249 ILE A C 1
ATOM 1835 O O . ILE A 1 250 ? -5.144 40.609 32.628 1.00 43.83 249 ILE A O 1
ATOM 1840 N N . ALA A 1 251 ? -3.619 41.633 33.883 1.00 39.76 250 ALA A N 1
ATOM 1841 C CA . ALA A 1 251 ? -3.106 40.394 34.441 1.00 40.78 250 ALA A CA 1
ATOM 1842 C C . ALA A 1 251 ? -2.923 40.633 35.917 1.00 42.05 250 ALA A C 1
ATOM 1843 O O . ALA A 1 251 ? -2.527 41.714 36.322 1.00 45.44 250 ALA A O 1
ATOM 1845 N N . GLY A 1 252 ? -3.239 39.651 36.734 1.00 40.38 251 GLY A N 1
ATOM 1846 C CA . GLY A 1 252 ? -2.915 39.792 38.107 1.00 43.27 251 GLY A CA 1
ATOM 1847 C C . GLY A 1 252 ? -3.079 38.562 38.953 1.00 51.67 251 GLY A C 1
ATOM 1848 O O . GLY A 1 252 ? -3.111 37.416 38.410 1.00 48.16 251 GLY A O 1
ATOM 1849 N N . THR A 1 253 ? -3.150 38.777 40.289 1.00 51.50 252 THR A N 1
ATOM 1850 C CA . THR A 1 253 ? -3.400 37.669 41.170 1.00 47.91 252 THR A CA 1
ATOM 1851 C C . THR A 1 253 ? -4.712 37.831 41.883 1.00 54.50 252 THR A C 1
ATOM 1852 O O . THR A 1 253 ? -5.104 38.975 42.244 1.00 59.07 252 THR A O 1
ATOM 1856 N N . ARG A 1 254 ? -5.417 36.707 42.066 1.00 54.42 253 ARG A N 1
ATOM 1857 C CA . ARG A 1 254 ? -6.657 36.681 42.853 1.00 56.58 253 ARG A CA 1
ATOM 1858 C C . ARG A 1 254 ? -6.436 36.099 44.256 1.00 59.07 253 ARG A C 1
ATOM 1859 O O . ARG A 1 254 ? -5.940 34.957 44.402 1.00 62.49 253 ARG A O 1
ATOM 1867 N N . HIS A 1 255 ? -6.814 36.848 45.287 1.00 58.42 254 HIS A N 1
ATOM 1868 C CA . HIS A 1 255 ? -6.480 36.419 46.664 1.00 61.84 254 HIS A CA 1
ATOM 1869 C C . HIS A 1 255 ? -7.516 35.453 47.144 1.00 65.07 254 HIS A C 1
ATOM 1870 O O . HIS A 1 255 ? -8.599 35.400 46.546 1.00 62.34 254 HIS A O 1
ATOM 1877 N N . SER A 1 256 ? -7.201 34.653 48.173 1.00 67.29 255 SER A N 1
ATOM 1878 C CA . SER A 1 256 ? -8.122 33.580 48.581 1.00 72.07 255 SER A CA 1
ATOM 1879 C C . SER A 1 256 ? -9.510 34.110 48.921 1.00 75.02 255 SER A C 1
ATOM 1880 O O . SER A 1 256 ? -10.497 33.430 48.670 1.00 77.47 255 SER A O 1
ATOM 1883 N N . ASP A 1 257 ? -9.582 35.339 49.433 1.00 73.10 256 ASP A N 1
ATOM 1884 C CA . ASP A 1 257 ? -10.878 35.979 49.728 1.00 77.76 256 ASP A CA 1
ATOM 1885 C C . ASP A 1 257 ? -11.575 36.527 48.456 1.00 78.55 256 ASP A C 1
ATOM 1886 O O . ASP A 1 257 ? -12.674 37.082 48.529 1.00 80.95 256 ASP A O 1
ATOM 1891 N N . GLY A 1 258 ? -10.934 36.403 47.291 1.00 76.23 257 GLY A N 1
ATOM 1892 C CA . GLY A 1 258 ? -11.550 36.905 46.046 1.00 68.96 257 GLY A CA 1
ATOM 1893 C C . GLY A 1 258 ? -11.310 38.384 45.726 1.00 64.95 257 GLY A C 1
ATOM 1894 O O . GLY A 1 258 ? -11.934 38.940 44.817 1.00 66.74 257 GLY A O 1
ATOM 1895 N N . THR A 1 259 ? -10.392 39.025 46.433 1.00 60.88 258 THR A N 1
ATOM 1896 C CA . THR A 1 259 ? -9.908 40.333 45.974 1.00 59.85 258 THR A CA 1
ATOM 1897 C C . THR A 1 259 ? -8.790 40.169 44.954 1.00 59.57 258 THR A C 1
ATOM 1898 O O . THR A 1 259 ? -8.306 39.067 44.703 1.00 60.06 258 THR A O 1
ATOM 1902 N N . VAL A 1 260 ? -8.338 41.281 44.410 1.00 56.84 259 VAL A N 1
ATOM 1903 C CA . VAL A 1 260 ? -7.455 41.214 43.308 1.00 55.70 259 VAL A CA 1
ATOM 1904 C C . VAL A 1 260 ? -6.314 42.193 43.497 1.00 57.42 259 VAL A C 1
ATOM 1905 O O . VAL A 1 260 ? -6.532 43.276 44.000 1.00 58.99 259 VAL A O 1
ATOM 1909 N N . THR A 1 261 ? -5.096 41.794 43.128 1.00 52.75 260 THR A N 1
ATOM 1910 C CA . THR A 1 261 ? -4.036 42.766 42.870 1.00 52.29 260 THR A CA 1
ATOM 1911 C C . THR A 1 261 ? -3.709 42.668 41.364 1.00 50.28 260 THR A C 1
ATOM 1912 O O . THR A 1 261 ? -3.547 41.569 40.819 1.00 47.29 260 THR A O 1
ATOM 1916 N N . ILE A 1 262 ? -3.565 43.813 40.720 1.00 49.49 261 ILE A N 1
ATOM 1917 C CA . ILE A 1 262 ? -3.390 43.910 39.308 1.00 48.92 261 ILE A CA 1
ATOM 1918 C C . ILE A 1 262 ? -1.917 44.136 39.070 1.00 53.16 261 ILE A C 1
ATOM 1919 O O . ILE A 1 262 ? -1.388 45.103 39.576 1.00 59.88 261 ILE A O 1
ATOM 1924 N N . HIS A 1 263 ? -1.239 43.241 38.335 1.00 49.22 262 HIS A N 1
ATOM 1925 C CA . HIS A 1 263 ? 0.207 43.395 38.066 1.00 44.54 262 HIS A CA 1
ATOM 1926 C C . HIS A 1 263 ? 0.486 43.967 36.694 1.00 42.22 262 HIS A C 1
ATOM 1927 O O . HIS A 1 263 ? 1.614 44.333 36.403 1.00 42.97 262 HIS A O 1
ATOM 1934 N N . HIS A 1 264 ? -0.516 44.048 35.835 1.00 38.53 263 HIS A N 1
ATOM 1935 C CA . HIS A 1 264 ? -0.327 44.633 34.508 1.00 37.07 263 HIS A CA 1
ATOM 1936 C C . HIS A 1 264 ? -1.634 45.111 33.942 1.00 38.41 263 HIS A C 1
ATOM 1937 O O . HIS A 1 264 ? -2.686 44.425 34.019 1.00 40.57 263 HIS A O 1
ATOM 1944 N N . ASP A 1 265 ? -1.554 46.263 33.297 1.00 39.22 264 ASP A N 1
ATOM 1945 C CA . ASP A 1 265 ? -2.686 46.945 32.736 1.00 38.21 264 ASP A CA 1
ATOM 1946 C C . ASP A 1 265 ? -2.215 47.764 31.485 1.00 37.75 264 ASP A C 1
ATOM 1947 O O . ASP A 1 265 ? -1.538 48.796 31.626 1.00 34.92 264 ASP A O 1
ATOM 1952 N N . SER A 1 266 ? -2.526 47.282 30.281 1.00 36.73 265 SER A N 1
ATOM 1953 C CA . SER A 1 266 ? -2.104 47.938 29.068 1.00 34.33 265 SER A CA 1
ATOM 1954 C C . SER A 1 266 ? -3.053 47.557 27.962 1.00 38.10 265 SER A C 1
ATOM 1955 O O . SER A 1 266 ? -4.171 47.042 28.236 1.00 34.33 265 SER A O 1
ATOM 1958 N N . PHE A 1 267 ? -2.641 47.801 26.717 1.00 38.60 266 PHE A N 1
ATOM 1959 C CA . PHE A 1 267 ? -3.530 47.529 25.595 1.00 39.18 266 PHE A CA 1
ATOM 1960 C C . PHE A 1 267 ? -2.975 46.482 24.668 1.00 39.81 266 PHE A C 1
ATOM 1961 O O . PHE A 1 267 ? -1.788 46.490 24.289 1.00 44.59 266 PHE A O 1
ATOM 1969 N N . SER A 1 268 ? -3.846 45.591 24.240 1.00 40.48 267 SER A N 1
ATOM 1970 C CA . SER A 1 268 ? -3.490 44.776 23.092 1.00 39.17 267 SER A CA 1
ATOM 1971 C C . SER A 1 268 ? -4.130 45.448 21.903 1.00 38.78 267 SER A C 1
ATOM 1972 O O . SER A 1 268 ? -5.369 45.648 21.863 1.00 37.95 267 SER A O 1
ATOM 1975 N N . GLY A 1 269 ? -3.314 45.808 20.928 1.00 41.41 268 GLY A N 1
ATOM 1976 C CA . GLY A 1 269 ? -3.766 46.645 19.844 1.00 43.03 268 GLY A CA 1
ATOM 1977 C C . GLY A 1 269 ? -3.579 48.097 20.216 1.00 46.96 268 GLY A C 1
ATOM 1978 O O . GLY A 1 269 ? -2.930 48.409 21.194 1.00 49.14 268 GLY A O 1
ATOM 1979 N N . PRO A 1 270 ? -4.116 48.992 19.411 1.00 43.40 269 PRO A N 1
ATOM 1980 C CA . PRO A 1 270 ? -4.915 48.621 18.255 1.00 51.31 269 PRO A CA 1
ATOM 1981 C C . PRO A 1 270 ? -4.048 48.062 17.149 1.00 62.93 269 PRO A C 1
ATOM 1982 O O . PRO A 1 270 ? -2.841 48.256 17.132 1.00 60.37 269 PRO A O 1
ATOM 1986 N N . GLY A 1 271 ? -4.683 47.383 16.212 1.00 68.38 270 GLY A N 1
ATOM 1987 C CA . GLY A 1 271 ? -3.977 46.793 15.101 1.00 72.62 270 GLY A CA 1
ATOM 1988 C C . GLY A 1 271 ? -3.767 47.997 14.230 1.00 73.78 270 GLY A C 1
ATOM 1989 O O . GLY A 1 271 ? -3.805 49.105 14.739 1.00 74.54 270 GLY A O 1
ATOM 1990 N N . ALA A 1 272 ? -3.494 47.824 12.951 1.00 76.52 271 ALA A N 1
ATOM 1991 C CA . ALA A 1 272 ? -3.201 48.995 12.158 1.00 74.47 271 ALA A CA 1
ATOM 1992 C C . ALA A 1 272 ? -4.367 49.961 12.300 1.00 76.63 271 ALA A C 1
ATOM 1993 O O . ALA A 1 272 ? -5.533 49.575 12.266 1.00 79.12 271 ALA A O 1
ATOM 1995 N N . ARG A 1 273 ? -4.022 51.228 12.477 1.00 78.59 272 ARG A N 1
ATOM 1996 C CA . ARG A 1 273 ? -4.978 52.287 12.731 1.00 68.60 272 ARG A CA 1
ATOM 1997 C C . ARG A 1 273 ? -5.494 52.722 11.401 1.00 65.50 272 ARG A C 1
ATOM 1998 O O . ARG A 1 273 ? -6.305 53.628 11.295 1.00 60.85 272 ARG A O 1
ATOM 2006 N N . MET A 1 274 ? -4.967 52.095 10.369 1.00 67.33 273 MET A N 1
ATOM 2007 C CA . MET A 1 274 ? -5.246 52.518 9.065 1.00 66.41 273 MET A CA 1
ATOM 2008 C C . MET A 1 274 ? -5.784 51.370 8.333 1.00 67.63 273 MET A C 1
ATOM 2009 O O . MET A 1 274 ? -5.367 50.251 8.557 1.00 68.90 273 MET A O 1
ATOM 2014 N N . PRO A 1 275 ? -6.737 51.643 7.445 1.00 73.81 274 PRO A N 1
ATOM 2015 C CA . PRO A 1 275 ? -7.278 50.556 6.662 1.00 76.91 274 PRO A CA 1
ATOM 2016 C C . PRO A 1 275 ? -6.282 50.154 5.560 1.00 83.20 274 PRO A C 1
ATOM 2017 O O . PRO A 1 275 ? -6.292 50.667 4.433 1.00 85.05 274 PRO A O 1
ATOM 2021 N N . TYR A 1 276 ? -5.403 49.255 5.948 1.00 91.32 275 TYR A N 1
ATOM 2022 C CA . TYR A 1 276 ? -4.442 48.572 5.087 1.00 109.90 275 TYR A CA 1
ATOM 2023 C C . TYR A 1 276 ? -4.897 48.167 3.666 1.00 108.97 275 TYR A C 1
ATOM 2024 O O . TYR A 1 276 ? -4.241 48.510 2.683 1.00 108.76 275 TYR A O 1
ATOM 2033 N N . SER A 1 277 ? -6.022 47.466 3.594 1.00 107.66 276 SER A N 1
ATOM 2034 C CA . SER A 1 277 ? -6.489 46.817 2.375 1.00 112.18 276 SER A CA 1
ATOM 2035 C C . SER A 1 277 ? -6.762 47.795 1.243 1.00 112.51 276 SER A C 1
ATOM 2036 O O . SER A 1 277 ? -6.494 47.516 0.080 1.00 106.00 276 SER A O 1
ATOM 2039 N N . ASP A 1 278 ? -7.296 48.949 1.596 1.00 110.30 277 ASP A N 1
ATOM 2040 C CA . ASP A 1 278 ? -7.712 49.931 0.616 1.00 115.87 277 ASP A CA 1
ATOM 2041 C C . ASP A 1 278 ? -6.499 50.436 -0.155 1.00 117.61 277 ASP A C 1
ATOM 2042 O O . ASP A 1 278 ? -6.630 51.049 -1.208 1.00 124.30 277 ASP A O 1
ATOM 2047 N N . PHE A 1 279 ? -5.320 50.171 0.392 1.00 110.86 278 PHE A N 1
ATOM 2048 C CA . PHE A 1 279 ? -4.053 50.722 -0.082 1.00 105.97 278 PHE A CA 1
ATOM 2049 C C . PHE A 1 279 ? -3.607 50.402 -1.512 1.00 103.83 278 PHE A C 1
ATOM 2050 O O . PHE A 1 279 ? -2.986 51.235 -2.160 1.00 108.22 278 PHE A O 1
ATOM 2058 N N . LYS A 1 280 ? -3.866 49.197 -1.993 1.00 101.66 279 LYS A N 1
ATOM 2059 C CA . LYS A 1 280 ? -3.289 48.765 -3.261 1.00 107.65 279 LYS A CA 1
ATOM 2060 C C . LYS A 1 280 ? -3.693 49.620 -4.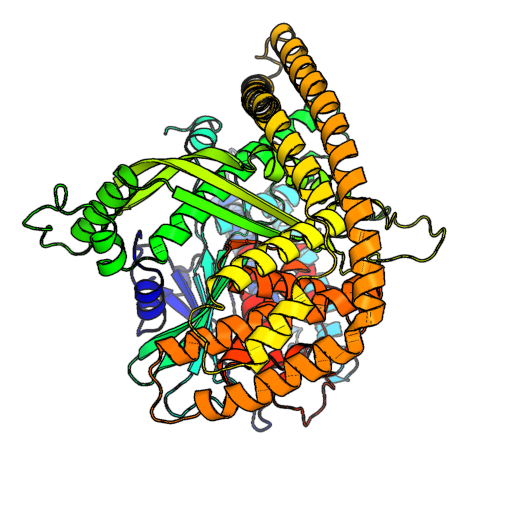459 1.00 117.61 279 LYS A C 1
ATOM 2061 O O . LYS A 1 280 ? -4.848 50.021 -4.594 1.00 119.42 279 LYS A O 1
ATOM 2067 N N . GLY A 1 281 ? -2.726 49.885 -5.333 1.00 109.56 280 GLY A N 1
ATOM 2068 C CA . GLY A 1 281 ? -2.987 50.568 -6.586 1.00 103.27 280 GLY A CA 1
ATOM 2069 C C . GLY A 1 281 ? -3.703 51.891 -6.430 1.00 109.28 280 GLY A C 1
ATOM 2070 O O . GLY A 1 281 ? -4.669 52.161 -7.135 1.00 117.41 280 GLY A O 1
ATOM 2071 N N . ALA A 1 282 ? -3.257 52.709 -5.489 1.00 102.86 281 ALA A N 1
ATOM 2072 C CA . ALA A 1 282 ? -4.003 53.899 -5.149 1.00 96.25 281 ALA A CA 1
ATOM 2073 C C . ALA A 1 282 ? -3.305 55.189 -5.583 1.00 100.83 281 ALA A C 1
ATOM 2074 O O . ALA A 1 282 ? -2.093 55.319 -5.469 1.00 102.31 281 ALA A O 1
ATOM 2076 N N . ASP A 1 283 ? -4.093 56.139 -6.071 1.00 95.30 282 ASP A N 1
ATOM 2077 C CA . ASP A 1 283 ? -3.614 57.473 -6.450 1.00 105.15 282 ASP A CA 1
ATOM 2078 C C . ASP A 1 283 ? -3.228 58.278 -5.218 1.00 98.97 282 ASP A C 1
ATOM 2079 O O . ASP A 1 283 ? -3.568 57.916 -4.089 1.00 97.01 282 ASP A O 1
ATOM 2084 N N . ASP A 1 284 ? -2.540 59.386 -5.431 1.00 95.89 283 ASP A N 1
ATOM 2085 C CA . ASP A 1 284 ? -2.090 60.200 -4.320 1.00 99.31 283 ASP A CA 1
ATOM 2086 C C . ASP A 1 284 ? -3.245 60.693 -3.441 1.00 101.51 283 ASP A C 1
ATOM 2087 O O . ASP A 1 284 ? -3.082 60.879 -2.229 1.00 98.98 283 ASP A O 1
ATOM 2092 N N . TYR A 1 285 ? -4.408 60.901 -4.060 1.00 104.28 284 TYR A N 1
ATOM 2093 C CA . TYR A 1 285 ? -5.608 61.307 -3.341 1.00 100.78 284 TYR A CA 1
ATOM 2094 C C . TYR A 1 285 ? -5.969 60.212 -2.358 1.00 96.12 284 TYR A C 1
ATOM 2095 O O . TYR A 1 285 ? -5.956 60.431 -1.147 1.00 96.04 284 TYR A O 1
ATOM 2104 N N . LYS A 1 286 ? -6.268 59.033 -2.888 1.00 91.38 285 LYS A N 1
ATOM 2105 C CA . LYS A 1 286 ? -6.589 57.894 -2.060 1.00 90.68 285 LYS A CA 1
ATOM 2106 C C . LYS A 1 286 ? -5.619 57.720 -0.892 1.00 86.37 285 LYS A C 1
ATOM 2107 O O . LYS A 1 286 ? -6.049 57.352 0.190 1.00 84.74 285 LYS A O 1
ATOM 2113 N N . LYS A 1 287 ? -4.338 58.019 -1.106 1.00 86.34 286 LYS A N 1
ATOM 2114 C CA . LYS A 1 287 ? -3.328 57.912 -0.046 1.00 81.05 286 LYS A CA 1
ATOM 2115 C C . LYS A 1 287 ? -3.547 58.976 1.013 1.00 79.58 286 LYS A C 1
ATOM 2116 O O . LYS A 1 287 ? -3.417 58.715 2.220 1.00 85.64 286 LYS A O 1
ATOM 2122 N N . LEU A 1 288 ? -3.876 60.180 0.583 1.00 78.31 287 LEU A N 1
ATOM 2123 C CA . LEU A 1 288 ? -4.116 61.221 1.574 1.00 76.13 287 LEU A CA 1
ATOM 2124 C C . LEU A 1 288 ? -5.381 60.913 2.370 1.00 68.91 287 LEU A C 1
ATOM 2125 O O . LEU A 1 288 ? -5.427 61.154 3.566 1.00 69.48 287 LEU A O 1
ATOM 2130 N N . ALA A 1 289 ? -6.375 60.326 1.723 1.00 65.65 288 ALA A N 1
ATOM 2131 C CA 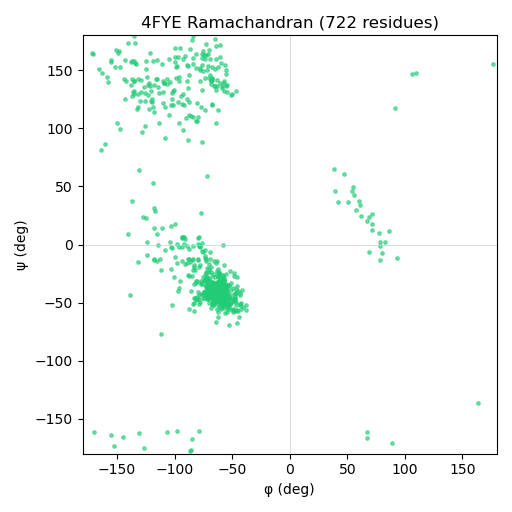. ALA A 1 289 ? -7.556 59.852 2.408 1.00 65.53 288 ALA A CA 1
ATOM 2132 C C . ALA A 1 289 ? -7.187 58.878 3.558 1.00 66.77 288 ALA A C 1
ATOM 2133 O O . ALA A 1 289 ? -7.674 58.993 4.718 1.00 64.34 288 ALA A O 1
ATOM 2135 N N . ILE A 1 290 ? -6.288 57.954 3.221 1.00 68.93 289 ILE A N 1
ATOM 2136 C CA . ILE A 1 290 ? -5.803 56.928 4.132 1.00 66.42 289 ILE A CA 1
ATOM 2137 C C . ILE A 1 290 ? -5.039 57.554 5.290 1.00 66.83 289 ILE A C 1
ATOM 2138 O O . ILE A 1 290 ? -5.246 57.158 6.450 1.00 65.73 289 ILE A O 1
ATOM 2143 N N . LYS A 1 291 ? -4.172 58.523 4.982 1.00 63.73 290 LYS A N 1
ATOM 2144 C CA . LYS A 1 291 ? -3.520 59.329 6.025 1.00 65.13 290 LYS A CA 1
ATOM 2145 C C . LYS A 1 291 ? -4.517 59.994 6.976 1.00 65.82 290 LYS A C 1
ATOM 2146 O O . LYS A 1 291 ? -4.232 60.148 8.157 1.00 67.14 290 LYS A O 1
ATOM 2152 N N . ALA A 1 292 ? -5.674 60.402 6.453 1.00 68.05 291 ALA A N 1
ATOM 2153 C CA . ALA A 1 292 ? -6.657 61.126 7.257 1.00 69.48 291 ALA A CA 1
ATOM 2154 C C . ALA A 1 292 ? -7.374 60.201 8.222 1.00 70.25 291 ALA A C 1
ATOM 2155 O O . ALA A 1 292 ? -7.662 60.598 9.373 1.00 59.65 291 ALA A O 1
ATOM 2157 N N . VAL A 1 293 ? -7.704 59.002 7.723 1.00 66.28 292 VAL A N 1
ATOM 2158 C CA . VAL A 1 293 ? -8.400 58.034 8.541 1.00 63.37 292 VAL A CA 1
ATOM 2159 C C . VAL A 1 293 ? -7.495 57.654 9.690 1.00 61.57 292 VAL A C 1
ATOM 2160 O O . VAL A 1 293 ? -7.955 57.420 10.793 1.00 63.68 292 VAL A O 1
ATOM 2164 N N . THR A 1 294 ? -6.198 57.626 9.449 1.00 57.73 293 THR A N 1
ATOM 2165 C CA . THR A 1 294 ? -5.386 57.179 10.508 1.00 54.26 293 THR A CA 1
ATOM 2166 C C . THR A 1 294 ? -5.350 58.224 11.597 1.00 56.69 293 THR A C 1
ATOM 2167 O O . THR A 1 294 ? -5.313 57.862 12.793 1.00 51.08 293 THR A O 1
ATOM 2171 N N . LEU A 1 295 ? -5.433 59.510 11.196 1.00 53.33 294 LEU A N 1
ATOM 2172 C CA . LEU A 1 295 ? -5.585 60.610 12.131 1.00 50.81 294 LEU A CA 1
ATOM 2173 C C . LEU A 1 295 ? -6.951 60.524 12.869 1.00 53.27 294 LEU A C 1
ATOM 2174 O O . LEU A 1 295 ? -7.036 60.589 14.094 1.00 56.75 294 LEU A O 1
ATOM 2179 N N . ILE A 1 296 ? -8.018 60.357 12.122 1.00 52.18 295 ILE A N 1
ATOM 2180 C CA . ILE A 1 296 ? -9.310 60.091 12.683 1.00 54.84 295 ILE A CA 1
ATOM 2181 C C . ILE A 1 296 ? -9.269 58.954 13.763 1.00 58.18 295 ILE A C 1
ATOM 2182 O O . ILE A 1 296 ? -9.649 59.172 14.947 1.00 59.65 295 ILE A O 1
ATOM 2187 N N . ASN A 1 297 ? -8.776 57.777 13.385 1.00 54.97 296 ASN A N 1
ATOM 2188 C CA . ASN A 1 297 ? -8.539 56.710 14.340 1.00 48.97 296 ASN A CA 1
ATOM 2189 C C . ASN A 1 297 ? -7.565 57.068 15.438 1.00 52.51 296 ASN A C 1
ATOM 2190 O O . ASN A 1 297 ? -7.775 56.652 16.579 1.00 51.33 296 ASN A O 1
ATOM 2195 N N . GLN A 1 298 ? -6.521 57.856 15.138 1.00 50.76 297 GLN A N 1
ATOM 2196 C CA . GLN A 1 298 ? -5.698 58.383 16.227 1.00 48.17 297 GLN A CA 1
ATOM 2197 C C . GLN A 1 298 ? -6.541 59.149 17.283 1.00 47.32 297 GLN A C 1
ATOM 2198 O O . GLN A 1 298 ? -6.286 59.009 18.469 1.00 46.49 297 GLN A O 1
ATOM 2204 N N . GLU A 1 299 ? -7.534 59.947 16.887 1.00 47.92 298 GLU A N 1
ATOM 2205 C CA . GLU A 1 299 ? -8.331 60.569 17.922 1.00 50.92 298 GLU A CA 1
ATOM 2206 C C . GLU A 1 299 ? -9.147 59.581 18.755 1.00 49.63 298 GLU A C 1
ATOM 2207 O O . GLU A 1 299 ? -9.199 59.725 19.985 1.00 52.57 298 GLU A O 1
ATOM 2213 N N . GLU A 1 300 ? -9.625 58.498 18.149 1.00 47.87 299 GLU A N 1
ATOM 2214 C CA . GLU A 1 300 ? -10.331 57.472 18.905 1.00 46.13 299 GLU A CA 1
ATOM 2215 C C . GLU A 1 300 ? -9.415 56.864 19.936 1.00 48.64 299 GLU A C 1
ATOM 2216 O O . GLU A 1 300 ? -9.787 56.667 21.083 1.00 51.68 299 GLU A O 1
ATOM 2222 N N . VAL A 1 301 ? -8.183 56.597 19.537 1.00 47.78 300 VAL A N 1
ATOM 2223 C CA . VAL A 1 301 ? -7.183 56.136 20.482 1.00 43.80 300 VAL A CA 1
ATOM 2224 C C . VAL A 1 301 ? -7.017 57.102 21.668 1.00 42.82 300 VAL A C 1
ATOM 2225 O O . VAL A 1 301 ? -6.764 56.648 22.774 1.00 46.14 300 VAL A O 1
ATOM 2229 N N . ILE A 1 302 ? -7.107 58.412 21.437 1.00 44.76 301 ILE A N 1
ATOM 2230 C CA . ILE A 1 302 ? -6.993 59.378 22.546 1.00 42.52 301 ILE A CA 1
ATOM 2231 C C . ILE A 1 302 ? -8.196 59.230 23.435 1.00 40.41 301 ILE A C 1
ATOM 2232 O O . ILE A 1 302 ? -8.102 59.219 24.649 1.00 40.09 301 ILE A O 1
ATOM 2237 N N . GLN A 1 303 ? -9.340 59.058 22.824 1.00 41.18 302 GLN A N 1
ATOM 2238 C CA . GLN A 1 303 ? -10.520 58.890 23.587 1.00 42.03 302 GLN A CA 1
ATOM 2239 C C . GLN A 1 303 ? -10.451 57.633 24.479 1.00 42.45 302 GLN A C 1
ATOM 2240 O O . GLN A 1 303 ? -10.838 57.675 25.661 1.00 44.89 302 GLN A O 1
ATOM 2246 N N . THR A 1 304 ? -9.919 56.544 23.948 1.00 40.31 303 THR A N 1
ATOM 2247 C CA . THR A 1 304 ? -9.831 55.284 24.699 1.00 40.12 303 THR A CA 1
ATOM 2248 C C . THR A 1 304 ? -8.761 55.423 25.805 1.00 42.61 303 THR A C 1
ATOM 2249 O O . THR A 1 304 ? -8.976 54.915 26.889 1.00 40.41 303 THR A O 1
ATOM 2253 N N . LEU A 1 305 ? -7.643 56.132 25.593 1.00 39.04 304 LEU A N 1
ATOM 2254 C CA . LEU A 1 305 ? -6.737 56.225 26.712 1.00 39.69 304 LEU A CA 1
ATOM 2255 C C . LEU A 1 305 ? -7.307 57.049 27.859 1.00 43.24 304 LEU A C 1
ATOM 2256 O O . LEU A 1 305 ? -7.118 56.731 29.045 1.00 46.95 304 LEU A O 1
ATOM 2261 N N . ALA A 1 306 ? -8.078 58.083 27.543 1.00 45.92 305 ALA A N 1
ATOM 2262 C CA . ALA A 1 306 ? -8.651 58.928 28.602 1.00 42.73 305 ALA A CA 1
ATOM 2263 C C . ALA A 1 306 ? -9.647 58.141 29.426 1.00 44.80 305 ALA A C 1
ATOM 2264 O O . ALA A 1 306 ? -9.714 58.317 30.628 1.00 45.85 305 ALA A O 1
ATOM 2266 N N . GLN A 1 307 ? -10.444 57.277 28.774 1.00 47.88 306 GLN A N 1
ATOM 2267 C CA . GLN A 1 307 ? -11.435 56.402 29.487 1.00 42.33 306 GLN A CA 1
ATOM 2268 C C . GLN A 1 307 ? -10.670 55.434 30.372 1.00 40.71 306 GLN A C 1
ATOM 2269 O O . GLN A 1 307 ? -11.114 55.183 31.475 1.00 45.56 306 GLN A O 1
ATOM 2275 N N . ARG A 1 308 ? -9.553 54.853 29.897 1.00 38.95 307 ARG A N 1
ATOM 2276 C CA . ARG A 1 308 ? -8.797 53.924 30.753 1.00 40.84 307 ARG A CA 1
ATOM 2277 C C . ARG A 1 308 ? -8.380 54.730 32.046 1.00 42.69 307 ARG A C 1
ATOM 2278 O O . ARG A 1 308 ? -8.508 54.253 33.161 1.00 42.58 307 ARG A O 1
ATOM 2286 N N . GLN A 1 309 ? -7.957 55.978 31.862 1.00 41.13 308 GLN A N 1
ATOM 2287 C CA . GLN A 1 309 ? -7.459 56.753 32.942 1.00 43.90 308 GLN A CA 1
ATOM 2288 C C . GLN A 1 309 ? -8.582 56.963 33.946 1.00 47.16 308 GLN A C 1
ATOM 2289 O O . GLN A 1 309 ? -8.346 56.830 35.126 1.00 49.14 308 GLN A O 1
ATOM 2295 N N . ILE A 1 310 ? -9.810 57.241 33.497 1.00 46.48 309 ILE A N 1
ATOM 2296 C CA . ILE A 1 310 ? -10.937 57.347 34.408 1.00 46.64 309 ILE A CA 1
ATOM 2297 C C . ILE A 1 310 ? -11.221 55.983 35.155 1.00 53.62 309 ILE A C 1
ATOM 2298 O O . ILE A 1 310 ? -11.492 55.971 36.399 1.00 46.66 309 ILE A O 1
ATOM 2303 N N . ASP A 1 311 ? -11.165 54.857 34.418 1.00 48.45 310 ASP A N 1
ATOM 2304 C CA . ASP A 1 311 ? -11.373 53.503 34.976 1.00 52.33 310 ASP A CA 1
ATOM 2305 C C . ASP A 1 311 ? -10.402 53.215 36.109 1.00 50.41 310 ASP A C 1
ATOM 2306 O O . ASP A 1 311 ? -10.694 52.411 36.990 1.00 50.51 310 ASP A O 1
ATOM 2311 N N . ARG A 1 312 ? -9.183 53.721 35.973 1.00 43.37 311 ARG A N 1
ATOM 2312 C CA . ARG A 1 312 ? -8.164 53.461 36.957 1.00 45.87 311 ARG A CA 1
ATOM 2313 C C . ARG A 1 312 ? -8.332 54.356 38.182 1.00 46.82 311 ARG A C 1
ATOM 2314 O O . ARG A 1 312 ? -7.548 54.254 39.093 1.00 50.96 311 ARG A O 1
ATOM 2322 N N . MET A 1 313 ? -9.334 55.219 38.219 1.00 44.33 312 MET A N 1
ATOM 2323 C CA . MET A 1 313 ? -9.619 55.928 39.473 1.00 48.84 312 MET A CA 1
ATOM 2324 C C . MET A 1 313 ? -10.770 55.387 40.307 1.00 51.43 312 MET A C 1
ATOM 2325 O O . MET A 1 313 ? -11.882 55.096 39.806 1.00 49.11 312 MET A O 1
ATOM 2330 N N . THR A 1 314 ? -10.495 55.249 41.598 1.00 51.52 313 THR A N 1
ATOM 2331 C CA . THR A 1 314 ? -11.534 54.823 42.521 1.00 49.64 313 THR A CA 1
ATOM 2332 C C . THR A 1 314 ? -12.365 56.032 42.699 1.00 48.85 313 THR A C 1
ATOM 2333 O O . THR A 1 314 ? -11.947 57.165 42.401 1.00 49.25 313 THR A O 1
ATOM 2337 N N . ASN A 1 315 ? -13.541 55.805 43.220 1.00 52.91 314 ASN A N 1
ATOM 2338 C CA . ASN A 1 315 ? -14.333 56.885 43.792 1.00 56.15 314 ASN A CA 1
ATOM 2339 C C . ASN A 1 315 ? -13.606 57.841 44.752 1.00 60.28 314 ASN A C 1
ATOM 2340 O O . ASN A 1 315 ? -13.755 59.053 44.605 1.00 60.43 314 ASN A O 1
ATOM 2345 N N . GLU A 1 316 ? -12.825 57.322 45.703 1.00 64.90 315 GLU A N 1
ATOM 2346 C CA . GLU A 1 316 ? -12.062 58.191 46.628 1.00 64.51 315 GLU A CA 1
ATOM 2347 C C . GLU A 1 316 ? -11.161 59.120 45.790 1.00 61.54 315 GLU A C 1
ATOM 2348 O O . GLU A 1 316 ? -11.115 60.321 46.047 1.00 61.01 315 GLU A O 1
ATOM 2354 N N . ASP A 1 317 ? -10.469 58.540 44.800 1.00 54.38 316 ASP A N 1
ATOM 2355 C CA . ASP A 1 317 ? -9.585 59.248 43.838 1.00 51.99 316 ASP A CA 1
ATOM 2356 C C . ASP A 1 317 ? -10.300 60.400 43.103 1.00 50.06 316 ASP A C 1
ATOM 2357 O O . ASP A 1 317 ? -9.778 61.472 42.995 1.00 51.21 316 ASP A O 1
ATOM 2362 N N . LEU A 1 318 ? -11.492 60.192 42.576 1.00 47.04 317 LEU A N 1
ATOM 2363 C CA . LEU A 1 318 ? -12.143 61.286 41.909 1.00 47.14 317 LEU A CA 1
ATOM 2364 C C . LEU A 1 318 ? -12.543 62.421 42.907 1.00 50.76 317 LEU A C 1
ATOM 2365 O O . LEU A 1 318 ? -12.335 63.638 42.672 1.00 51.77 317 LEU A O 1
ATOM 2370 N N . TRP A 1 319 ? -13.121 62.016 44.024 1.00 47.20 318 TRP A N 1
ATOM 2371 C CA . TRP A 1 319 ? -13.409 62.888 45.085 1.00 50.02 318 TRP A CA 1
ATOM 2372 C C . TRP A 1 319 ? -12.274 63.790 45.488 1.00 52.58 318 TRP A C 1
ATOM 2373 O O . TRP A 1 319 ? -12.483 64.999 45.723 1.00 54.09 318 TRP A O 1
ATOM 2384 N N . ASN A 1 320 ? -11.073 63.237 45.618 1.00 53.76 319 ASN A N 1
ATOM 2385 C CA . ASN A 1 320 ? -9.964 64.028 46.135 1.00 59.87 319 ASN A CA 1
ATOM 2386 C C . ASN A 1 320 ? -9.570 65.064 45.111 1.00 55.43 319 ASN A C 1
ATOM 2387 O O . ASN A 1 320 ? -9.016 66.073 45.429 1.00 55.58 319 ASN A O 1
ATOM 2392 N N . LYS A 1 321 ? -9.898 64.776 43.873 1.00 52.52 320 LYS A N 1
ATOM 2393 C CA . LYS A 1 321 ? -9.592 65.615 42.753 1.00 49.54 320 LYS A CA 1
ATOM 2394 C C . LYS A 1 321 ? -10.678 66.640 42.477 1.00 47.43 320 LYS A C 1
ATOM 2395 O O . LYS A 1 321 ? -10.530 67.460 41.615 1.00 47.07 320 LYS A O 1
ATOM 2401 N N . ILE A 1 322 ? -11.764 66.663 43.224 1.00 48.60 321 ILE A N 1
ATOM 2402 C CA . ILE A 1 322 ? -12.733 67.732 42.989 1.00 50.69 321 ILE A CA 1
ATOM 2403 C C . ILE A 1 322 ? -12.643 68.839 44.071 1.00 53.86 321 ILE A C 1
ATOM 2404 O O . ILE A 1 322 ? -12.822 68.549 45.260 1.00 55.21 321 ILE A O 1
ATOM 2409 N N . PRO A 1 323 ? -12.351 70.105 43.686 1.00 54.37 322 PRO A N 1
ATOM 2410 C CA . PRO A 1 323 ? -12.086 71.062 44.799 1.00 54.67 322 PRO A CA 1
ATOM 2411 C C . PRO A 1 323 ? -13.219 71.129 45.787 1.00 59.61 322 PRO A C 1
ATOM 2412 O O . PRO A 1 323 ? -14.363 70.999 45.392 1.00 58.06 322 PRO A O 1
ATOM 2416 N N . GLU A 1 324 ? -12.914 71.350 47.062 1.00 64.16 323 GLU A N 1
ATOM 2417 C CA . GLU A 1 324 ? -13.945 71.280 48.093 1.00 73.05 323 GLU A CA 1
ATOM 2418 C C . GLU A 1 324 ? -15.256 71.992 47.748 1.00 70.72 323 GLU A C 1
ATOM 2419 O O . GLU A 1 324 ? -16.339 71.478 47.988 1.00 72.61 323 GLU A O 1
ATOM 2425 N N . GLU A 1 325 ? -15.141 73.147 47.133 1.00 70.28 324 GLU A N 1
ATOM 2426 C CA . GLU A 1 325 ? -16.272 74.066 46.951 1.00 72.77 324 GLU A CA 1
ATOM 2427 C C . GLU A 1 325 ? -17.193 73.644 45.818 1.00 71.76 324 GLU A C 1
ATOM 2428 O O . GLU A 1 325 ? -18.173 74.322 45.537 1.00 72.00 324 GLU A O 1
ATOM 2434 N N . TYR A 1 326 ? -16.863 72.546 45.142 1.00 71.01 325 TYR A N 1
ATOM 2435 C CA . TYR A 1 326 ? -17.768 71.981 44.136 1.00 69.02 325 TYR A CA 1
ATOM 2436 C C . TYR A 1 326 ? -18.288 70.624 44.525 1.00 68.34 325 TYR A C 1
ATOM 2437 O O . TYR A 1 326 ? -19.042 70.025 43.777 1.00 71.43 325 TYR A O 1
ATOM 2446 N N . ARG A 1 327 ? -17.887 70.111 45.673 1.00 65.71 326 ARG A N 1
ATOM 2447 C CA . ARG A 1 327 ? -18.359 68.803 46.035 1.00 68.81 326 ARG A CA 1
ATOM 2448 C C . ARG A 1 327 ? -19.795 68.944 46.511 1.00 71.24 326 ARG A C 1
ATOM 2449 O O . ARG A 1 327 ? -20.099 69.840 47.273 1.00 72.65 326 ARG A O 1
ATOM 2457 N N . PRO A 1 328 ? -20.694 68.077 46.030 1.00 76.54 327 PRO A N 1
ATOM 2458 C CA . PRO A 1 328 ? -22.055 68.109 46.566 1.00 81.67 327 PRO A CA 1
ATOM 2459 C C . PRO A 1 328 ? -22.095 67.506 47.977 1.00 85.89 327 PRO A C 1
ATOM 2460 O O . PRO A 1 328 ? -21.387 66.518 48.281 1.00 83.06 327 PRO A O 1
ATOM 2464 N N . ASP A 1 329 ? -22.930 68.091 48.824 1.00 92.65 328 ASP A N 1
ATOM 2465 C CA . ASP A 1 329 ? -23.078 67.616 50.194 1.00 98.55 328 ASP A CA 1
ATOM 2466 C C . ASP A 1 329 ? -23.549 66.168 50.208 1.00 95.12 328 ASP A C 1
ATOM 2467 O O . ASP A 1 329 ? -22.981 65.347 50.924 1.00 95.42 328 ASP A O 1
ATOM 2472 N N . GLU A 1 330 ? -24.535 65.840 49.373 1.00 93.56 329 GLU A N 1
ATOM 2473 C CA . GLU A 1 330 ? -24.940 64.450 49.220 1.00 93.08 329 GLU A CA 1
ATOM 2474 C C . GLU A 1 330 ? -24.780 63.902 47.796 1.00 93.90 329 GLU A C 1
ATOM 2475 O O . GLU A 1 330 ? -25.284 64.449 46.813 1.00 97.02 329 GLU A O 1
ATOM 2481 N N . LEU A 1 331 ? -24.054 62.804 47.701 1.00 90.21 330 LEU A N 1
ATOM 2482 C CA . LEU A 1 331 ? -24.028 62.014 46.484 1.00 91.85 330 LEU A CA 1
ATOM 2483 C C . LEU A 1 331 ? -25.317 61.182 46.446 1.00 96.42 330 LEU A C 1
ATOM 2484 O O . LEU A 1 331 ? -25.881 60.860 47.497 1.00 97.03 330 LEU A O 1
ATOM 2489 N N . PRO A 1 332 ? -25.796 60.841 45.241 1.00 96.67 331 PRO A N 1
ATOM 2490 C CA . PRO A 1 332 ? -27.009 60.040 45.107 1.00 100.59 331 PRO A CA 1
ATOM 2491 C C . PRO A 1 332 ? -26.891 58.616 45.661 1.00 97.07 331 PRO A C 1
ATOM 2492 O O . PRO A 1 332 ? -25.801 58.050 45.672 1.00 95.99 331 PRO A O 1
ATOM 2496 N N . PRO A 1 333 ? -28.021 58.048 46.120 1.00 100.72 332 PRO A N 1
ATOM 2497 C CA . PRO A 1 333 ? -28.026 56.713 46.719 1.00 99.24 332 PRO A CA 1
ATOM 2498 C C . PRO A 1 333 ? -27.532 55.613 45.764 1.00 98.60 332 PRO A C 1
ATOM 2499 O O . PRO A 1 333 ? -26.818 54.698 46.196 1.00 99.21 332 PRO A O 1
ATOM 2503 N N . ASP A 1 334 ? -27.899 55.704 44.486 1.00 92.42 333 ASP A N 1
ATOM 2504 C CA . ASP A 1 334 ? -27.535 54.675 43.513 1.00 91.08 333 ASP A CA 1
ATOM 2505 C C . ASP A 1 334 ? -26.035 54.762 43.151 1.00 90.30 333 ASP A C 1
ATOM 2506 O O . ASP A 1 334 ? -25.588 55.766 42.569 1.00 87.41 333 ASP A O 1
ATOM 2511 N N . ALA A 1 335 ? -25.273 53.714 43.490 1.00 84.28 334 ALA A N 1
ATOM 2512 C CA . ALA A 1 335 ? -23.830 53.698 43.307 1.00 76.77 334 ALA A CA 1
ATOM 2513 C C . ALA A 1 335 ? -23.427 54.172 41.919 1.00 81.96 334 ALA A C 1
ATOM 2514 O O . ALA A 1 335 ? -22.540 55.038 41.778 1.00 79.15 334 ALA A O 1
ATOM 2516 N N . GLU A 1 336 ? -24.102 53.634 40.902 1.00 83.54 335 GLU A N 1
ATOM 2517 C CA . GLU A 1 336 ? -23.802 53.959 39.503 1.00 83.83 335 GLU A CA 1
ATOM 2518 C C . GLU A 1 336 ? -23.976 55.463 39.231 1.00 78.68 335 GLU A C 1
ATOM 2519 O O . GLU A 1 336 ? -23.204 56.075 38.473 1.00 72.63 335 GLU A O 1
ATOM 2525 N N . LYS A 1 337 ? -24.984 56.050 39.859 1.00 72.92 336 LYS A N 1
ATOM 2526 C CA . LYS A 1 337 ? -25.327 57.437 39.612 1.00 73.85 336 LYS A CA 1
ATOM 2527 C C . LYS A 1 337 ? -24.430 58.375 40.458 1.00 67.50 336 LYS A C 1
ATOM 2528 O O . LYS A 1 337 ? -24.297 59.573 40.177 1.00 60.69 336 LYS A O 1
ATOM 2534 N N . ALA A 1 338 ? -23.801 57.802 41.473 1.00 63.48 337 ALA A N 1
ATOM 2535 C CA . ALA A 1 338 ? -22.805 58.524 42.255 1.00 66.00 337 ALA A CA 1
ATOM 2536 C C . ALA A 1 338 ? -21.440 58.590 41.523 1.00 60.18 337 ALA A C 1
ATOM 2537 O O . ALA A 1 338 ? -20.866 59.666 41.364 1.00 58.44 337 ALA A O 1
ATOM 2539 N N . ARG A 1 339 ? -20.938 57.451 41.072 1.00 55.35 338 ARG A N 1
ATOM 2540 C CA . ARG A 1 339 ? -19.764 57.489 40.207 1.00 54.61 338 ARG A CA 1
ATOM 2541 C C . ARG A 1 339 ? -19.960 58.433 39.019 1.00 56.94 338 ARG A C 1
ATOM 2542 O O . ARG A 1 339 ? -19.040 59.199 38.682 1.00 60.45 338 ARG A O 1
ATOM 2550 N N . ALA A 1 340 ? -21.127 58.403 38.373 1.00 55.07 339 ALA A N 1
ATOM 2551 C CA . ALA A 1 340 ? -21.295 59.275 37.193 1.00 54.16 339 ALA A CA 1
ATOM 2552 C C . ALA A 1 340 ? -21.037 60.752 37.580 1.00 53.87 339 ALA A C 1
ATOM 2553 O O . ALA A 1 340 ? -20.412 61.502 36.831 1.00 51.60 339 ALA A O 1
ATOM 2555 N N . GLN A 1 341 ? -21.586 61.155 38.721 1.00 52.76 340 GLN A N 1
ATOM 2556 C CA . GLN A 1 341 ? -21.539 62.538 39.145 1.00 58.51 340 GLN A CA 1
ATOM 2557 C C . GLN A 1 341 ? -20.075 62.911 39.463 1.00 57.54 340 GLN A C 1
ATOM 2558 O O . GLN A 1 341 ? -19.584 63.962 39.076 1.00 59.46 340 GLN A O 1
ATOM 2564 N N . LEU A 1 342 ? -19.380 62.025 40.162 1.00 55.07 341 LEU A N 1
ATOM 2565 C CA . LEU A 1 342 ? -17.964 62.149 40.404 1.00 53.34 341 LEU A CA 1
ATOM 2566 C C . LEU A 1 342 ? -17.175 62.290 39.111 1.00 52.85 341 LEU A C 1
ATOM 2567 O O . LEU A 1 342 ? -16.309 63.144 39.033 1.00 52.19 341 LEU A O 1
ATOM 2572 N N . ILE A 1 343 ? -17.479 61.487 38.092 1.00 48.29 342 ILE A N 1
ATOM 2573 C CA . ILE A 1 343 ? -16.677 61.530 36.874 1.00 47.54 342 ILE A CA 1
ATOM 2574 C C . ILE A 1 343 ? -16.881 62.845 36.163 1.00 50.40 342 ILE A C 1
ATOM 2575 O O . ILE A 1 343 ? -15.924 63.520 35.752 1.00 50.57 342 ILE A O 1
ATOM 2580 N N . LYS A 1 344 ? -18.141 63.235 36.092 1.00 53.30 343 LYS A N 1
ATOM 2581 C CA . LYS A 1 344 ? -18.514 64.491 35.488 1.00 54.73 343 LYS A CA 1
ATOM 2582 C C . LYS A 1 344 ? -17.853 65.698 36.183 1.00 51.73 343 LYS A C 1
ATOM 2583 O O . LYS A 1 344 ? -17.318 66.550 35.531 1.00 50.92 343 LYS A O 1
ATOM 2589 N N . LEU A 1 345 ? -17.901 65.754 37.500 1.00 49.88 344 LEU A N 1
ATOM 2590 C CA . LEU A 1 345 ? -17.292 66.865 38.204 1.00 51.02 344 LEU A CA 1
ATOM 2591 C C . LEU A 1 345 ? -15.780 66.804 38.054 1.00 49.98 344 LEU A C 1
ATOM 2592 O O . LEU A 1 345 ? -15.153 67.812 37.863 1.00 53.42 344 LEU A O 1
ATOM 2597 N N . TYR A 1 346 ? -15.205 65.604 38.089 1.00 50.23 345 TYR A N 1
ATOM 2598 C CA . TYR A 1 346 ? -13.792 65.429 37.954 1.00 47.54 345 TYR A CA 1
ATOM 2599 C C . TYR A 1 346 ? -13.325 66.015 36.633 1.00 52.60 345 TYR A C 1
ATOM 2600 O O . TYR A 1 346 ? -12.267 66.728 36.590 1.00 51.20 345 TYR A O 1
ATOM 2609 N N . VAL A 1 347 ? -14.099 65.717 35.574 1.00 50.67 346 VAL A N 1
ATOM 2610 C CA . VAL A 1 347 ? -13.700 66.059 34.216 1.00 51.44 346 VAL A CA 1
ATOM 2611 C C . VAL A 1 347 ? -13.816 67.567 34.010 1.00 54.63 346 VAL A C 1
ATOM 2612 O O . VAL A 1 347 ? -12.972 68.177 33.353 1.00 58.58 346 VAL A O 1
ATOM 2616 N N . GLU A 1 348 ? -14.824 68.155 34.639 1.00 53.54 347 GLU A N 1
ATOM 2617 C CA . GLU A 1 348 ? -15.156 69.553 34.482 1.00 56.27 347 GLU A CA 1
ATOM 2618 C C . GLU A 1 348 ? -14.064 70.410 35.149 1.00 58.62 347 GLU A C 1
ATOM 2619 O O . GLU A 1 348 ? -13.652 71.418 34.610 1.00 59.66 347 GLU A O 1
ATOM 2625 N N . HIS A 1 349 ? -13.508 69.942 36.254 1.00 52.97 348 HIS A N 1
ATOM 2626 C CA . HIS A 1 349 ? -12.488 70.698 36.956 1.00 51.27 348 HIS A CA 1
ATOM 2627 C C . HIS A 1 349 ? -11.043 70.257 36.819 1.00 51.86 348 HIS A C 1
ATOM 2628 O O . HIS A 1 349 ? -10.187 70.850 37.454 1.00 52.17 348 HIS A O 1
ATOM 2635 N N . ASN A 1 350 ? -10.728 69.218 36.037 1.00 51.02 349 ASN A N 1
ATOM 2636 C CA . ASN A 1 350 ? -9.334 68.850 35.886 1.00 50.55 349 ASN A CA 1
ATOM 2637 C C . ASN A 1 350 ? -8.936 68.653 34.428 1.00 52.68 349 ASN A C 1
ATOM 2638 O O . ASN A 1 350 ? -9.640 67.957 33.674 1.00 50.59 349 ASN A O 1
ATOM 2643 N N . PRO A 1 351 ? -7.841 69.289 34.013 1.00 52.09 350 PRO A N 1
ATOM 2644 C CA . PRO A 1 351 ? -7.262 69.106 32.660 1.00 53.04 350 PRO A CA 1
ATOM 2645 C C . PRO A 1 351 ? -6.790 67.692 32.532 1.00 53.91 350 PRO A C 1
ATOM 2646 O O . PRO A 1 351 ? -6.235 67.151 33.454 1.00 57.88 350 PRO A O 1
ATOM 2650 N N . LEU A 1 352 ? -7.058 67.065 31.414 1.00 54.52 351 LEU A N 1
ATOM 2651 C CA . LEU A 1 352 ? -6.799 65.654 31.293 1.00 53.95 351 LEU A CA 1
ATOM 2652 C C . LEU A 1 352 ? -5.651 65.515 30.380 1.00 57.12 351 LEU A C 1
ATOM 2653 O O . LEU A 1 352 ? -5.576 66.259 29.380 1.00 55.01 351 LEU A O 1
ATOM 2658 N N . SER A 1 353 ? -4.742 64.595 30.707 1.00 50.03 352 SER A N 1
ATOM 2659 C CA . SER A 1 353 ? -3.739 64.341 29.730 1.00 57.60 352 SER A CA 1
ATOM 2660 C C . SER A 1 353 ? -3.278 62.935 29.748 1.00 53.34 352 SER A C 1
ATOM 2661 O O . SER A 1 353 ? -3.306 62.262 30.758 1.00 56.16 352 SER A O 1
ATOM 2664 N N . VAL A 1 354 ? -2.828 62.508 28.594 1.00 50.03 353 VAL A N 1
ATOM 2665 C CA . VAL A 1 354 ? -2.718 61.159 28.372 1.00 50.74 353 VAL A CA 1
ATOM 2666 C C . VAL A 1 354 ? -1.408 61.004 27.704 1.00 50.72 353 VAL A C 1
ATOM 2667 O O . VAL A 1 354 ? -1.025 61.872 26.954 1.00 51.90 353 VAL A O 1
ATOM 2671 N N . THR A 1 355 ? -0.684 59.935 28.012 1.00 51.46 354 THR A N 1
ATOM 2672 C CA . THR A 1 355 ? 0.517 59.619 27.200 1.00 48.07 354 THR A CA 1
ATOM 2673 C C . THR A 1 355 ? 0.566 58.215 26.621 1.00 48.75 354 THR A C 1
ATOM 2674 O O . THR A 1 355 ? 0.408 57.230 27.321 1.00 45.58 354 THR A O 1
ATOM 2678 N N . GLU A 1 356 ? 0.703 58.127 25.300 1.00 49.92 355 GLU A N 1
ATOM 2679 C CA . GLU A 1 356 ? 0.724 56.841 24.653 1.00 47.51 355 GLU A CA 1
ATOM 2680 C C . GLU A 1 356 ? 2.131 56.407 24.278 1.00 48.08 355 GLU A C 1
ATOM 2681 O O . GLU A 1 356 ? 2.858 57.179 23.656 1.00 50.19 355 GLU A O 1
ATOM 2687 N N . CYS A 1 357 ? 2.500 55.169 24.645 1.00 47.49 356 CYS A N 1
ATOM 2688 C CA . CYS A 1 357 ? 3.755 54.552 24.200 1.00 48.17 356 CYS A CA 1
ATOM 2689 C C . CYS A 1 357 ? 3.435 53.359 23.271 1.00 45.80 356 CYS A C 1
ATOM 2690 O O . CYS A 1 357 ? 2.992 52.291 23.707 1.00 51.39 356 CYS A O 1
ATOM 2693 N N . TYR A 1 358 ? 3.628 53.545 21.986 1.00 46.14 357 TYR A N 1
ATOM 2694 C CA . TYR A 1 358 ? 3.252 52.521 21.026 1.00 43.42 357 TYR A CA 1
ATOM 2695 C C . TYR A 1 358 ? 4.506 51.699 20.712 1.00 42.44 357 TYR A C 1
ATOM 2696 O O . TYR A 1 358 ? 5.388 52.173 20.048 1.00 48.54 357 TYR A O 1
ATOM 2705 N N . THR A 1 359 ? 4.659 50.490 21.230 1.00 44.02 358 THR A N 1
ATOM 2706 C CA . THR A 1 359 ? 5.831 49.722 20.756 1.00 43.55 358 THR A CA 1
ATOM 2707 C C . THR A 1 359 ? 5.415 48.847 19.567 1.00 42.85 358 THR A C 1
ATOM 2708 O O . THR A 1 359 ? 4.829 47.789 19.717 1.00 43.51 358 THR A O 1
ATOM 2712 N N . GLN A 1 360 ? 5.703 49.334 18.372 1.00 40.67 359 GLN A N 1
ATOM 2713 C CA . GLN A 1 360 ? 5.328 48.606 17.165 1.00 40.06 359 GLN A CA 1
ATOM 2714 C C . GLN A 1 360 ? 6.401 47.562 16.853 1.00 41.18 359 GLN A C 1
ATOM 2715 O O . GLN A 1 360 ? 7.591 47.736 17.210 1.00 41.83 359 GLN A O 1
ATOM 2721 N N . VAL A 1 361 ? 5.999 46.523 16.131 1.00 38.59 360 VAL A N 1
ATOM 2722 C CA . VAL A 1 361 ? 6.806 45.333 15.986 1.00 42.56 360 VAL A CA 1
ATOM 2723 C C . VAL A 1 361 ? 6.776 44.697 14.538 1.00 43.07 360 VAL A C 1
ATOM 2724 O O . VAL A 1 361 ? 7.281 43.642 14.287 1.00 45.60 360 VAL A O 1
ATOM 2728 N N . VAL A 1 362 ? 6.177 45.415 13.606 1.00 47.57 361 VAL A N 1
ATOM 2729 C CA . VAL A 1 362 ? 6.254 45.309 12.120 1.00 45.47 361 VAL A CA 1
ATOM 2730 C C . VAL A 1 362 ? 7.694 45.512 11.573 1.00 44.38 361 VAL A C 1
ATOM 2731 O O . VAL A 1 362 ? 8.554 45.956 12.269 1.00 47.13 361 VAL A O 1
ATOM 2735 N N . THR A 1 363 ? 8.016 45.094 10.357 1.00 46.97 362 THR A N 1
ATOM 2736 C CA . THR A 1 363 ? 9.293 45.513 9.796 1.00 45.20 362 THR A CA 1
ATOM 2737 C C . THR A 1 363 ? 9.069 46.550 8.662 1.00 47.07 362 THR A C 1
ATOM 2738 O O . THR A 1 363 ? 8.832 46.232 7.483 1.00 47.59 362 THR A O 1
ATOM 2742 N N . ALA A 1 364 ? 9.092 47.800 9.103 1.00 46.34 363 ALA A N 1
ATOM 2743 C CA . ALA A 1 364 ? 8.782 48.947 8.298 1.00 45.36 363 ALA A CA 1
ATOM 2744 C C . ALA A 1 364 ? 9.550 48.967 7.021 1.00 46.86 363 ALA A C 1
ATOM 2745 O O . ALA A 1 364 ? 9.030 49.464 6.008 1.00 53.40 363 ALA A O 1
ATOM 2747 N N . GLY A 1 365 ? 10.786 48.458 7.013 1.00 44.61 364 GLY A N 1
ATOM 2748 C CA . GLY A 1 365 ? 11.563 48.534 5.733 1.00 46.56 364 GLY A CA 1
ATOM 2749 C C . GLY A 1 365 ? 11.417 47.428 4.700 1.00 45.12 364 GLY A C 1
ATOM 2750 O O . GLY A 1 365 ? 12.025 47.494 3.670 1.00 47.98 364 GLY A O 1
ATOM 2751 N N . GLN A 1 366 ? 10.653 46.384 5.013 1.00 42.86 365 GLN A N 1
ATOM 2752 C CA . GLN A 1 366 ? 10.597 45.133 4.236 1.00 43.20 365 GLN A CA 1
ATOM 2753 C C . GLN A 1 366 ? 10.209 45.350 2.799 1.00 47.96 365 GLN A C 1
ATOM 2754 O O . GLN A 1 366 ? 9.328 46.118 2.509 1.00 46.58 365 GLN A O 1
ATOM 2760 N N . ARG A 1 367 ? 10.824 44.621 1.877 1.00 53.24 366 ARG A N 1
ATOM 2761 C CA . ARG A 1 367 ? 10.619 44.891 0.465 1.00 58.92 366 ARG A CA 1
ATOM 2762 C C . ARG A 1 367 ? 9.879 43.835 -0.329 1.00 61.97 366 ARG A C 1
ATOM 2763 O O . ARG A 1 367 ? 9.525 44.053 -1.489 1.00 76.55 366 ARG A O 1
ATOM 2771 N N . VAL A 1 368 ? 9.713 42.670 0.245 1.00 56.46 367 VAL A N 1
ATOM 2772 C CA . VAL A 1 368 ? 8.889 41.681 -0.377 1.00 58.72 367 VAL A CA 1
ATOM 2773 C C . VAL A 1 368 ? 7.822 41.263 0.629 1.00 56.89 367 VAL A C 1
ATOM 2774 O O . VAL A 1 368 ? 8.073 41.328 1.834 1.00 53.18 367 VAL A O 1
ATOM 2778 N N . ALA A 1 369 ? 6.652 40.853 0.126 1.00 56.78 368 ALA A N 1
ATOM 2779 C CA . ALA A 1 369 ? 5.514 40.497 0.982 1.00 60.90 368 ALA A CA 1
ATOM 2780 C C . ALA A 1 369 ? 5.321 41.649 1.969 1.00 58.36 368 ALA A C 1
ATOM 2781 O O . ALA A 1 369 ? 5.032 41.439 3.161 1.00 56.86 368 ALA A O 1
ATOM 2783 N N . ALA A 1 370 ? 5.552 42.862 1.470 1.00 54.45 369 ALA A N 1
ATOM 2784 C CA . ALA A 1 370 ? 5.629 44.037 2.312 1.00 56.14 369 ALA A CA 1
ATOM 2785 C C . ALA A 1 370 ? 4.343 44.358 3.112 1.00 56.21 369 ALA A C 1
ATOM 2786 O O . ALA A 1 370 ? 4.418 44.885 4.239 1.00 59.94 369 ALA A O 1
ATOM 2788 N N . GLU A 1 371 ? 3.184 44.057 2.540 1.00 55.05 370 GLU A N 1
ATOM 2789 C CA . GLU A 1 371 ? 1.891 44.437 3.149 1.00 61.73 370 GLU A CA 1
ATOM 2790 C C . GLU A 1 371 ? 1.834 45.871 3.745 1.00 59.22 370 GLU A C 1
ATOM 2791 O O . GLU A 1 371 ? 1.222 46.078 4.800 1.00 64.60 370 GLU A O 1
ATOM 2797 N N . ASN A 1 372 ? 2.490 46.840 3.111 1.00 50.70 371 ASN A N 1
ATOM 2798 C CA . ASN A 1 372 ? 2.378 48.229 3.542 1.00 56.75 371 ASN A CA 1
ATOM 2799 C C . ASN A 1 372 ? 2.868 48.481 4.984 1.00 58.47 371 ASN A C 1
ATOM 2800 O O . ASN A 1 372 ? 2.369 49.352 5.730 1.00 59.32 371 ASN A O 1
ATOM 2805 N N . GLN A 1 373 ? 3.888 47.716 5.346 1.00 52.34 372 GLN A N 1
ATOM 2806 C CA . GLN A 1 373 ? 4.527 47.860 6.605 1.00 49.18 372 GLN A CA 1
ATOM 2807 C C . GLN A 1 373 ? 5.222 49.206 6.693 1.00 52.26 372 GLN A C 1
ATOM 2808 O O . GLN A 1 373 ? 5.318 49.789 7.781 1.00 56.21 372 GLN A O 1
ATOM 2814 N N . LYS A 1 374 ? 5.592 49.776 5.570 1.00 53.91 373 LYS A N 1
ATOM 2815 C CA . LYS A 1 374 ? 6.265 51.064 5.620 1.00 59.05 373 LYS A CA 1
ATOM 2816 C C . LYS A 1 374 ? 5.289 52.165 6.029 1.00 61.79 373 LYS A C 1
ATOM 2817 O O . LYS A 1 374 ? 5.610 52.980 6.907 1.00 59.33 373 LYS A O 1
ATOM 2823 N N . GLU A 1 375 ? 4.089 52.155 5.448 1.00 66.89 374 GLU A N 1
ATOM 2824 C CA . GLU A 1 375 ? 3.056 53.139 5.851 1.00 63.77 374 GLU A CA 1
ATOM 2825 C C . GLU A 1 375 ? 2.582 52.905 7.273 1.00 58.09 374 GLU A C 1
ATOM 2826 O O . GLU A 1 375 ? 2.385 53.855 8.033 1.00 61.53 374 GLU A O 1
ATOM 2832 N N . GLN A 1 376 ? 2.451 51.646 7.661 1.00 54.70 375 GLN A N 1
ATOM 2833 C CA . GLN A 1 376 ? 1.974 51.327 9.030 1.00 53.61 375 GLN A CA 1
ATOM 2834 C C . GLN A 1 376 ? 2.887 51.943 10.017 1.00 52.36 375 GLN A C 1
ATOM 2835 O O . GLN A 1 376 ? 2.477 52.293 11.132 1.00 55.92 375 GLN A O 1
ATOM 2841 N N . PHE A 1 377 ? 4.133 52.121 9.601 1.00 52.71 376 PHE A N 1
ATOM 2842 C CA . PHE A 1 377 ? 5.083 52.811 10.448 1.00 52.47 376 PHE A CA 1
ATOM 2843 C C . PHE A 1 377 ? 4.872 54.290 10.228 1.00 54.63 376 PHE A C 1
ATOM 2844 O O . PHE A 1 377 ? 4.572 55.036 11.153 1.00 53.59 376 PHE A O 1
ATOM 2852 N N . GLU A 1 378 ? 4.998 54.693 8.981 1.00 58.89 377 GLU A N 1
ATOM 2853 C CA . GLU A 1 378 ? 5.071 56.111 8.659 1.00 63.03 377 GLU A CA 1
ATOM 2854 C C . GLU A 1 378 ? 3.816 56.940 8.986 1.00 62.98 377 GLU A C 1
ATOM 2855 O O . GLU A 1 378 ? 3.943 58.005 9.586 1.00 66.81 377 GLU A O 1
ATOM 2861 N N . TYR A 1 379 ? 2.623 56.431 8.675 1.00 59.85 378 TYR A N 1
ATOM 2862 C CA . TYR A 1 379 ? 1.396 57.186 8.904 1.00 55.32 378 TYR A CA 1
ATOM 2863 C C . TYR A 1 379 ? 1.045 57.319 10.373 1.00 55.96 378 TYR A C 1
ATOM 2864 O O . TYR A 1 379 ? 0.447 58.319 10.799 1.00 56.62 378 TYR A O 1
ATOM 2873 N N . VAL A 1 380 ? 1.384 56.296 11.143 1.00 52.57 379 VAL A N 1
ATOM 2874 C CA . VAL A 1 380 ? 0.924 56.240 12.509 1.00 49.40 379 VAL A CA 1
ATOM 2875 C C . VAL A 1 380 ? 1.863 57.138 13.270 1.00 51.23 379 VAL A C 1
ATOM 2876 O O . VAL A 1 380 ? 1.421 58.031 14.018 1.00 55.25 379 VAL A O 1
ATOM 2880 N N . ARG A 1 381 ? 3.160 56.970 13.028 1.00 51.35 380 ARG A N 1
ATOM 2881 C CA . ARG A 1 381 ? 4.159 57.836 13.654 1.00 54.20 380 ARG A CA 1
ATOM 2882 C C . ARG A 1 381 ? 3.929 59.343 13.361 1.00 56.72 380 ARG A C 1
ATOM 2883 O O . ARG A 1 381 ? 4.097 60.177 14.222 1.00 57.80 380 ARG A O 1
ATOM 2891 N N . GLN A 1 382 ? 3.451 59.675 12.180 1.00 58.15 381 GLN A N 1
ATOM 2892 C CA . GLN A 1 382 ? 3.185 61.068 11.834 1.00 63.61 381 GLN A CA 1
ATOM 2893 C C . GLN A 1 382 ? 1.923 61.608 12.548 1.00 64.99 381 GLN A C 1
ATOM 2894 O O . GLN A 1 382 ? 1.922 62.743 13.091 1.00 64.04 381 GLN A O 1
ATOM 2900 N N . MET A 1 383 ? 0.860 60.798 12.575 1.00 62.29 382 MET A N 1
ATOM 2901 C CA . MET A 1 383 ? -0.377 61.205 13.259 1.00 62.33 382 MET A CA 1
ATOM 2902 C C . MET A 1 383 ? -0.222 61.261 14.820 1.00 60.56 382 MET A C 1
ATOM 2903 O O . MET A 1 383 ? -0.711 62.175 15.469 1.00 59.30 382 MET A O 1
ATOM 2908 N N . MET A 1 384 ? 0.489 60.305 15.405 1.00 56.56 383 MET A N 1
ATOM 2909 C CA . MET A 1 384 ? 0.848 60.407 16.811 1.00 55.67 383 MET A CA 1
ATOM 2910 C C . MET A 1 384 ? 1.564 61.713 17.103 1.00 57.53 383 MET A C 1
ATOM 2911 O O . MET A 1 384 ? 1.234 62.397 18.092 1.00 56.87 383 MET A O 1
ATOM 2916 N N . ASP A 1 385 ? 2.546 62.065 16.271 1.00 58.12 384 ASP A N 1
ATOM 2917 C CA . ASP A 1 385 ? 3.304 63.329 16.480 1.00 61.07 384 ASP A CA 1
ATOM 2918 C C . ASP A 1 385 ? 2.480 64.576 16.124 1.00 60.21 384 ASP A C 1
ATOM 2919 O O . ASP A 1 385 ? 2.763 65.669 16.630 1.00 60.17 384 ASP A O 1
ATOM 2924 N N . ALA A 1 386 ? 1.488 64.410 15.245 1.00 59.93 385 ALA A N 1
ATOM 2925 C CA . ALA A 1 386 ? 0.540 65.483 14.882 1.00 58.05 385 ALA A CA 1
ATOM 2926 C C . ALA A 1 386 ? -0.192 65.952 16.107 1.00 60.43 385 ALA A C 1
ATOM 2927 O O . ALA A 1 386 ? -0.334 67.183 16.327 1.00 62.62 385 ALA A O 1
ATOM 2929 N N . PHE A 1 387 ? -0.648 64.986 16.919 1.00 53.37 386 PHE A N 1
ATOM 2930 C CA . PHE A 1 387 ? -1.354 65.336 18.158 1.00 54.95 386 PHE A CA 1
ATOM 2931 C C . PHE A 1 387 ? -0.421 65.654 19.306 1.00 53.81 386 PHE A C 1
ATOM 2932 O O . PHE A 1 387 ? -0.840 66.342 20.251 1.00 57.39 386 PHE A O 1
ATOM 2940 N N . ASP A 1 388 ? 0.841 65.212 19.213 1.00 53.61 387 ASP A N 1
ATOM 2941 C CA . ASP A 1 388 ? 1.785 65.362 20.341 1.00 55.39 387 ASP A CA 1
ATOM 2942 C C . ASP A 1 388 ? 1.931 66.775 20.838 1.00 60.83 387 ASP A C 1
ATOM 2943 O O . ASP A 1 388 ? 2.105 67.737 20.054 1.00 68.17 387 ASP A O 1
ATOM 2948 N N . GLY A 1 389 ? 1.820 66.894 22.160 1.00 64.27 388 GLY A N 1
ATOM 2949 C CA . GLY A 1 389 ? 1.881 68.168 22.886 1.00 66.02 388 GLY A CA 1
ATOM 2950 C C . GLY A 1 389 ? 0.785 69.179 22.541 1.00 71.19 388 GLY A C 1
ATOM 2951 O O . GLY A 1 389 ? 0.977 70.428 22.705 1.00 74.59 388 GLY A O 1
ATOM 2952 N N . SER A 1 390 ? -0.352 68.689 22.042 1.00 65.68 389 SER A N 1
ATOM 2953 C CA . SER A 1 390 ? -1.545 69.553 21.999 1.00 66.92 389 SER A CA 1
ATOM 2954 C C . SER A 1 390 ? -2.793 68.824 22.583 1.00 65.55 389 SER A C 1
ATOM 2955 O O . SER A 1 390 ? -2.646 67.827 23.328 1.00 56.83 389 SER A O 1
ATOM 2958 N N . LYS A 1 391 ? -3.993 69.328 22.273 1.00 68.10 390 LYS A N 1
ATOM 2959 C CA . LYS A 1 391 ? -5.246 68.863 22.904 1.00 68.36 390 LYS A CA 1
ATOM 2960 C C . LYS A 1 391 ? -6.079 68.115 21.876 1.00 67.85 390 LYS A C 1
ATOM 2961 O O . LYS A 1 391 ? -5.917 68.387 20.700 1.00 73.92 390 LYS A O 1
ATOM 2967 N N . ALA A 1 392 ? -6.965 67.199 22.302 1.00 64.50 391 ALA A N 1
ATOM 2968 C CA . ALA A 1 392 ? -8.078 66.718 21.439 1.00 62.34 391 ALA A CA 1
ATOM 2969 C C . ALA A 1 392 ? -9.435 66.716 22.101 1.00 60.20 391 ALA A C 1
ATOM 2970 O O . ALA A 1 392 ? -9.536 66.365 23.262 1.00 63.05 391 ALA A O 1
ATOM 2972 N N . LYS A 1 393 ? -10.484 67.049 21.351 1.00 58.86 392 LYS A N 1
ATOM 2973 C CA . LYS A 1 393 ? -11.811 67.124 21.934 1.00 60.02 392 LYS A CA 1
ATOM 2974 C C . LYS A 1 393 ? -12.442 65.772 21.870 1.00 57.92 392 LYS A C 1
ATOM 2975 O O . LYS A 1 393 ? -12.567 65.218 20.804 1.00 64.06 392 LYS A O 1
ATOM 2981 N N . ILE A 1 394 ? -12.835 65.243 23.017 1.00 51.62 393 ILE A N 1
ATOM 2982 C CA . ILE A 1 394 ? -13.144 63.817 23.152 1.00 51.83 393 ILE A CA 1
ATOM 2983 C C . ILE A 1 394 ? -14.443 63.620 23.919 1.00 49.28 393 ILE A C 1
ATOM 2984 O O . ILE A 1 394 ? -14.992 64.574 24.379 1.00 51.65 393 ILE A O 1
ATOM 2989 N N . THR A 1 395 ? -14.945 62.400 24.023 1.00 50.62 394 THR A N 1
ATOM 2990 C CA . THR A 1 395 ? -16.183 62.146 24.774 1.00 51.80 394 THR A CA 1
ATOM 2991 C C . THR A 1 395 ? -15.848 61.152 25.870 1.00 48.84 394 THR A C 1
ATOM 2992 O O . THR A 1 395 ? -15.154 60.204 25.602 1.00 46.84 394 THR A O 1
ATOM 2996 N N . ILE A 1 396 ? -16.339 61.365 27.091 1.00 49.29 395 ILE A N 1
ATOM 2997 C CA . ILE A 1 396 ? -16.029 60.488 28.177 1.00 50.35 395 ILE A CA 1
ATOM 2998 C C . ILE A 1 396 ? -17.361 59.948 28.619 1.00 54.12 395 ILE A C 1
ATOM 2999 O O . ILE A 1 396 ? -18.254 60.728 28.966 1.00 50.70 395 ILE A O 1
ATOM 3004 N N . GLN A 1 397 ? -17.487 58.627 28.610 1.00 51.97 396 GLN A N 1
ATOM 3005 C CA . GLN A 1 397 ? -18.654 57.974 29.234 1.00 60.95 396 GLN A CA 1
ATOM 3006 C C . GLN A 1 397 ? -18.684 58.113 30.759 1.00 63.93 396 GLN A C 1
ATOM 3007 O O . GLN A 1 397 ? -17.775 57.611 31.424 1.00 62.53 396 GLN A O 1
ATOM 3013 N N . THR A 1 398 ? -19.732 58.714 31.323 1.00 68.11 397 THR A N 1
ATOM 3014 C CA . THR A 1 398 ? -19.847 58.873 32.785 1.00 68.41 397 THR A CA 1
ATOM 3015 C C . THR A 1 398 ? -20.687 57.781 33.440 1.00 71.83 397 THR A C 1
ATOM 3016 O O . THR A 1 398 ? -20.405 57.343 34.543 1.00 69.02 397 THR A O 1
ATOM 3020 N N . GLY A 1 399 ? -21.737 57.370 32.745 1.00 74.35 398 GLY A N 1
ATOM 3021 C CA . GLY A 1 399 ? -22.633 56.347 33.208 1.00 75.73 398 GLY A CA 1
ATOM 3022 C C . GLY A 1 399 ? -23.228 55.693 31.979 1.00 83.51 398 GLY A C 1
ATOM 3023 O O . GLY A 1 399 ? -22.831 55.996 30.835 1.00 79.70 398 GLY A O 1
ATOM 3024 N N . SER A 1 400 ? -24.189 54.798 32.198 1.00 86.51 399 SER A N 1
ATOM 3025 C CA . SER A 1 400 ? -24.730 54.005 31.084 1.00 90.11 399 SER A CA 1
ATOM 3026 C C . SER A 1 400 ? -25.612 54.848 30.147 1.00 80.32 399 SER A C 1
ATOM 3027 O O . SER A 1 400 ? -25.778 54.498 29.006 1.00 82.50 399 SER A O 1
ATOM 3030 N N . ASN A 1 401 ? -26.119 55.982 30.596 1.00 83.33 400 ASN A N 1
ATOM 3031 C CA . ASN A 1 401 ? -26.859 56.830 29.678 1.00 86.80 400 ASN A CA 1
ATOM 3032 C C . ASN A 1 401 ? -26.334 58.256 29.600 1.00 82.83 400 ASN A C 1
ATOM 3033 O O . ASN A 1 401 ? -27.064 59.157 29.216 1.00 86.42 400 ASN A O 1
ATOM 3038 N N . THR A 1 402 ? -25.073 58.470 29.959 1.00 76.53 401 THR A N 1
ATOM 3039 C CA . THR A 1 402 ? -24.572 59.836 30.173 1.00 72.78 401 THR A CA 1
ATOM 3040 C C . THR A 1 402 ? -23.131 59.954 29.716 1.00 66.81 401 THR A C 1
ATOM 3041 O O . THR A 1 402 ? -22.321 59.071 29.957 1.00 57.85 401 THR A O 1
ATOM 3045 N N . GLU A 1 403 ? -22.798 61.086 29.135 1.00 62.72 402 GLU A N 1
ATOM 3046 C CA . GLU A 1 403 ? -21.429 61.313 28.737 1.00 62.77 402 GLU A CA 1
ATOM 3047 C C . GLU A 1 403 ? -21.108 62.799 28.829 1.00 60.44 402 GLU A C 1
ATOM 3048 O O . GLU A 1 403 ? -22.018 63.605 28.936 1.00 67.53 402 GLU A O 1
ATOM 3054 N N . VAL A 1 404 ? -19.825 63.161 28.801 1.00 56.13 403 VAL A N 1
ATOM 3055 C CA . VAL A 1 404 ? -19.403 64.571 28.795 1.00 53.82 403 VAL A CA 1
ATOM 3056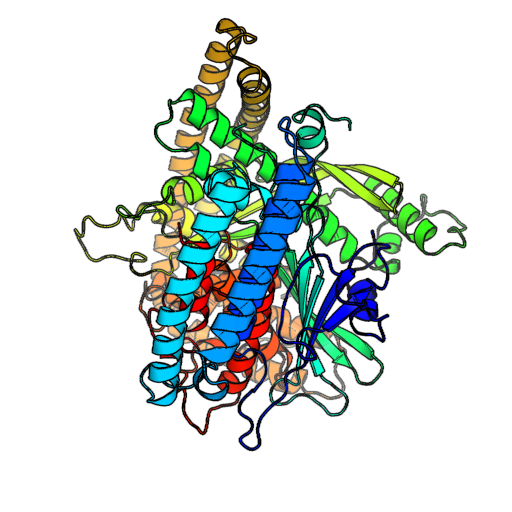 C C . VAL A 1 404 ? -18.323 64.785 27.777 1.00 56.02 403 VAL A C 1
ATOM 3057 O O . VAL A 1 404 ? -17.619 63.837 27.411 1.00 57.84 403 VAL A O 1
ATOM 3061 N N . GLU A 1 405 ? -18.154 66.019 27.329 1.00 61.08 404 GLU A N 1
ATOM 3062 C CA . GLU A 1 405 ? -17.153 66.302 26.305 1.00 64.02 404 GLU A CA 1
ATOM 3063 C C . GLU A 1 405 ? -15.999 67.077 26.934 1.00 64.32 404 GLU A C 1
ATOM 3064 O O . GLU A 1 405 ? -16.260 67.945 27.736 1.00 62.35 404 GLU A O 1
ATOM 3070 N N . THR A 1 406 ? -14.749 66.776 26.578 1.00 56.42 405 THR A N 1
ATOM 3071 C CA . THR A 1 406 ? -13.601 67.503 27.102 1.00 57.59 405 THR A CA 1
ATOM 3072 C C . THR A 1 406 ? -12.447 67.503 26.132 1.00 54.92 405 THR A C 1
ATOM 3073 O O . THR A 1 406 ? -12.196 66.526 25.437 1.00 55.67 405 THR A O 1
ATOM 3077 N N . ALA A 1 407 ? -11.638 68.524 26.228 1.00 52.33 406 ALA A N 1
ATOM 3078 C CA . ALA A 1 407 ? -10.321 68.503 25.617 1.00 56.79 406 ALA A CA 1
ATOM 3079 C C . ALA A 1 407 ? -9.480 67.499 26.396 1.00 51.74 406 ALA A C 1
ATOM 3080 O O . ALA A 1 407 ? -9.708 67.372 27.582 1.00 58.46 406 ALA A O 1
ATOM 3082 N N . VAL A 1 408 ? -8.561 66.781 25.750 1.00 47.48 407 VAL A N 1
ATOM 3083 C CA . VAL A 1 408 ? -7.608 65.886 26.442 1.00 45.02 407 VAL A CA 1
ATOM 3084 C C . VAL A 1 408 ? -6.209 66.105 25.861 1.00 47.91 407 VAL A C 1
ATOM 3085 O O . VAL A 1 408 ? -6.058 66.031 24.652 1.00 52.48 407 VAL A O 1
ATOM 3089 N N . GLY A 1 409 ? -5.198 66.333 26.729 1.00 49.76 408 GLY A N 1
ATOM 3090 C CA . GLY A 1 409 ? -3.786 66.540 26.357 1.00 48.56 408 GLY A CA 1
ATOM 3091 C C . GLY A 1 409 ? -3.184 65.224 25.849 1.00 53.50 408 GLY A C 1
ATOM 3092 O O . GLY A 1 409 ? -3.538 64.150 26.345 1.00 58.79 408 GLY A O 1
ATOM 3093 N N . TYR A 1 410 ? -2.307 65.281 24.841 1.00 50.88 409 TYR A N 1
ATOM 3094 C CA . TYR A 1 410 ? -1.659 64.057 24.295 1.00 48.22 409 TYR A CA 1
ATOM 3095 C C . TYR A 1 410 ? -0.134 64.162 24.197 1.00 51.41 409 TYR A C 1
ATOM 3096 O O . TYR A 1 410 ? 0.417 65.224 23.928 1.00 50.99 409 TYR A O 1
ATOM 3105 N N . GLN A 1 411 ? 0.545 63.065 24.507 1.00 50.96 410 GLN A N 1
ATOM 3106 C CA . GLN A 1 411 ? 1.984 62.944 24.345 1.00 51.93 410 GLN A CA 1
ATOM 3107 C C . GLN A 1 411 ? 2.256 61.573 23.742 1.00 54.57 410 GLN A C 1
ATOM 3108 O O . GLN A 1 411 ? 1.798 60.564 24.270 1.00 51.18 410 GLN A O 1
ATOM 3114 N N . ALA A 1 412 ? 3.005 61.564 22.650 1.00 52.74 411 ALA A N 1
ATOM 3115 C CA . ALA A 1 412 ? 3.386 60.398 21.933 1.00 54.09 411 ALA A CA 1
ATOM 3116 C C . ALA A 1 412 ? 4.808 59.863 22.241 1.00 58.89 411 ALA A C 1
ATOM 3117 O O . ALA A 1 412 ? 5.773 60.608 22.463 1.00 55.84 411 ALA A O 1
ATOM 3119 N N . ARG A 1 413 ? 4.917 58.546 22.241 1.00 54.99 412 ARG A N 1
ATOM 3120 C CA . ARG A 1 413 ? 6.196 57.922 22.176 1.00 54.53 412 ARG A CA 1
ATOM 3121 C C . ARG A 1 413 ? 5.993 56.668 21.302 1.00 52.74 412 ARG A C 1
ATOM 3122 O O . ARG A 1 413 ? 5.143 55.817 21.567 1.00 45.06 412 ARG A O 1
ATOM 3130 N N . MET A 1 414 ? 6.798 56.555 20.260 1.00 49.84 413 MET A N 1
ATOM 3131 C CA . MET A 1 414 ? 6.592 55.527 19.343 1.00 49.75 413 MET A CA 1
ATOM 3132 C C . MET A 1 414 ? 7.907 54.927 19.024 1.00 51.79 413 MET A C 1
ATOM 3133 O O . MET A 1 414 ? 8.827 55.681 18.722 1.00 51.45 413 MET A O 1
ATOM 3138 N N . SER A 1 415 ? 7.987 53.582 19.081 1.00 47.84 414 SER A N 1
ATOM 3139 C CA . SER A 1 415 ? 9.185 52.845 18.595 1.00 49.59 414 SER A CA 1
ATOM 3140 C C . SER A 1 415 ? 8.821 51.797 17.564 1.00 47.27 414 SER A C 1
ATOM 3141 O O . SER A 1 415 ? 7.708 51.349 17.514 1.00 50.00 414 SER A O 1
ATOM 3144 N N . SER A 1 416 ? 9.753 51.370 16.735 1.00 48.98 415 SER A N 1
ATOM 3145 C CA . SER A 1 416 ? 9.378 50.380 15.771 1.00 44.26 415 SER A CA 1
ATOM 3146 C C . SER A 1 416 ? 10.551 49.489 15.507 1.00 46.48 415 SER A C 1
ATOM 3147 O O . SER A 1 416 ? 11.455 49.856 14.760 1.00 47.15 415 SER A O 1
ATOM 3150 N N . TRP A 1 417 ? 10.575 48.317 16.141 1.00 43.13 416 TRP A N 1
ATOM 3151 C CA . TRP A 1 417 ? 11.713 47.432 15.933 1.00 42.04 416 TRP A CA 1
ATOM 3152 C C . TRP A 1 417 ? 11.166 46.099 15.610 1.00 42.11 416 TRP A C 1
ATOM 3153 O O . TRP A 1 417 ? 10.453 45.493 16.448 1.00 38.34 416 TRP A O 1
ATOM 3164 N N . GLY A 1 418 ? 11.580 45.590 14.442 1.00 40.55 417 GLY A N 1
ATOM 3165 C CA . GLY A 1 418 ? 10.960 44.423 13.828 1.00 36.80 417 GLY A CA 1
ATOM 3166 C C . GLY A 1 418 ? 11.239 43.119 14.545 1.00 37.34 417 GLY A C 1
ATOM 3167 O O . GLY A 1 418 ? 12.220 43.010 15.332 1.00 38.00 417 GLY A O 1
ATOM 3168 N N . VAL A 1 419 ? 10.434 42.095 14.230 1.00 34.06 418 VAL A N 1
ATOM 3169 C CA . VAL A 1 419 ? 10.614 40.841 14.881 1.00 37.15 418 VAL A CA 1
ATOM 3170 C C . VAL A 1 419 ? 10.650 39.636 13.886 1.00 41.23 418 VAL A C 1
ATOM 3171 O O . VAL A 1 419 ? 11.039 38.513 14.233 1.00 42.57 418 VAL A O 1
ATOM 3175 N N . ASN A 1 420 ? 10.224 39.845 12.643 1.00 41.22 419 ASN A N 1
ATOM 3176 C CA . ASN A 1 420 ? 10.139 38.710 11.716 1.00 39.25 419 ASN A CA 1
ATOM 3177 C C . ASN A 1 420 ? 11.518 38.490 11.057 1.00 40.63 419 ASN A C 1
ATOM 3178 O O . ASN A 1 420 ? 12.533 38.986 11.507 1.00 45.56 419 ASN A O 1
ATOM 3183 N N . TRP A 1 421 ? 11.569 37.681 10.016 1.00 42.21 420 TRP A N 1
ATOM 3184 C CA . TRP A 1 421 ? 12.846 37.264 9.466 1.00 39.48 420 TRP A CA 1
ATOM 3185 C C . TRP A 1 421 ? 13.547 38.445 8.811 1.00 42.34 420 TRP A C 1
ATOM 3186 O O . TRP A 1 421 ? 14.746 38.440 8.588 1.00 45.80 420 TRP A O 1
ATOM 3197 N N . PHE A 1 422 ? 12.814 39.494 8.486 1.00 43.12 421 PHE A N 1
ATOM 3198 C CA . PHE A 1 422 ? 13.398 40.632 7.832 1.00 44.03 421 PHE A CA 1
ATOM 3199 C C . PHE A 1 422 ? 13.862 41.714 8.776 1.00 44.12 421 PHE A C 1
ATOM 3200 O O . PHE A 1 422 ? 14.336 42.704 8.314 1.00 47.31 421 PHE A O 1
ATOM 3208 N N . ARG A 1 423 ? 13.828 41.481 10.089 1.00 42.62 422 ARG A N 1
ATOM 3209 C CA . ARG A 1 423 ? 14.010 42.553 11.088 1.00 46.39 422 ARG A CA 1
ATOM 3210 C C . ARG A 1 423 ? 15.336 43.325 10.960 1.00 48.51 422 ARG A C 1
ATOM 3211 O O . ARG A 1 423 ? 15.421 44.493 11.325 1.00 51.32 422 ARG A O 1
ATOM 3219 N N . GLN A 1 424 ? 16.383 42.678 10.457 1.00 49.98 423 GLN A N 1
ATOM 3220 C CA . GLN A 1 424 ? 17.708 43.330 10.381 1.00 49.87 423 GLN A CA 1
ATOM 3221 C C . GLN A 1 424 ? 18.576 42.561 9.446 1.00 50.73 423 GLN A C 1
ATOM 3222 O O . GLN A 1 424 ? 19.383 41.731 9.837 1.00 52.39 423 GLN A O 1
ATOM 3228 N N . VAL A 1 425 ? 18.376 42.844 8.188 1.00 50.59 424 VAL A N 1
ATOM 3229 C CA . VAL A 1 425 ? 19.001 42.160 7.057 1.00 51.11 424 VAL A CA 1
ATOM 3230 C C . VAL A 1 425 ? 20.479 42.634 6.915 1.00 54.85 424 VAL A C 1
ATOM 3231 O O . VAL A 1 425 ? 20.846 43.722 7.365 1.00 51.85 424 VAL A O 1
ATOM 3235 N N . GLY A 1 426 ? 21.348 41.806 6.330 1.00 58.02 425 GLY A N 1
ATOM 3236 C CA . GLY A 1 426 ? 22.779 42.139 6.220 1.00 62.20 425 GLY A CA 1
ATOM 3237 C C . GLY A 1 426 ? 23.081 43.365 5.336 1.00 66.61 425 GLY A C 1
ATOM 3238 O O . GLY A 1 426 ? 22.160 43.952 4.741 1.00 62.51 425 GLY A O 1
ATOM 3239 N N . ALA A 1 427 ? 24.360 43.753 5.249 1.00 66.55 426 ALA A N 1
ATOM 3240 C CA . ALA A 1 427 ? 24.746 44.856 4.370 1.00 69.40 426 ALA A CA 1
ATOM 3241 C C . ALA A 1 427 ? 24.292 44.491 2.969 1.00 70.95 426 ALA A C 1
ATOM 3242 O O . ALA A 1 427 ? 24.508 43.347 2.488 1.00 67.53 426 ALA A O 1
ATOM 3244 N N . LEU A 1 428 ? 23.631 45.453 2.328 1.00 70.56 427 LEU A N 1
ATOM 3245 C CA . LEU A 1 428 ? 23.453 45.412 0.863 1.00 73.10 427 LEU A CA 1
ATOM 3246 C C . LEU A 1 428 ? 22.344 44.460 0.418 1.00 66.80 427 LEU A C 1
ATOM 3247 O O . LEU A 1 428 ? 22.068 44.307 -0.752 1.00 68.98 427 LEU A O 1
ATOM 3252 N N . ASN A 1 429 ? 21.738 43.802 1.367 1.00 62.60 428 ASN A N 1
ATOM 3253 C CA . ASN A 1 429 ? 20.646 42.898 1.080 1.00 63.12 428 ASN A CA 1
ATOM 3254 C C . ASN A 1 429 ? 19.425 43.679 0.579 1.00 61.73 428 ASN A C 1
ATOM 3255 O O . ASN A 1 429 ? 18.923 44.544 1.257 1.00 63.26 428 ASN A O 1
ATOM 3260 N N . PRO A 1 430 ? 18.959 43.388 -0.630 1.00 62.80 429 PRO A N 1
ATOM 3261 C CA . PRO A 1 430 ? 17.889 44.254 -1.126 1.00 61.02 429 PRO A CA 1
ATOM 3262 C C . PRO A 1 430 ? 16.537 43.898 -0.527 1.00 60.09 429 PRO A C 1
ATOM 3263 O O . PRO A 1 430 ? 15.576 44.555 -0.858 1.00 62.43 429 PRO A O 1
ATOM 3267 N N . LEU A 1 431 ? 16.432 42.870 0.322 1.00 55.07 430 LEU A N 1
ATOM 3268 C CA . LEU A 1 431 ? 15.101 42.475 0.795 1.00 52.72 430 LEU A CA 1
ATOM 3269 C C . LEU A 1 431 ? 14.518 43.375 1.851 1.00 51.00 430 LEU A C 1
ATOM 3270 O O . LEU A 1 431 ? 13.424 43.194 2.243 1.00 50.26 430 LEU A O 1
ATOM 3275 N N . SER A 1 432 ? 15.245 44.346 2.336 1.00 52.94 431 SER A N 1
ATOM 3276 C CA . SER A 1 432 ? 14.637 45.201 3.342 1.00 56.51 431 SER A CA 1
ATOM 3277 C C . SER A 1 432 ? 15.599 46.359 3.553 1.00 60.04 431 SER A C 1
ATOM 3278 O O . SER A 1 432 ? 16.744 46.297 3.134 1.00 60.17 431 SER A O 1
ATOM 3281 N N . ASP A 1 433 ? 15.113 47.417 4.168 1.00 60.18 432 ASP A N 1
ATOM 3282 C CA . ASP A 1 433 ? 15.891 48.599 4.328 1.00 58.17 432 ASP A CA 1
ATOM 3283 C C . ASP A 1 433 ? 15.819 48.826 5.857 1.00 59.08 432 ASP A C 1
ATOM 3284 O O . ASP A 1 433 ? 14.810 49.271 6.359 1.00 54.31 432 ASP A O 1
ATOM 3289 N N . ASN A 1 434 ? 16.880 48.470 6.577 1.00 59.65 433 ASN A N 1
ATOM 3290 C CA . ASN A 1 434 ? 16.983 48.614 8.021 1.00 55.91 433 ASN A CA 1
ATOM 3291 C C . ASN A 1 434 ? 16.917 50.060 8.525 1.00 59.98 433 ASN A C 1
ATOM 3292 O O . ASN A 1 434 ? 16.585 50.278 9.687 1.00 64.76 433 ASN A O 1
ATOM 3297 N N . SER A 1 435 ? 17.199 51.021 7.655 1.00 58.09 434 SER A N 1
ATOM 3298 C CA . SER A 1 435 ? 17.370 52.414 8.035 1.00 62.66 434 SER A CA 1
ATOM 3299 C C . SER A 1 435 ? 16.107 53.293 8.144 1.00 64.41 434 SER A C 1
ATOM 3300 O O . SER A 1 435 ? 16.196 54.416 8.661 1.00 67.24 434 SER A O 1
ATOM 3303 N N . VAL A 1 436 ? 14.981 52.807 7.632 1.00 60.05 435 VAL A N 1
ATOM 3304 C CA . VAL A 1 436 ? 13.714 53.512 7.703 1.00 61.23 435 VAL A CA 1
ATOM 3305 C C . VAL A 1 436 ? 13.339 54.028 9.122 1.00 62.62 435 VAL A C 1
ATOM 3306 O O . VAL A 1 436 ? 12.753 55.077 9.234 1.00 66.88 435 VAL A O 1
ATOM 3310 N N . THR A 1 437 ? 13.649 53.273 10.179 1.00 59.67 436 THR A N 1
ATOM 3311 C CA . THR A 1 437 ? 13.166 53.511 11.538 1.00 55.24 436 THR A CA 1
ATOM 3312 C C . THR A 1 437 ? 14.326 54.016 12.400 1.00 58.12 436 THR A C 1
ATOM 3313 O O . THR A 1 437 ? 14.118 54.315 13.600 1.00 61.94 436 THR A O 1
ATOM 3317 N N . LYS A 1 438 ? 15.536 54.048 11.826 1.00 59.95 437 LYS A N 1
ATOM 3318 C CA . LYS A 1 438 ? 16.756 54.490 12.548 1.00 64.47 437 LYS A CA 1
ATOM 3319 C C . LYS A 1 438 ? 16.500 55.775 13.347 1.00 65.23 437 LYS A C 1
ATOM 3320 O O . LYS A 1 438 ? 16.709 55.791 14.565 1.00 63.41 437 LYS A O 1
ATOM 3326 N N . ASN A 1 439 ? 16.059 56.842 12.661 1.00 66.47 438 ASN A N 1
ATOM 3327 C CA . ASN A 1 439 ? 15.802 58.140 13.312 1.00 65.39 438 ASN A CA 1
ATOM 3328 C C . ASN A 1 439 ? 14.782 58.091 14.487 1.00 69.58 438 ASN A C 1
ATOM 3329 O O . ASN A 1 439 ? 15.042 58.651 15.595 1.00 68.31 438 ASN A O 1
ATOM 3334 N N . GLN A 1 440 ? 13.633 57.435 14.253 1.00 63.92 439 GLN A N 1
ATOM 3335 C CA . GLN A 1 440 ? 12.524 57.526 15.203 1.00 55.97 439 GLN A CA 1
ATOM 3336 C C . GLN A 1 440 ? 12.908 56.739 16.424 1.00 54.28 439 GLN A C 1
ATOM 3337 O O . GLN A 1 440 ? 12.596 57.124 17.541 1.00 54.37 439 GLN A O 1
ATOM 3343 N N . ASN A 1 441 ? 13.702 55.701 16.220 1.00 54.61 440 ASN A N 1
ATOM 3344 C CA . ASN A 1 441 ? 14.065 54.815 17.312 1.00 55.30 440 ASN A CA 1
ATOM 3345 C C . ASN A 1 441 ? 15.092 55.445 18.252 1.00 57.07 440 ASN A C 1
ATOM 3346 O O . ASN A 1 441 ? 14.931 55.421 19.505 1.00 58.44 440 ASN A O 1
ATOM 3351 N N . ALA A 1 442 ? 16.092 56.080 17.663 1.00 56.05 441 ALA A N 1
ATOM 3352 C CA . ALA A 1 442 ? 16.960 56.970 18.449 1.00 61.72 441 ALA A CA 1
ATOM 3353 C C . ALA A 1 442 ? 16.218 58.181 19.154 1.00 63.82 441 ALA A C 1
ATOM 3354 O O . ALA A 1 442 ? 16.407 58.434 20.356 1.00 70.51 441 ALA A O 1
ATOM 3356 N N . ARG A 1 443 ? 15.375 58.922 18.443 1.00 61.99 442 ARG A N 1
ATOM 3357 C CA . ARG A 1 443 ? 14.496 59.873 19.114 1.00 58.57 442 ARG A CA 1
ATOM 3358 C C . ARG A 1 443 ? 13.792 59.230 20.337 1.00 59.97 442 ARG A C 1
ATOM 3359 O O . ARG A 1 443 ? 13.934 59.717 21.486 1.00 58.29 442 ARG A O 1
ATOM 3367 N N . PHE A 1 444 ? 13.060 58.134 20.085 1.00 55.06 443 PHE A N 1
ATOM 3368 C CA . PHE A 1 444 ? 12.335 57.395 21.137 1.00 51.94 443 PHE A CA 1
ATOM 3369 C C . PHE A 1 444 ? 13.267 57.038 22.298 1.00 51.51 443 PHE A C 1
ATOM 3370 O O . PHE A 1 444 ? 12.955 57.276 23.461 1.00 54.68 443 PHE A O 1
ATOM 3378 N N . VAL A 1 445 ? 14.448 56.525 22.002 1.00 52.71 444 VAL A N 1
ATOM 3379 C CA . VAL A 1 445 ? 15.329 56.183 23.085 1.00 51.71 444 VAL A CA 1
ATOM 3380 C C . VAL A 1 445 ? 15.636 57.427 23.912 1.00 58.33 444 VAL A C 1
ATOM 3381 O O . VAL A 1 445 ? 15.528 57.417 25.157 1.00 59.67 444 VAL A O 1
ATOM 3385 N N . ASN A 1 446 ? 15.974 58.530 23.247 1.00 60.34 445 ASN A N 1
ATOM 3386 C CA . ASN A 1 446 ? 16.263 59.781 23.992 1.00 60.83 445 ASN A CA 1
ATOM 3387 C C . ASN A 1 446 ? 15.048 60.223 24.849 1.00 60.03 445 ASN A C 1
ATOM 3388 O O . ASN A 1 446 ? 15.177 60.591 26.024 1.00 58.11 445 ASN A O 1
ATOM 3393 N N . GLN A 1 447 ? 13.867 60.174 24.261 1.00 58.88 446 GLN A N 1
ATOM 3394 C CA . GLN A 1 447 ? 12.682 60.630 25.001 1.00 60.41 446 GLN A CA 1
ATOM 3395 C C . GLN A 1 447 ? 12.508 59.850 26.282 1.00 59.01 446 GLN A C 1
ATOM 3396 O O . GLN A 1 447 ? 12.373 60.430 27.347 1.00 61.05 446 GLN A O 1
ATOM 3402 N N . MET A 1 448 ? 12.563 58.528 26.162 1.00 58.81 447 MET A N 1
ATOM 3403 C CA . MET A 1 448 ? 12.250 57.617 27.257 1.00 57.64 447 MET A CA 1
ATOM 3404 C C . MET A 1 448 ? 13.353 57.723 28.261 1.00 58.27 447 MET A C 1
ATOM 3405 O O . MET A 1 448 ? 13.133 57.625 29.456 1.00 64.94 447 MET A O 1
ATOM 3410 N N . THR A 1 449 ? 14.566 57.907 27.788 1.00 57.76 448 THR A N 1
ATOM 3411 C CA . THR A 1 449 ? 15.602 58.088 28.742 1.00 60.67 448 THR A CA 1
ATOM 3412 C C . THR A 1 449 ? 15.466 59.445 29.475 1.00 65.97 448 THR A C 1
ATOM 3413 O O . THR A 1 449 ? 15.569 59.484 30.698 1.00 70.48 448 THR A O 1
ATOM 3417 N N . ASP A 1 450 ? 15.191 60.540 28.766 1.00 67.02 449 ASP A N 1
ATOM 3418 C CA . ASP A 1 450 ? 14.911 61.850 29.441 1.00 68.80 449 ASP A CA 1
ATOM 3419 C C . ASP A 1 450 ? 13.737 61.730 30.472 1.00 70.30 449 ASP A C 1
ATOM 3420 O O . ASP A 1 450 ? 13.870 62.173 31.625 1.00 63.86 449 ASP A O 1
ATOM 3425 N N . ASP A 1 451 ? 12.634 61.049 30.089 1.00 68.50 450 ASP A N 1
ATOM 3426 C CA . ASP A 1 451 ? 11.502 60.818 31.017 1.00 67.57 450 ASP A CA 1
ATOM 3427 C C . ASP A 1 451 ? 11.957 60.074 32.232 1.00 69.86 450 ASP A C 1
ATOM 3428 O O . ASP A 1 451 ? 11.460 60.309 33.328 1.00 72.00 450 ASP A O 1
ATOM 3433 N N . VAL A 1 452 ? 12.866 59.124 32.045 1.00 70.47 451 VAL A N 1
ATOM 3434 C CA . VAL A 1 452 ? 13.387 58.450 33.219 1.00 73.50 451 VAL A CA 1
ATOM 3435 C C . VAL A 1 452 ? 14.281 59.344 34.114 1.00 75.64 451 VAL A C 1
ATOM 3436 O O . VAL A 1 452 ? 14.236 59.200 35.330 1.00 74.52 451 VAL A O 1
ATOM 3440 N N . ILE A 1 453 ? 15.064 60.251 33.514 1.00 77.96 452 ILE A N 1
ATOM 3441 C CA . ILE A 1 453 ? 15.891 61.201 34.264 1.00 82.50 452 ILE A CA 1
ATOM 3442 C C . ILE A 1 453 ? 14.964 62.083 35.128 1.00 83.68 452 ILE A C 1
ATOM 3443 O O . ILE A 1 453 ? 15.126 62.123 36.348 1.00 78.56 452 ILE A O 1
ATOM 3448 N N . ARG A 1 454 ? 13.968 62.718 34.500 1.00 84.36 453 ARG A N 1
ATOM 3449 C CA . ARG A 1 454 ? 13.064 63.613 35.188 1.00 85.65 453 ARG A CA 1
ATOM 3450 C C . ARG A 1 454 ? 12.424 62.903 36.337 1.00 87.39 453 ARG A C 1
ATOM 3451 O O . ARG A 1 454 ? 12.378 63.421 37.451 1.00 95.86 453 ARG A O 1
ATOM 3459 N N . ASN A 1 455 ? 11.951 61.700 36.068 1.00 83.83 454 ASN A N 1
ATOM 3460 C CA . ASN A 1 455 ? 11.201 60.939 37.048 1.00 85.44 454 ASN A CA 1
ATOM 3461 C C . ASN A 1 455 ? 12.113 60.415 38.138 1.00 86.16 454 ASN A C 1
ATOM 3462 O O . ASN A 1 455 ? 11.670 60.133 39.250 1.00 85.42 454 ASN A O 1
ATOM 3467 N N . LEU A 1 456 ? 13.399 60.287 37.824 1.00 95.20 455 LEU A N 1
ATOM 3468 C CA . LEU A 1 456 ? 14.400 59.959 38.858 1.00 93.53 455 LEU A CA 1
ATOM 3469 C C . LEU A 1 456 ? 14.682 61.148 39.741 1.00 91.50 455 LEU A C 1
ATOM 3470 O O . LEU A 1 456 ? 14.695 61.002 40.961 1.00 88.71 455 LEU A O 1
ATOM 3475 N N . ASP A 1 457 ? 14.882 62.314 39.117 1.00 94.08 456 ASP A N 1
ATOM 3476 C CA . ASP A 1 457 ? 15.077 63.584 39.821 1.00 101.32 456 ASP A CA 1
ATOM 3477 C C . ASP A 1 457 ? 14.011 63.788 40.899 1.00 101.80 456 ASP A C 1
ATOM 3478 O O . ASP A 1 457 ? 14.273 64.412 41.914 1.00 106.02 456 ASP A O 1
ATOM 3483 N N . LYS A 1 458 ? 12.845 63.184 40.678 1.00 99.00 457 LYS A N 1
ATOM 3484 C CA . LYS A 1 458 ? 11.598 63.493 41.358 1.00 101.50 457 LYS A CA 1
ATOM 3485 C C . LYS A 1 458 ? 11.224 62.523 42.491 1.00 104.10 457 LYS A C 1
ATOM 3486 O O . LYS A 1 458 ? 10.507 62.900 43.399 1.00 115.55 457 LYS A O 1
ATOM 3492 N N . VAL A 1 459 ? 11.660 61.271 42.428 1.00 107.70 458 VAL A N 1
ATOM 3493 C CA . VAL A 1 459 ? 11.522 60.380 43.591 1.00 109.28 458 VAL A CA 1
ATOM 3494 C C . VAL A 1 459 ? 12.878 59.906 44.125 1.00 110.68 458 VAL A C 1
ATOM 3495 O O . VAL A 1 459 ? 12.996 58.807 44.653 1.00 107.46 458 VAL A O 1
ATOM 3499 N N . ALA A 1 460 ? 13.895 60.751 43.992 1.00 116.49 459 ALA A N 1
ATOM 3500 C CA . ALA A 1 460 ? 15.156 60.555 44.716 1.00 121.27 459 ALA A CA 1
ATOM 3501 C C . ALA A 1 460 ? 15.011 61.102 46.141 1.00 123.01 459 ALA A C 1
ATOM 3502 O O . ALA A 1 460 ? 15.757 60.724 47.061 1.00 122.37 459 ALA A O 1
ATOM 3504 N N . GLN A 1 461 ? 14.034 61.998 46.289 1.00 119.28 460 GLN A N 1
ATOM 3505 C CA . GLN A 1 461 ? 13.709 62.686 47.539 1.00 113.41 460 GLN A CA 1
ATOM 3506 C C . GLN A 1 461 ? 13.258 61.709 48.642 1.00 112.29 460 GLN A C 1
ATOM 3507 O O . GLN A 1 461 ? 13.712 61.809 49.768 1.00 110.25 460 GLN A O 1
ATOM 3513 N N . ASN A 1 462 ? 12.420 60.728 48.305 1.00 117.69 461 ASN A N 1
ATOM 3514 C CA . ASN A 1 462 ? 11.915 59.778 49.316 1.00 112.66 461 ASN A CA 1
ATOM 3515 C C . ASN A 1 462 ? 12.874 58.682 49.793 1.00 113.31 461 ASN A C 1
ATOM 3516 O O . ASN A 1 462 ? 12.503 57.861 50.634 1.00 113.19 461 ASN A O 1
ATOM 3521 N N . LEU A 1 463 ? 14.102 58.680 49.273 1.00 110.77 462 LEU A N 1
ATOM 3522 C CA . LEU A 1 463 ? 15.069 57.635 49.591 1.00 106.09 462 LEU A CA 1
ATOM 3523 C C . LEU A 1 463 ? 16.401 58.258 49.978 1.00 107.61 462 LEU A C 1
ATOM 3524 O O . LEU A 1 463 ? 17.407 58.087 49.270 1.00 101.32 462 LEU A O 1
ATOM 3529 N N . GLY A 1 464 ? 16.395 58.994 51.095 1.00 105.63 463 GLY A N 1
ATOM 3530 C CA . GLY A 1 464 ? 17.621 59.554 51.639 1.00 107.66 463 GLY A CA 1
ATOM 3531 C C . GLY A 1 464 ? 18.465 58.487 52.326 1.00 113.56 463 GLY A C 1
ATOM 3532 O O . GLY A 1 464 ? 19.699 58.526 52.267 1.00 116.31 463 GLY A O 1
ATOM 3533 N N . ASP A 1 465 ? 17.794 57.517 52.955 1.00 114.54 464 ASP A N 1
ATOM 3534 C CA . ASP A 1 465 ? 18.444 56.476 53.779 1.00 115.56 464 ASP A CA 1
ATOM 3535 C C . ASP A 1 465 ? 19.031 55.370 52.915 1.00 110.57 464 ASP A C 1
ATOM 3536 O O . ASP A 1 465 ? 19.540 54.368 53.426 1.00 110.44 464 ASP A O 1
ATOM 3541 N N . TYR A 1 466 ? 18.963 55.596 51.600 1.00 109.35 465 TYR A N 1
ATOM 3542 C CA . TYR A 1 466 ? 19.430 54.668 50.592 1.00 104.88 465 TYR A CA 1
ATOM 3543 C C . TYR A 1 466 ? 20.367 55.432 49.644 1.00 105.13 465 TYR A C 1
ATOM 3544 O O . TYR A 1 466 ? 19.945 56.142 48.722 1.00 101.61 465 TYR A O 1
ATOM 3553 N N . ASP A 1 467 ? 21.655 55.312 49.915 1.00 109.81 466 ASP A N 1
ATOM 3554 C CA . ASP A 1 467 ? 22.648 56.124 49.237 1.00 111.49 466 ASP A CA 1
ATOM 3555 C C . ASP A 1 467 ? 23.095 55.472 47.947 1.00 108.72 466 ASP A C 1
ATOM 3556 O O . ASP A 1 467 ? 23.757 56.113 47.133 1.00 108.67 466 ASP A O 1
ATOM 3561 N N . LYS A 1 468 ? 22.739 54.200 47.749 1.00 106.38 467 LYS A N 1
ATOM 3562 C CA . LYS A 1 468 ? 23.145 53.493 46.529 1.00 100.47 467 LYS A CA 1
ATOM 3563 C C . LYS A 1 468 ? 22.237 53.887 45.384 1.00 95.86 467 LYS A C 1
ATOM 3564 O O . LYS A 1 468 ? 22.518 53.594 44.226 1.00 93.64 467 LYS A O 1
ATOM 3570 N N . ALA A 1 469 ? 21.142 54.553 45.736 1.00 95.93 468 ALA A N 1
ATOM 3571 C CA . ALA A 1 469 ? 20.180 55.050 44.768 1.00 93.08 468 ALA A CA 1
ATOM 3572 C C . ALA A 1 469 ? 20.692 56.357 44.197 1.00 94.99 468 ALA A C 1
ATOM 3573 O O . ALA A 1 469 ? 20.716 56.545 42.975 1.00 96.96 468 ALA A O 1
ATOM 3575 N N . GLY A 1 470 ? 21.119 57.252 45.082 1.00 96.54 469 GLY A N 1
ATOM 3576 C CA . GLY A 1 470 ? 21.756 58.487 44.648 1.00 97.62 469 GLY A CA 1
ATOM 3577 C C . GLY A 1 470 ? 22.871 58.149 43.673 1.00 99.09 469 GLY A C 1
ATOM 3578 O O . GLY A 1 470 ? 22.934 58.699 42.565 1.00 102.41 469 GLY A O 1
ATOM 3579 N N . ALA A 1 471 ? 23.734 57.218 44.076 1.00 95.67 470 ALA A N 1
ATOM 3580 C CA . ALA A 1 471 ? 24.886 56.849 43.281 1.00 96.13 470 ALA A CA 1
ATOM 3581 C C . ALA A 1 471 ? 24.493 56.265 41.910 1.00 93.98 470 ALA A C 1
ATOM 3582 O O . ALA A 1 471 ? 25.255 56.361 40.958 1.00 95.00 470 ALA A O 1
ATOM 3584 N N . LEU A 1 472 ? 23.302 55.692 41.794 1.00 93.73 471 LEU A N 1
ATOM 3585 C CA . LEU A 1 472 ? 22.860 55.132 40.497 1.00 91.53 471 LEU A CA 1
ATOM 3586 C C . LEU A 1 472 ? 22.357 56.285 39.643 1.00 89.13 471 LEU A C 1
ATOM 3587 O O . LEU A 1 472 ? 22.686 56.426 38.451 1.00 83.85 471 LEU A O 1
ATOM 3592 N N . HIS A 1 473 ? 21.565 57.119 40.303 1.00 89.37 472 HIS A N 1
ATOM 3593 C CA . HIS A 1 473 ? 20.952 58.264 39.685 1.00 91.14 472 HIS A CA 1
ATOM 3594 C C . HIS A 1 473 ? 22.015 59.093 39.015 1.00 93.28 472 HIS A C 1
ATOM 3595 O O . HIS A 1 473 ? 21.926 59.332 37.809 1.00 91.80 472 HIS A O 1
ATOM 3602 N N . THR A 1 474 ? 23.040 59.508 39.781 1.00 97.40 473 THR A N 1
ATOM 3603 C CA . THR A 1 474 ? 24.199 60.289 39.263 1.00 96.52 473 THR A CA 1
ATOM 3604 C C . THR A 1 474 ? 24.673 59.723 37.938 1.00 94.92 473 THR A C 1
ATOM 3605 O O . THR A 1 474 ? 24.786 60.458 36.953 1.00 93.64 473 THR A O 1
ATOM 3609 N N . LEU A 1 475 ? 24.915 58.411 37.924 1.00 92.40 474 LEU A N 1
ATOM 3610 C CA . LEU A 1 475 ? 25.391 57.717 36.732 1.00 95.26 474 LEU A CA 1
ATOM 3611 C C . LEU A 1 475 ? 24.386 57.669 35.586 1.00 92.30 474 LEU A C 1
ATOM 3612 O O . LEU A 1 475 ? 24.784 57.726 34.409 1.00 92.02 474 LEU A O 1
ATOM 3617 N N . LEU A 1 476 ? 23.097 57.579 35.920 1.00 86.11 475 LEU A N 1
ATOM 3618 C CA . LEU A 1 476 ? 22.083 57.421 34.883 1.00 85.33 475 LEU A CA 1
ATOM 3619 C C . LEU A 1 476 ? 21.775 58.709 34.199 1.00 85.96 475 LEU A C 1
ATOM 3620 O O . LEU A 1 476 ? 21.190 58.704 33.116 1.00 78.67 475 LEU A O 1
ATOM 3625 N N . LYS A 1 477 ? 22.166 59.804 34.849 1.00 92.95 476 LYS A N 1
ATOM 3626 C CA . LYS A 1 477 ? 21.992 61.148 34.317 1.00 95.80 476 LYS A CA 1
ATOM 3627 C C . LYS A 1 477 ? 22.556 61.227 32.918 1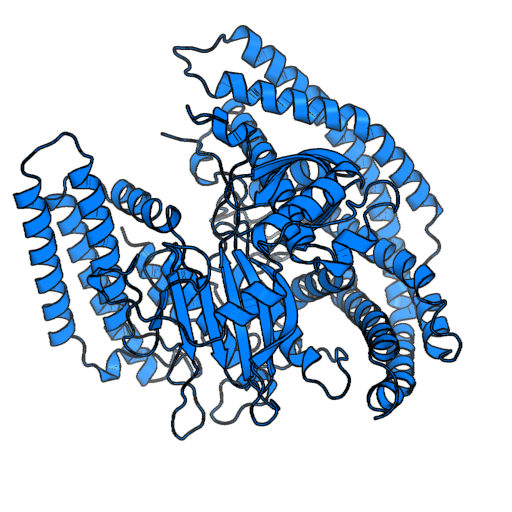.00 95.73 476 LYS A C 1
ATOM 3628 O O . LYS A 1 477 ? 22.143 62.067 32.137 1.00 96.88 476 LYS A O 1
ATOM 3634 N N . GLY A 1 478 ? 23.475 60.322 32.600 1.00 93.20 477 GLY A N 1
ATOM 3635 C CA . GLY A 1 478 ? 24.141 60.316 31.301 1.00 100.06 477 GLY A CA 1
ATOM 3636 C C . GLY A 1 478 ? 25.058 61.522 31.065 1.00 108.10 477 GLY A C 1
ATOM 3637 O O . GLY A 1 478 ? 25.381 62.275 31.994 1.00 106.96 477 GLY A O 1
ATOM 3638 N N . PRO A 1 479 ? 25.478 61.729 29.809 1.00 106.70 478 PRO A N 1
ATOM 3639 C CA . PRO A 1 479 ? 26.286 62.909 29.533 1.00 107.84 478 PRO A CA 1
ATOM 3640 C C . PRO A 1 479 ? 25.451 64.191 29.446 1.00 106.02 478 PRO A C 1
ATOM 3641 O O . PRO A 1 479 ? 24.297 64.150 29.063 1.00 104.08 478 PRO A O 1
ATOM 3645 N N . ASP A 1 480 ? 26.053 65.318 29.812 1.00 111.68 479 ASP A N 1
ATOM 3646 C CA . ASP A 1 480 ? 25.393 66.624 29.820 1.00 107.74 479 ASP A CA 1
ATOM 3647 C C . ASP A 1 480 ? 24.992 67.032 28.409 1.00 105.90 479 ASP A C 1
ATOM 3648 O O . ASP A 1 480 ? 25.821 67.458 27.594 1.00 110.38 479 ASP A O 1
ATOM 3653 N N . VAL A 1 481 ? 23.706 66.925 28.138 1.00 100.45 480 VAL A N 1
ATOM 3654 C CA . VAL A 1 481 ? 23.193 67.190 26.808 1.00 100.63 480 VAL A CA 1
ATOM 3655 C C . VAL A 1 481 ? 22.034 68.200 26.842 1.00 97.62 480 VAL A C 1
ATOM 3656 O O . VAL A 1 481 ? 21.208 68.282 25.926 1.00 92.90 480 VAL A O 1
ATOM 3660 N N . SER A 1 482 ? 22.022 68.994 27.906 1.00 99.40 481 SER A N 1
ATOM 3661 C CA . SER A 1 482 ? 20.951 69.959 28.185 1.00 104.32 481 SER A CA 1
ATOM 3662 C C . SER A 1 482 ? 20.821 70.941 27.039 1.00 105.02 481 SER A C 1
ATOM 3663 O O . SER A 1 482 ? 19.713 71.398 26.698 1.00 100.28 481 SER A O 1
ATOM 3666 N N . ASP A 1 483 ? 21.989 71.230 26.462 1.00 106.38 482 ASP A N 1
ATOM 3667 C CA . ASP A 1 483 ? 22.155 72.086 25.313 1.00 106.61 482 ASP A CA 1
ATOM 3668 C C . ASP A 1 483 ? 21.273 71.680 24.148 1.00 101.58 482 ASP A C 1
ATOM 3669 O O . ASP A 1 483 ? 20.317 72.376 23.803 1.00 99.64 482 ASP A O 1
ATOM 3674 N N . LEU A 1 484 ? 21.587 70.537 23.549 1.00 101.08 483 LEU A N 1
ATOM 3675 C CA . LEU A 1 484 ? 20.799 70.054 22.425 1.00 95.60 483 LEU A CA 1
ATOM 3676 C C . LEU A 1 484 ? 19.337 69.794 22.794 1.00 87.47 483 LEU A C 1
ATOM 3677 O O . LEU A 1 484 ? 18.447 69.969 21.960 1.00 83.80 483 LEU A O 1
ATOM 3682 N N . ASN A 1 485 ? 19.084 69.393 24.040 1.00 87.85 484 ASN A N 1
ATOM 3683 C CA . ASN A 1 485 ? 17.692 69.184 24.514 1.00 84.90 484 ASN A CA 1
ATOM 3684 C C . ASN A 1 485 ? 16.879 70.485 24.449 1.00 88.98 484 ASN A C 1
ATOM 3685 O O . ASN A 1 485 ? 15.727 70.483 23.993 1.00 81.81 484 ASN A O 1
ATOM 3690 N N . GLN A 1 486 ? 17.514 71.590 24.873 1.00 92.52 485 GLN A N 1
ATOM 3691 C CA . GLN A 1 486 ? 16.955 72.945 24.762 1.00 96.15 485 GLN A CA 1
ATOM 3692 C C . GLN A 1 486 ? 16.596 73.315 23.319 1.00 93.81 485 GLN A C 1
ATOM 3693 O O . GLN A 1 486 ? 15.485 73.783 23.026 1.00 90.38 485 GLN A O 1
ATOM 3699 N N . GLN A 1 487 ? 17.558 73.084 22.432 1.00 92.07 486 GLN A N 1
ATOM 3700 C CA . GLN A 1 487 ? 17.405 73.327 21.007 1.00 92.33 486 GLN A CA 1
ATOM 3701 C C . GLN A 1 487 ? 16.270 72.508 20.345 1.00 92.26 486 GLN A C 1
ATOM 3702 O O . GLN A 1 487 ? 15.735 72.908 19.297 1.00 93.96 486 GLN A O 1
ATOM 3708 N N . ILE A 1 488 ? 15.936 71.355 20.941 1.00 87.16 487 ILE A N 1
ATOM 3709 C CA . ILE A 1 488 ? 14.879 70.473 20.426 1.00 81.96 487 ILE A CA 1
ATOM 3710 C C . ILE A 1 488 ? 13.504 70.927 20.910 1.00 78.11 487 ILE A C 1
ATOM 3711 O O . ILE A 1 488 ? 12.554 71.090 20.122 1.00 73.30 487 ILE A O 1
ATOM 3716 N N . THR A 1 489 ? 13.396 71.124 22.218 1.00 78.34 488 THR A N 1
ATOM 3717 C CA . THR A 1 489 ? 12.123 71.503 22.790 1.00 82.52 488 THR A CA 1
ATOM 3718 C C . THR A 1 489 ? 11.703 72.880 22.301 1.00 83.96 488 THR A C 1
ATOM 3719 O O . THR A 1 489 ? 10.515 73.107 22.070 1.00 83.12 488 THR A O 1
ATOM 3723 N N . GLU A 1 490 ? 12.680 73.755 22.066 1.00 85.94 489 GLU A N 1
ATOM 3724 C CA . GLU A 1 490 ? 12.418 74.978 21.282 1.00 92.60 489 GLU A CA 1
ATOM 3725 C C . GLU A 1 490 ? 11.848 74.655 19.881 1.00 88.14 489 GLU A C 1
ATOM 3726 O O . GLU A 1 490 ? 10.751 75.138 19.530 1.00 81.87 489 GLU A O 1
ATOM 3732 N N . LYS A 1 491 ? 12.531 73.828 19.085 1.00 84.42 490 LYS A N 1
ATOM 3733 C CA . LYS A 1 491 ? 11.933 73.561 17.767 1.00 88.89 490 LYS A CA 1
ATOM 3734 C C . LYS A 1 491 ? 10.625 72.786 17.758 1.00 85.46 490 LYS A C 1
ATOM 3735 O O . LYS A 1 491 ? 9.786 73.005 16.881 1.00 89.81 490 LYS A O 1
ATOM 3741 N N . GLU A 1 492 ? 10.445 71.889 18.718 1.00 81.88 491 GLU A N 1
ATOM 3742 C CA . GLU A 1 492 ? 9.197 71.124 18.776 1.00 85.49 491 GLU A CA 1
ATOM 3743 C C . GLU A 1 492 ? 8.040 72.052 19.126 1.00 82.39 491 GLU A C 1
ATOM 3744 O O . GLU A 1 492 ? 6.927 71.910 18.613 1.00 81.40 491 GLU A O 1
ATOM 3750 N N . ASN A 1 493 ? 8.317 73.041 19.965 1.00 84.10 492 ASN A N 1
ATOM 3751 C CA . ASN A 1 493 ? 7.350 74.129 20.184 1.00 82.32 492 ASN A CA 1
ATOM 3752 C C . ASN A 1 493 ? 6.956 74.995 18.947 1.00 82.50 492 ASN A C 1
ATOM 3753 O O . ASN A 1 493 ? 5.782 75.326 18.784 1.00 83.71 492 ASN A O 1
ATOM 3758 N N . ALA A 1 494 ? 7.895 75.254 18.036 1.00 82.03 493 ALA A N 1
ATOM 3759 C CA . ALA A 1 494 ? 7.603 75.903 16.730 1.00 86.57 493 ALA A CA 1
ATOM 3760 C C . ALA A 1 494 ? 6.599 75.150 15.810 1.00 85.32 493 ALA A C 1
ATOM 3761 O O . ALA A 1 494 ? 5.829 75.765 15.026 1.00 82.63 493 ALA A O 1
ATOM 3763 N N . LEU A 1 495 ? 6.634 73.822 15.915 1.00 83.55 494 LEU A N 1
ATOM 3764 C CA . LEU A 1 495 ? 5.765 72.914 15.158 1.00 82.30 494 LEU A CA 1
ATOM 3765 C C . LEU A 1 495 ? 4.307 72.918 15.539 1.00 79.45 494 LEU A C 1
ATOM 3766 O O . LEU A 1 495 ? 3.434 72.635 14.708 1.00 79.69 494 LEU A O 1
ATOM 3771 N N . LYS A 1 496 ? 4.050 73.209 16.806 1.00 81.11 495 LYS A N 1
ATOM 3772 C CA . LYS A 1 496 ? 2.702 73.109 17.368 1.00 80.42 495 LYS A CA 1
ATOM 3773 C C . LYS A 1 496 ? 1.673 73.853 16.538 1.00 81.47 495 LYS A C 1
ATOM 3774 O O . LYS A 1 496 ? 0.716 73.248 16.081 1.00 83.81 495 LYS A O 1
ATOM 3780 N N . GLU A 1 497 ? 1.903 75.146 16.306 1.00 90.46 496 GLU A N 1
ATOM 3781 C CA . GLU A 1 497 ? 1.077 75.959 15.406 1.00 90.02 496 GLU A CA 1
ATOM 3782 C C . GLU A 1 497 ? 0.793 75.233 14.054 1.00 84.63 496 GLU A C 1
ATOM 3783 O O . GLU A 1 497 ? -0.344 74.836 13.739 1.00 74.64 496 GLU A O 1
ATOM 3789 N N . VAL A 1 498 ? 1.844 75.044 13.265 1.00 83.85 497 VAL A N 1
ATOM 3790 C CA . VAL A 1 498 ? 1.750 74.257 12.033 1.00 82.87 497 VAL A CA 1
ATOM 3791 C C . VAL A 1 498 ? 1.041 72.870 12.205 1.00 80.19 497 VAL A C 1
ATOM 3792 O O . VAL A 1 498 ? 0.132 72.507 11.426 1.00 79.04 497 VAL A O 1
ATOM 3796 N N . LYS A 1 499 ? 1.426 72.090 13.210 1.00 75.65 498 LYS A N 1
ATOM 3797 C CA . LYS A 1 499 ? 0.707 70.807 13.441 1.00 76.62 498 LYS A CA 1
ATOM 3798 C C . LYS A 1 499 ? -0.830 70.958 13.578 1.00 76.24 498 LYS A C 1
ATOM 3799 O O . LYS A 1 499 ? -1.588 70.214 12.913 1.00 70.69 498 LYS A O 1
ATOM 3805 N N . GLY A 1 500 ? -1.274 71.942 14.390 1.00 71.05 499 GLY A N 1
ATOM 3806 C CA . GLY A 1 500 ? -2.714 72.239 14.540 1.00 71.55 499 GLY A CA 1
ATOM 3807 C C . GLY A 1 500 ? -3.373 72.480 13.184 1.00 75.61 499 GLY A C 1
ATOM 3808 O O . GLY A 1 500 ? -4.379 71.823 12.824 1.00 77.97 499 GLY A O 1
ATOM 3809 N N . ALA A 1 501 ? -2.763 73.391 12.416 1.00 75.12 500 ALA A N 1
ATOM 3810 C CA . ALA A 1 501 ? -3.187 73.709 11.061 1.00 75.75 500 ALA A CA 1
ATOM 3811 C C . ALA A 1 501 ? -3.234 72.440 10.178 1.00 75.55 500 ALA A C 1
ATOM 3812 O O . ALA A 1 501 ? -4.191 72.224 9.422 1.00 77.41 500 ALA A O 1
ATOM 3814 N N . TYR A 1 502 ? -2.239 71.570 10.305 1.00 72.93 501 TYR A N 1
ATOM 3815 C CA . TYR A 1 502 ? -2.257 70.330 9.528 1.00 72.21 501 TYR A CA 1
ATOM 3816 C C . TYR A 1 502 ? -3.446 69.373 9.852 1.00 72.01 501 TYR A C 1
ATOM 3817 O O . TYR A 1 502 ? -4.095 68.813 8.934 1.00 70.10 501 TYR A O 1
ATOM 3826 N N . ARG A 1 503 ? -3.726 69.165 11.136 1.00 66.93 502 ARG A N 1
ATOM 3827 C CA . ARG A 1 503 ? -4.811 68.251 11.509 1.00 66.78 502 ARG A CA 1
ATOM 3828 C C . ARG A 1 503 ? -6.129 68.771 10.967 1.00 68.84 502 ARG A C 1
ATOM 3829 O O . ARG A 1 503 ? -6.886 68.039 10.311 1.00 64.62 502 ARG A O 1
ATOM 3837 N N . GLU A 1 504 ? -6.392 70.048 11.254 1.00 71.93 503 GLU A N 1
ATOM 3838 C CA . GLU A 1 504 ? -7.687 70.640 10.930 1.00 77.96 503 GLU A CA 1
ATOM 3839 C C . GLU A 1 504 ? -7.878 70.581 9.416 1.00 75.56 503 GLU A C 1
ATOM 3840 O O . GLU A 1 504 ? -8.918 70.157 8.908 1.00 76.11 503 GLU A O 1
ATOM 3846 N N . ALA A 1 505 ? -6.819 70.914 8.701 1.00 74.00 504 ALA A N 1
ATOM 3847 C CA . ALA A 1 505 ? -6.855 70.883 7.275 1.00 76.80 504 ALA A CA 1
ATOM 3848 C C . ALA A 1 505 ? -7.164 69.465 6.739 1.00 79.52 504 ALA A C 1
ATOM 3849 O O . ALA A 1 505 ? -8.015 69.283 5.879 1.00 86.51 504 ALA A O 1
ATOM 3851 N N . LEU A 1 506 ? -6.490 68.462 7.285 1.00 78.00 505 LEU A N 1
ATOM 3852 C CA . LEU A 1 506 ? -6.640 67.071 6.867 1.00 77.76 505 LEU A CA 1
ATOM 3853 C C . LEU A 1 506 ? -8.020 66.404 7.134 1.00 78.24 505 LEU A C 1
ATOM 3854 O O . LEU A 1 506 ? -8.489 65.581 6.317 1.00 76.80 505 LEU A O 1
ATOM 3859 N N . PHE A 1 507 ? -8.630 66.716 8.288 1.00 71.19 506 PHE A N 1
ATOM 3860 C CA . PHE A 1 507 ? -10.023 66.326 8.547 1.00 71.80 506 PHE A CA 1
ATOM 3861 C C . PHE A 1 507 ? -10.915 66.923 7.448 1.00 77.19 506 PHE A C 1
ATOM 3862 O O . PHE A 1 507 ? -11.720 66.204 6.842 1.00 78.92 506 PHE A O 1
ATOM 3870 N N . SER A 1 508 ? -10.769 68.228 7.171 1.00 76.18 507 SER A N 1
ATOM 3871 C CA . SER A 1 508 ? -11.541 68.830 6.065 1.00 79.90 507 SER A CA 1
ATOM 3872 C C . SER A 1 508 ? -11.300 68.056 4.774 1.00 83.39 507 SER A C 1
ATOM 3873 O O . SER A 1 508 ? -12.258 67.738 4.040 1.00 89.26 507 SER A O 1
ATOM 3876 N N . TYR A 1 509 ? -10.040 67.722 4.488 1.00 77.40 508 TYR A N 1
ATOM 3877 C CA . TYR A 1 509 ? -9.824 67.045 3.247 1.00 77.76 508 TYR A CA 1
ATOM 3878 C C . TYR A 1 509 ? -10.624 65.743 3.187 1.00 77.74 508 TYR A C 1
ATOM 3879 O O . TYR A 1 509 ? -11.190 65.427 2.152 1.00 81.19 508 TYR A O 1
ATOM 3888 N N . PHE A 1 510 ? -10.681 64.981 4.281 1.00 77.13 509 PHE A N 1
ATOM 3889 C CA . PHE A 1 510 ? -11.450 63.727 4.232 1.00 79.02 509 PHE A CA 1
ATOM 3890 C C . PHE A 1 510 ? -12.961 63.942 4.071 1.00 77.83 509 PHE A C 1
ATOM 3891 O O . PHE A 1 510 ? -13.607 63.155 3.385 1.00 76.39 509 PHE A O 1
ATOM 3899 N N . GLU A 1 511 ? -13.499 64.974 4.734 1.00 84.03 510 GLU A N 1
ATOM 3900 C CA . GLU A 1 511 ? -14.937 65.378 4.649 1.00 89.52 510 GLU A CA 1
ATOM 3901 C C . GLU A 1 511 ? -15.449 65.474 3.211 1.00 89.33 510 GLU A C 1
ATOM 3902 O O . GLU A 1 511 ? -16.551 65.002 2.932 1.00 85.65 510 GLU A O 1
ATOM 3908 N N . GLU A 1 512 ? -14.628 66.067 2.326 1.00 90.34 511 GLU A N 1
ATOM 3909 C CA . GLU A 1 512 ? -14.914 66.178 0.884 1.00 95.97 511 GLU A CA 1
ATOM 3910 C C . GLU A 1 512 ? -14.647 64.878 0.147 1.00 96.70 511 GLU A C 1
ATOM 3911 O O . GLU A 1 512 ? -15.488 64.424 -0.643 1.00 99.46 511 GLU A O 1
ATOM 3917 N N . TYR A 1 513 ? -13.464 64.297 0.383 1.00 92.50 512 TYR A N 1
ATOM 3918 C CA . TYR A 1 513 ? -13.085 63.085 -0.304 1.00 90.71 512 TYR A CA 1
ATOM 3919 C C . TYR A 1 513 ? -14.123 62.016 -0.048 1.00 89.30 512 TYR A C 1
ATOM 3920 O O . TYR A 1 513 ? -14.437 61.205 -0.927 1.00 93.69 512 TYR A O 1
ATOM 3929 N N . GLN A 1 514 ? -14.663 62.021 1.157 1.00 85.52 513 GLN A N 1
ATOM 3930 C CA . GLN A 1 514 ? -15.573 60.973 1.543 1.00 89.13 513 GLN A CA 1
ATOM 3931 C C . GLN A 1 514 ? -16.821 60.899 0.652 1.00 89.12 513 GLN A C 1
ATOM 3932 O O . GLN A 1 514 ? -17.194 59.822 0.227 1.00 90.67 513 GLN A O 1
ATOM 3938 N N . LYS A 1 515 ? -17.448 62.027 0.347 1.00 91.49 514 LYS A N 1
ATOM 3939 C CA . LYS A 1 515 ? -18.609 61.991 -0.550 1.00 97.54 514 LYS A CA 1
ATOM 3940 C C . LYS A 1 515 ? -18.225 61.445 -1.911 1.00 102.41 514 LYS A C 1
ATOM 3941 O O . LYS A 1 515 ? -17.047 61.205 -2.188 1.00 100.11 514 LYS A O 1
ATOM 3947 N N . GLY A 1 516 ? -19.221 61.213 -2.750 1.00 109.25 515 GLY A N 1
ATOM 3948 C CA . GLY A 1 516 ? -18.970 60.617 -4.061 1.00 118.56 515 GLY A CA 1
ATOM 3949 C C . GLY A 1 516 ? -18.321 61.578 -5.044 1.00 127.39 515 GLY A C 1
ATOM 3950 O O . GLY A 1 516 ? -18.383 62.800 -4.870 1.00 132.95 515 GLY A O 1
ATOM 3951 N N . GLU A 1 517 ? -17.689 61.026 -6.079 1.00 126.85 516 GLU A N 1
ATOM 3952 C CA . GLU A 1 517 ? -17.163 61.829 -7.187 1.00 123.20 516 GLU A CA 1
ATOM 3953 C C . GLU A 1 517 ? -18.382 62.428 -7.861 1.00 123.25 516 GLU A C 1
ATOM 3954 O O . GLU A 1 517 ? -18.400 63.617 -8.202 1.00 126.18 516 GLU A O 1
ATOM 3960 N N . GLY A 1 518 ? -19.419 61.604 -7.999 1.00 122.75 517 GLY A N 1
ATOM 3961 C CA . GLY A 1 518 ? -20.726 62.070 -8.427 1.00 132.95 517 GLY A CA 1
ATOM 3962 C C . GLY A 1 518 ? -21.126 63.286 -7.617 1.00 134.16 517 GLY A C 1
ATOM 3963 O O . GLY A 1 518 ? -21.904 64.119 -8.089 1.00 144.98 517 GLY A O 1
ATOM 3964 N N . LYS A 1 519 ? -20.554 63.413 -6.420 1.00 126.38 518 LYS A N 1
ATOM 3965 C CA . LYS A 1 519 ? -20.985 64.445 -5.472 1.00 132.08 518 LYS A CA 1
ATOM 3966 C C . LYS A 1 519 ? -19.961 65.532 -5.049 1.00 130.21 518 LYS A C 1
ATOM 3967 O O . LYS A 1 519 ? -20.357 66.534 -4.446 1.00 129.42 518 LYS A O 1
ATOM 3973 N N . TRP A 1 520 ? -18.673 65.360 -5.342 1.00 125.38 519 TRP A N 1
ATOM 3974 C CA . TRP A 1 520 ? -17.662 66.281 -4.788 1.00 124.91 519 TRP A CA 1
ATOM 3975 C C . TRP A 1 520 ? -17.282 67.387 -5.705 1.00 124.16 519 TRP A C 1
ATOM 3976 O O . TRP A 1 520 ? -17.205 67.183 -6.911 1.00 125.21 519 TRP A O 1
ATOM 3987 N N . ASP A 1 521 ? -17.018 68.562 -5.142 1.00 123.55 520 ASP A N 1
ATOM 3988 C CA . ASP A 1 521 ? -16.464 69.662 -5.931 1.00 132.07 520 ASP A CA 1
ATOM 3989 C C . ASP A 1 521 ? -14.970 69.478 -6.058 1.00 128.89 520 ASP A C 1
ATOM 3990 O O . ASP A 1 521 ? -14.233 69.677 -5.101 1.00 125.37 520 ASP A O 1
ATOM 3995 N N . GLN A 1 522 ? -14.541 69.081 -7.251 1.00 132.63 521 GLN A N 1
ATOM 3996 C CA . GLN A 1 522 ? -13.133 68.939 -7.599 1.00 129.86 521 GLN A CA 1
ATOM 3997 C C . GLN A 1 522 ? -12.280 70.134 -7.154 1.00 129.39 521 GLN A C 1
ATOM 3998 O O . GLN A 1 522 ? -11.093 69.976 -6.879 1.00 132.76 521 GLN A O 1
ATOM 4004 N N . ALA A 1 523 ? -12.902 71.310 -7.070 1.00 126.09 522 ALA A N 1
ATOM 4005 C CA . ALA A 1 523 ? -12.225 72.578 -6.745 1.00 125.49 522 ALA A CA 1
ATOM 4006 C C . ALA A 1 523 ? -11.700 72.660 -5.303 1.00 119.67 522 ALA A C 1
ATOM 4007 O O . ALA A 1 523 ? -10.521 72.951 -5.069 1.00 115.10 522 ALA A O 1
ATOM 4009 N N . LYS A 1 524 ? -12.589 72.438 -4.339 1.00 117.17 523 LYS A N 1
ATOM 4010 C CA . LYS A 1 524 ? -12.206 72.403 -2.923 1.00 115.42 523 LYS A CA 1
ATOM 4011 C C . LYS A 1 524 ? -11.136 71.299 -2.638 1.00 116.11 523 LYS A C 1
ATOM 4012 O O . LYS A 1 524 ? -10.113 71.554 -1.982 1.00 115.74 523 LYS A O 1
ATOM 4018 N N . LEU A 1 525 ? -11.360 70.098 -3.171 1.00 113.97 524 LEU A N 1
ATOM 4019 C CA . LEU A 1 525 ? -10.418 68.983 -3.067 1.00 113.58 524 LEU A CA 1
ATOM 4020 C C . LEU A 1 525 ? -8.950 69.320 -3.279 1.00 116.74 524 LEU A C 1
ATOM 4021 O O . LEU A 1 525 ? -8.073 68.794 -2.564 1.00 113.06 524 LEU A O 1
ATOM 4026 N N . ASP A 1 526 ? -8.695 70.143 -4.304 1.00 115.29 525 ASP A N 1
ATOM 4027 C CA . ASP A 1 526 ? -7.338 70.436 -4.754 1.00 116.01 525 ASP A CA 1
ATOM 4028 C C . ASP A 1 526 ? -6.617 71.452 -3.873 1.00 111.90 525 ASP A C 1
ATOM 4029 O O . ASP A 1 526 ? -5.458 71.239 -3.486 1.00 113.43 525 ASP A O 1
ATOM 4034 N N . GLN A 1 527 ? -7.306 72.542 -3.557 1.00 110.22 526 GLN A N 1
ATOM 4035 C CA . GLN A 1 527 ? -6.835 73.508 -2.567 1.00 113.38 526 GLN A CA 1
ATOM 4036 C C . GLN A 1 527 ? -6.550 72.755 -1.238 1.00 111.33 526 GLN A C 1
ATOM 4037 O O . GLN A 1 527 ? -5.438 72.805 -0.692 1.00 113.02 526 GLN A O 1
ATOM 4043 N N . LEU A 1 528 ? -7.539 72.022 -0.742 1.00 106.21 527 LEU A N 1
ATOM 4044 C CA . LEU A 1 528 ? -7.337 71.237 0.476 1.00 103.89 527 LEU A CA 1
ATOM 4045 C C . LEU A 1 528 ? -6.113 70.315 0.371 1.00 101.37 527 LEU A C 1
ATOM 4046 O O . LEU A 1 528 ? -5.249 70.321 1.248 1.00 103.31 527 LEU A O 1
ATOM 4051 N N . LYS A 1 529 ? -6.009 69.554 -0.706 1.00 96.78 528 LYS A N 1
ATOM 4052 C CA . LYS A 1 529 ? -4.810 68.764 -0.882 1.00 95.42 528 LYS A CA 1
ATOM 4053 C C . LYS A 1 529 ? -3.525 69.619 -0.802 1.00 97.74 528 LYS A C 1
ATOM 4054 O O . LYS A 1 529 ? -2.587 69.261 -0.087 1.00 94.87 528 LYS A O 1
ATOM 4060 N N . ASN A 1 530 ? -3.485 70.753 -1.499 1.00 99.49 529 ASN A N 1
ATOM 4061 C CA . ASN A 1 530 ? -2.259 71.560 -1.503 1.00 104.29 529 ASN A CA 1
ATOM 4062 C C . ASN A 1 530 ? -1.802 72.100 -0.146 1.00 105.69 529 ASN A C 1
ATOM 4063 O O . ASN A 1 530 ? -0.632 71.929 0.233 1.00 107.55 529 ASN A O 1
ATOM 4068 N N . GLN A 1 531 ? -2.735 72.720 0.581 1.00 106.97 530 GLN A N 1
ATOM 4069 C CA . GLN A 1 531 ? -2.532 73.145 1.980 1.00 103.87 530 GLN A CA 1
ATOM 4070 C C . GLN A 1 531 ? -1.899 72.069 2.840 1.00 96.84 530 GLN A C 1
ATOM 4071 O O . GLN A 1 531 ? -1.027 72.357 3.659 1.00 95.13 530 GLN A O 1
ATOM 4077 N N . VAL A 1 532 ? -2.374 70.838 2.664 1.00 90.80 531 VAL A N 1
ATOM 4078 C CA . VAL A 1 532 ? -1.979 69.722 3.506 1.00 86.95 531 VAL A CA 1
ATOM 4079 C C . VAL A 1 532 ? -0.498 69.509 3.248 1.00 87.25 531 VAL A C 1
ATOM 4080 O O . VAL A 1 532 ? 0.336 69.511 4.163 1.00 80.32 531 VAL A O 1
ATOM 4084 N N . ASP A 1 533 ? -0.193 69.453 1.956 1.00 96.60 532 ASP A N 1
ATOM 4085 C CA . ASP A 1 533 ? 1.140 69.208 1.444 1.00 95.20 532 ASP A CA 1
ATOM 4086 C C . ASP A 1 533 ? 2.130 70.259 1.911 1.00 98.03 532 ASP A C 1
ATOM 4087 O O . ASP A 1 533 ? 3.210 69.916 2.409 1.00 95.75 532 ASP A O 1
ATOM 4092 N N . GLY A 1 534 ? 1.752 71.529 1.783 1.00 98.26 533 GLY A N 1
ATOM 4093 C CA . GLY A 1 534 ? 2.629 72.611 2.214 1.00 103.81 533 GLY A CA 1
ATOM 4094 C C . GLY A 1 534 ? 3.029 72.426 3.672 1.00 106.00 533 GLY A C 1
ATOM 4095 O O . GLY A 1 534 ? 4.222 72.473 4.022 1.00 107.08 533 GLY A O 1
ATOM 4096 N N . TYR A 1 535 ? 2.019 72.205 4.516 1.00 101.05 534 TYR A N 1
ATOM 4097 C CA . TYR A 1 535 ? 2.221 72.015 5.950 1.00 102.42 534 TYR A CA 1
ATOM 4098 C C . TYR A 1 535 ? 3.047 70.764 6.157 1.00 96.81 534 TYR A C 1
ATOM 4099 O O . TYR A 1 535 ? 3.941 70.735 7.001 1.00 95.26 534 TYR A O 1
ATOM 4108 N N . GLU A 1 536 ? 2.760 69.746 5.352 1.00 96.73 535 GLU A N 1
ATOM 4109 C CA . GLU A 1 536 ? 3.539 68.514 5.364 1.00 95.60 535 GLU A CA 1
ATOM 4110 C C . GLU A 1 536 ? 5.024 68.749 5.019 1.00 96.88 535 GLU A C 1
ATOM 4111 O O . GLU A 1 536 ? 5.880 68.403 5.842 1.00 92.10 535 GLU A O 1
ATOM 4117 N N . LYS A 1 537 ? 5.338 69.374 3.867 1.00 96.06 536 LYS A N 1
ATOM 4118 C CA . LYS A 1 537 ? 6.753 69.666 3.533 1.00 98.56 536 LYS A CA 1
ATOM 4119 C C . LYS A 1 537 ? 7.374 70.396 4.702 1.00 94.48 536 LYS A C 1
ATOM 4120 O O . LYS A 1 537 ? 8.543 70.212 5.038 1.00 98.20 536 LYS A O 1
ATOM 4126 N N . SER A 1 538 ? 6.572 71.232 5.326 1.00 89.51 537 SER A N 1
ATOM 4127 C CA . SER A 1 538 ? 7.093 72.091 6.348 1.00 93.14 537 SER A CA 1
ATOM 4128 C C . SER A 1 538 ? 7.369 71.383 7.678 1.00 87.46 537 SER A C 1
ATOM 4129 O O . SER A 1 538 ? 8.428 71.557 8.287 1.00 84.85 537 SER A O 1
ATOM 4132 N N . ILE A 1 539 ? 6.413 70.582 8.124 1.00 88.09 538 ILE A N 1
ATOM 4133 C CA . ILE A 1 539 ? 6.650 69.684 9.235 1.00 84.02 538 ILE A CA 1
ATOM 4134 C C . ILE A 1 539 ? 7.802 68.739 8.888 1.00 85.77 538 ILE A C 1
ATOM 4135 O O . ILE A 1 539 ? 8.777 68.656 9.643 1.00 85.01 538 ILE A O 1
ATOM 4140 N N . LYS A 1 540 ? 7.720 68.081 7.730 1.00 86.64 539 LYS A N 1
ATOM 4141 C CA . LYS A 1 540 ? 8.840 67.261 7.232 1.00 91.30 539 LYS A CA 1
ATOM 4142 C C . LYS A 1 540 ? 10.199 67.887 7.507 1.00 89.73 539 LYS A C 1
ATOM 4143 O O . LYS A 1 540 ? 11.053 67.258 8.148 1.00 83.39 539 LYS A O 1
ATOM 4149 N N . LYS A 1 541 ? 10.371 69.121 7.029 1.00 91.48 540 LYS A N 1
ATOM 4150 C CA . LYS A 1 541 ? 11.630 69.876 7.143 1.00 92.91 540 LYS A CA 1
ATOM 4151 C C . LYS A 1 541 ? 12.073 70.089 8.607 1.00 89.27 540 LYS A C 1
ATOM 4152 O O . LYS A 1 541 ? 13.233 69.865 8.955 1.00 92.33 540 LYS A O 1
ATOM 4158 N N . GLN A 1 542 ? 11.151 70.496 9.466 1.00 86.19 541 GLN A N 1
ATOM 4159 C CA . GLN A 1 542 ? 11.491 70.708 10.880 1.00 88.61 541 GLN A CA 1
ATOM 4160 C C . GLN A 1 542 ? 11.693 69.379 11.577 1.00 83.15 541 GLN A C 1
ATOM 4161 O O . GLN A 1 542 ? 12.625 69.238 12.362 1.00 86.68 541 GLN A O 1
ATOM 4167 N N . GLU A 1 543 ? 10.818 68.410 11.305 1.00 79.15 542 GLU A N 1
ATOM 4168 C CA . GLU A 1 543 ? 11.030 67.024 11.770 1.00 74.39 542 GLU A CA 1
ATOM 4169 C C . GLU A 1 543 ? 12.507 66.562 11.482 1.00 78.67 542 GLU A C 1
ATOM 4170 O O . GLU A 1 543 ? 13.252 66.153 12.399 1.00 76.41 542 GLU A O 1
ATOM 4176 N N . SER A 1 544 ? 12.960 66.720 10.237 1.00 78.43 543 SER A N 1
ATOM 4177 C CA . SER A 1 544 ? 14.379 66.485 9.896 1.00 82.32 543 SER A CA 1
ATOM 4178 C C . SER A 1 544 ? 15.419 67.100 10.822 1.00 84.81 543 SER A C 1
ATOM 4179 O O . SER A 1 544 ? 16.342 66.403 11.240 1.00 88.41 543 SER A O 1
ATOM 4182 N N . ALA A 1 545 ? 15.296 68.388 11.131 1.00 80.15 544 ALA A N 1
ATOM 4183 C CA . ALA A 1 545 ? 16.359 69.044 11.882 1.00 84.52 544 ALA A CA 1
ATOM 4184 C C . ALA A 1 545 ? 16.365 68.561 13.330 1.00 84.17 544 ALA A C 1
ATOM 4185 O O . ALA A 1 545 ? 17.428 68.399 13.948 1.00 86.34 544 ALA A O 1
ATOM 4187 N N . ILE A 1 546 ? 15.158 68.323 13.853 1.00 84.75 545 ILE A N 1
ATOM 4188 C CA . ILE A 1 546 ? 14.931 67.689 15.167 1.00 77.65 545 ILE A CA 1
ATOM 4189 C C . ILE A 1 546 ? 15.583 66.305 15.253 1.00 75.38 545 ILE A C 1
ATOM 4190 O O . ILE A 1 546 ? 16.311 65.996 16.213 1.00 73.34 545 ILE A O 1
ATOM 4195 N N . TYR A 1 547 ? 15.342 65.474 14.243 1.00 73.31 546 TYR A N 1
ATOM 4196 C CA . TYR A 1 547 ? 16.049 64.217 14.164 1.00 73.68 546 TYR A CA 1
ATOM 4197 C C . TYR A 1 547 ? 17.573 64.416 14.213 1.00 77.91 546 TYR A C 1
ATOM 4198 O O . TYR A 1 547 ? 18.269 63.714 14.973 1.00 73.94 546 TYR A O 1
ATOM 4207 N N . GLU A 1 548 ? 18.068 65.400 13.437 1.00 85.83 547 GLU A N 1
ATOM 4208 C CA . GLU A 1 548 ? 19.514 65.656 13.280 1.00 90.98 547 GLU A CA 1
ATOM 4209 C C . GLU A 1 548 ? 20.089 65.876 14.666 1.00 87.53 547 GLU A C 1
ATOM 4210 O O . GLU A 1 548 ? 21.187 65.411 14.985 1.00 86.70 547 GLU A O 1
ATOM 4216 N N . LEU A 1 549 ? 19.307 66.565 15.495 1.00 83.00 548 LEU A N 1
ATOM 4217 C CA . LEU A 1 549 ? 19.713 66.888 16.860 1.00 82.67 548 LEU A CA 1
ATOM 4218 C C . LEU A 1 549 ? 19.706 65.644 17.752 1.00 82.06 548 LEU A C 1
ATOM 4219 O O . LEU A 1 549 ? 20.690 65.391 18.492 1.00 80.15 548 LEU A O 1
ATOM 4224 N N . HIS A 1 550 ? 18.613 64.862 17.655 1.00 76.44 549 HIS A N 1
ATOM 4225 C CA . HIS A 1 550 ? 18.540 63.590 18.341 1.00 75.54 549 HIS A CA 1
ATOM 4226 C C . HIS A 1 550 ? 19.734 62.757 17.986 1.00 75.08 549 HIS A C 1
ATOM 4227 O O . HIS A 1 550 ? 20.379 62.184 18.869 1.00 75.66 549 HIS A O 1
ATOM 4234 N N . ASN A 1 551 ? 20.073 62.706 16.704 1.00 74.35 550 ASN A N 1
ATOM 4235 C CA . ASN A 1 551 ? 21.190 61.854 16.290 1.00 78.45 550 ASN A CA 1
ATOM 4236 C C . ASN A 1 551 ? 22.493 62.295 16.955 1.00 81.26 550 ASN A C 1
ATOM 4237 O O . ASN A 1 551 ? 23.324 61.473 17.306 1.00 82.11 550 ASN A O 1
ATOM 4242 N N . GLN A 1 552 ? 22.639 63.585 17.202 1.00 82.72 551 GLN A N 1
ATOM 4243 C CA . GLN A 1 552 ? 23.833 64.034 17.916 1.00 89.27 551 GLN A CA 1
ATOM 4244 C C . GLN A 1 552 ? 23.786 63.628 19.396 1.00 87.41 551 GLN A C 1
ATOM 4245 O O . GLN A 1 552 ? 24.818 63.305 20.003 1.00 86.36 551 GLN A O 1
ATOM 4251 N N . ILE A 1 553 ? 22.589 63.633 19.976 1.00 83.31 552 ILE A N 1
ATOM 4252 C CA . ILE A 1 553 ? 22.466 63.197 21.368 1.00 82.91 552 ILE A CA 1
ATOM 4253 C C . ILE A 1 553 ? 22.799 61.702 21.523 1.00 83.17 552 ILE A C 1
ATOM 4254 O O . ILE A 1 553 ? 23.534 61.289 22.433 1.00 86.55 552 ILE A O 1
ATOM 4259 N N . ASP A 1 554 ? 22.278 60.915 20.596 1.00 79.91 553 ASP A N 1
ATOM 4260 C CA . ASP A 1 554 ? 22.530 59.487 20.517 1.00 80.68 553 ASP A CA 1
ATOM 4261 C C . ASP A 1 554 ? 24.022 59.136 20.594 1.00 83.68 553 ASP A C 1
ATOM 4262 O O . ASP A 1 554 ? 24.447 58.368 21.465 1.00 80.30 553 ASP A O 1
ATOM 4267 N N . ALA A 1 555 ? 24.799 59.725 19.680 1.00 85.29 554 ALA A N 1
ATOM 4268 C CA . ALA A 1 555 ? 26.266 59.594 19.639 1.00 90.43 554 ALA A CA 1
ATOM 4269 C C . ALA A 1 555 ? 26.919 59.692 21.011 1.00 91.61 554 ALA A C 1
ATOM 4270 O O . ALA A 1 555 ? 27.726 58.835 21.395 1.00 90.75 554 ALA A O 1
ATOM 4272 N N . LEU A 1 556 ? 26.551 60.744 21.735 1.00 90.37 555 LEU A N 1
ATOM 4273 C CA . LEU A 1 556 ? 27.102 61.001 23.051 1.00 92.15 555 LEU A CA 1
ATOM 4274 C C . LEU A 1 556 ? 26.568 60.044 24.108 1.00 90.65 555 LEU A C 1
ATOM 4275 O O . LEU A 1 556 ? 27.297 59.630 25.008 1.00 93.64 555 LEU A O 1
ATOM 4280 N N . ARG A 1 557 ? 25.309 59.660 24.007 1.00 86.17 556 ARG A N 1
ATOM 4281 C CA . ARG A 1 557 ? 24.834 58.656 24.950 1.00 84.68 556 ARG A CA 1
ATOM 4282 C C . ARG A 1 557 ? 25.591 57.356 24.708 1.00 83.34 556 ARG A C 1
ATOM 4283 O O . ARG A 1 557 ? 26.023 56.671 25.648 1.00 84.03 556 ARG A O 1
ATOM 4291 N N . LYS A 1 558 ? 25.816 57.074 23.436 1.00 82.44 557 LYS A N 1
ATOM 4292 C CA . LYS A 1 558 ? 26.401 55.814 23.017 1.00 83.35 557 LYS A CA 1
ATOM 4293 C C . LYS A 1 558 ? 27.815 55.712 23.606 1.00 85.13 557 LYS A C 1
ATOM 4294 O O . LYS A 1 558 ? 28.141 54.772 24.330 1.00 82.13 557 LYS A O 1
ATOM 4300 N N . ALA A 1 559 ? 28.642 56.705 23.334 1.00 92.03 558 ALA A N 1
ATOM 4301 C CA . ALA A 1 559 ? 29.998 56.690 23.877 1.00 94.58 558 ALA A CA 1
ATOM 4302 C C . ALA A 1 559 ? 29.999 56.681 25.412 1.00 93.97 558 ALA A C 1
ATOM 4303 O O . ALA A 1 559 ? 30.891 56.080 26.027 1.00 94.03 558 ALA A O 1
ATOM 4305 N N . TYR A 1 560 ? 29.014 57.349 26.026 1.00 90.97 559 TYR A N 1
ATOM 4306 C CA . TYR A 1 560 ? 28.948 57.396 27.482 1.00 90.48 559 TYR A CA 1
ATOM 4307 C C . TYR A 1 560 ? 28.587 56.028 28.028 1.00 93.40 559 TYR A C 1
ATOM 4308 O O . TYR A 1 560 ? 29.208 55.550 28.985 1.00 100.61 559 TYR A O 1
ATOM 4317 N N . TYR A 1 561 ? 27.598 55.388 27.416 1.00 86.69 560 TYR A N 1
ATOM 4318 C CA . TYR A 1 561 ? 27.153 54.090 27.892 1.00 85.31 560 TYR A CA 1
ATOM 4319 C C . TYR A 1 561 ? 28.262 53.063 27.786 1.00 87.59 560 TYR A C 1
ATOM 4320 O O . TYR A 1 561 ? 28.452 52.238 28.677 1.00 84.46 560 TYR A O 1
ATOM 4329 N N . THR A 1 562 ? 28.997 53.117 26.689 1.00 91.36 561 THR A N 1
ATOM 4330 C CA . THR A 1 562 ? 30.047 52.146 26.472 1.00 101.69 561 THR A CA 1
ATOM 4331 C C . THR A 1 562 ? 31.088 52.268 27.565 1.00 107.70 561 THR A C 1
ATOM 4332 O O . THR A 1 562 ? 31.570 51.269 28.085 1.00 110.69 561 THR A O 1
ATOM 4336 N N . GLU A 1 563 ? 31.436 53.502 27.904 1.00 107.03 562 GLU A N 1
ATOM 4337 C CA . GLU A 1 563 ? 32.386 53.760 28.974 1.00 111.76 562 GLU A CA 1
ATOM 4338 C C . GLU A 1 563 ? 31.911 53.352 30.365 1.00 106.61 562 GLU A C 1
ATOM 4339 O O . GLU A 1 563 ? 32.664 52.777 31.141 1.00 101.70 562 GLU A O 1
ATOM 4345 N N . HIS A 1 564 ? 30.661 53.660 30.681 1.00 100.47 563 HIS A N 1
ATOM 4346 C CA . HIS A 1 564 ? 30.183 53.517 32.041 1.00 100.79 563 HIS A CA 1
ATOM 4347 C C . HIS A 1 564 ? 29.428 52.267 32.337 1.00 96.47 563 HIS A C 1
ATOM 4348 O O . HIS A 1 564 ? 29.007 52.035 33.486 1.00 92.77 563 HIS A O 1
ATOM 4355 N N . LYS A 1 565 ? 29.278 51.418 31.338 1.00 93.32 564 LYS A N 1
ATOM 4356 C CA . LYS A 1 565 ? 28.340 50.325 31.437 1.00 93.88 564 LYS A CA 1
ATOM 4357 C C . LYS A 1 565 ? 28.683 49.415 32.597 1.00 91.31 564 LYS A C 1
ATOM 4358 O O . LYS A 1 565 ? 27.801 48.968 33.316 1.00 87.24 564 LYS A O 1
ATOM 4364 N N . GLY A 1 566 ? 29.966 49.162 32.798 1.00 95.99 565 GLY A N 1
ATOM 4365 C CA . GLY A 1 566 ? 30.388 48.229 33.822 1.00 95.32 565 GLY A CA 1
ATOM 4366 C C . GLY A 1 566 ? 29.981 48.666 35.211 1.00 100.44 565 GLY A C 1
ATOM 4367 O O . GLY A 1 566 ? 29.576 47.848 36.032 1.00 97.56 565 GLY A O 1
ATOM 4368 N N . GLN A 1 567 ? 30.090 49.962 35.475 1.00 96.66 566 GLN A N 1
ATOM 4369 C CA . GLN A 1 567 ? 29.735 50.507 36.793 1.00 101.68 566 GLN A CA 1
ATOM 4370 C C . GLN A 1 567 ? 28.236 50.750 36.989 1.00 97.99 566 GLN A C 1
ATOM 4371 O O . GLN A 1 567 ? 27.724 50.665 38.118 1.00 95.38 566 GLN A O 1
ATOM 4377 N N . ILE A 1 568 ? 27.544 51.112 35.916 1.00 93.03 567 ILE A N 1
ATOM 4378 C CA . ILE A 1 568 ? 26.112 51.274 36.008 1.00 89.04 567 ILE A CA 1
ATOM 4379 C C . ILE A 1 568 ? 25.570 49.971 36.579 1.00 83.64 567 ILE A C 1
ATOM 4380 O O . ILE A 1 568 ? 24.769 49.970 37.503 1.00 80.67 567 ILE A O 1
ATOM 4385 N N . ASN A 1 569 ? 26.115 48.870 36.090 1.00 83.08 568 ASN A N 1
ATOM 4386 C CA . ASN A 1 569 ? 25.710 47.544 36.532 1.00 87.27 568 ASN A CA 1
ATOM 4387 C C . ASN A 1 569 ? 26.124 47.188 37.962 1.00 90.95 568 ASN A C 1
ATOM 4388 O O . ASN A 1 569 ? 25.291 46.734 38.752 1.00 89.08 568 ASN A O 1
ATOM 4393 N N . LYS A 1 570 ? 27.408 47.380 38.295 1.00 97.26 569 LYS A N 1
ATOM 4394 C CA . LYS A 1 570 ? 27.864 47.174 39.667 1.00 94.78 569 LYS A CA 1
ATOM 4395 C C . LYS A 1 570 ? 26.995 48.023 40.607 1.00 93.99 569 LYS A C 1
ATOM 4396 O O . LYS A 1 570 ? 26.639 47.549 41.681 1.00 96.33 569 LYS A O 1
ATOM 4402 N N . ALA A 1 571 ? 26.622 49.240 40.189 1.00 89.98 570 ALA A N 1
ATOM 4403 C CA . ALA A 1 571 ? 25.772 50.143 41.001 1.00 88.09 570 ALA A CA 1
ATOM 4404 C C . ALA A 1 571 ? 24.328 49.645 41.165 1.00 85.41 570 ALA A C 1
ATOM 4405 O O . ALA A 1 571 ? 23.771 49.709 42.264 1.00 85.71 570 ALA A O 1
ATOM 4407 N N . LEU A 1 572 ? 23.730 49.167 40.070 1.00 84.98 571 LEU A N 1
ATOM 4408 C CA . LEU A 1 572 ? 22.379 48.569 40.086 1.00 76.51 571 LEU A CA 1
ATOM 4409 C C . LEU A 1 572 ? 22.310 47.381 41.060 1.00 75.67 571 LEU A C 1
ATOM 4410 O O . LEU A 1 572 ? 21.414 47.286 41.889 1.00 73.90 571 LEU A O 1
ATOM 4415 N N . GLN A 1 573 ? 23.286 46.495 40.957 1.00 74.64 572 GLN A N 1
ATOM 4416 C CA . GLN A 1 573 ? 23.445 45.367 41.857 1.00 81.11 572 GLN A CA 1
ATOM 4417 C C . GLN A 1 573 ? 23.637 45.775 43.373 1.00 90.63 572 GLN A C 1
ATOM 4418 O O . GLN A 1 573 ? 23.078 45.132 44.284 1.00 92.21 572 GLN A O 1
ATOM 4424 N N . GLU A 1 574 ? 24.418 46.823 43.652 1.00 90.59 573 GLU A N 1
ATOM 4425 C CA . GLU A 1 574 ? 24.524 47.332 45.040 1.00 95.67 573 GLU A CA 1
ATOM 4426 C C . GLU A 1 574 ? 23.180 47.950 45.488 1.00 94.56 573 GLU A C 1
ATOM 4427 O O . GLU A 1 574 ? 22.759 47.767 46.647 1.00 91.69 573 GLU A O 1
ATOM 4433 N N . LEU A 1 575 ? 22.493 48.652 44.574 1.00 91.12 574 LEU A N 1
ATOM 4434 C CA . LEU A 1 575 ? 21.162 49.160 44.902 1.00 89.54 574 LEU A CA 1
ATOM 4435 C C . LEU A 1 575 ? 20.256 48.009 45.308 1.00 87.69 574 LEU A C 1
ATOM 4436 O O . LEU A 1 575 ? 19.572 48.092 46.327 1.00 87.16 574 LEU A O 1
ATOM 4441 N N . LYS A 1 576 ? 20.291 46.929 44.534 1.00 87.70 575 LYS A N 1
ATOM 4442 C CA . LYS A 1 576 ? 19.477 45.754 44.832 1.00 88.19 575 LYS A CA 1
ATOM 4443 C C . LYS A 1 576 ? 19.872 45.216 46.208 1.00 90.52 575 LYS A C 1
ATOM 4444 O O . LYS A 1 576 ? 19.021 44.999 47.069 1.00 90.12 575 LYS A O 1
ATOM 4450 N N . GLU A 1 577 ? 21.172 45.018 46.399 1.00 94.25 576 GLU A N 1
ATOM 4451 C CA . GLU A 1 577 ? 21.728 44.577 47.676 1.00 101.52 576 GLU A CA 1
ATOM 4452 C C . GLU A 1 577 ? 21.140 45.278 48.917 1.00 103.68 576 GLU A C 1
ATOM 4453 O O . GLU A 1 577 ? 20.863 44.617 49.926 1.00 102.82 576 GLU A O 1
ATOM 4459 N N . GLN A 1 578 ? 20.931 46.595 48.850 1.00 102.04 577 GLN A N 1
ATOM 4460 C CA . GLN A 1 578 ? 20.416 47.302 50.025 1.00 105.58 577 GLN A CA 1
ATOM 4461 C C . GLN A 1 578 ? 18.888 47.336 50.099 1.00 103.65 577 GLN A C 1
ATOM 4462 O O . GLN A 1 578 ? 18.301 47.399 51.178 1.00 110.55 577 GLN A O 1
ATOM 4468 N N . ILE A 1 579 ? 18.263 47.239 48.940 1.00 98.44 578 ILE A N 1
ATOM 4469 C CA . ILE A 1 579 ? 16.833 47.449 48.765 1.00 88.93 578 ILE A CA 1
ATOM 4470 C C . ILE A 1 579 ? 16.063 46.182 49.116 1.00 85.31 578 ILE A C 1
ATOM 4471 O O . ILE A 1 579 ? 15.065 46.195 49.831 1.00 81.11 578 ILE A O 1
ATOM 4476 N N . SER A 1 580 ? 16.561 45.072 48.607 1.00 88.37 579 SER A N 1
ATOM 4477 C CA . SER A 1 580 ? 15.823 43.822 48.682 1.00 90.07 579 SER A CA 1
ATOM 4478 C C . SER A 1 580 ? 15.438 43.516 50.122 1.00 92.50 579 SER A C 1
ATOM 4479 O O . SER A 1 580 ? 14.235 43.413 50.410 1.00 92.43 579 SER A O 1
ATOM 4482 N N . PRO A 1 581 ? 16.449 43.412 51.025 1.00 91.73 580 PRO A N 1
ATOM 4483 C CA . PRO A 1 581 ? 16.225 42.942 52.392 1.00 93.75 580 PRO A CA 1
ATOM 4484 C C . PRO A 1 581 ? 15.254 43.851 53.140 1.00 92.03 580 PRO A C 1
ATOM 4485 O O . PRO A 1 581 ? 14.553 43.366 54.036 1.00 89.88 580 PRO A O 1
ATOM 4489 N N . VAL A 1 582 ? 15.217 45.142 52.767 1.00 88.25 581 VAL A N 1
ATOM 4490 C CA . VAL A 1 582 ? 14.224 46.075 53.298 1.00 86.52 581 VAL A CA 1
ATOM 4491 C C . VAL A 1 582 ? 12.864 45.738 52.728 1.00 82.13 581 VAL A C 1
ATOM 4492 O O . VAL A 1 582 ? 11.854 45.803 53.423 1.00 82.25 581 VAL A O 1
ATOM 4496 N N . ILE A 1 583 ? 12.827 45.359 51.467 1.00 82.56 582 ILE A N 1
ATOM 4497 C CA . ILE A 1 583 ? 11.533 45.103 50.848 1.00 83.51 582 ILE A CA 1
ATOM 4498 C C . ILE A 1 583 ? 10.870 43.891 51.530 1.00 85.97 582 ILE A C 1
ATOM 4499 O O . ILE A 1 583 ? 9.671 43.909 51.882 1.00 81.18 582 ILE A O 1
ATOM 4504 N N . GLN A 1 584 ? 11.679 42.859 51.751 1.00 87.85 583 GLN A N 1
ATOM 4505 C CA . GLN A 1 584 ? 11.215 41.640 52.388 1.00 91.78 583 GLN A CA 1
ATOM 4506 C C . GLN A 1 584 ? 10.971 41.792 53.907 1.00 100.01 583 GLN A C 1
ATOM 4507 O O . GLN A 1 584 ? 10.493 40.861 54.558 1.00 102.46 583 GLN A O 1
ATOM 4513 N N . ASN A 1 585 ? 11.291 42.960 54.465 1.00 102.34 584 ASN A N 1
ATOM 4514 C CA . ASN A 1 585 ? 11.059 43.240 55.898 1.00 112.35 584 ASN A CA 1
ATOM 4515 C C . ASN A 1 585 ? 9.565 43.177 56.215 1.00 112.68 584 ASN A C 1
ATOM 4516 O O . ASN A 1 585 ? 8.776 43.993 55.712 1.00 103.83 584 ASN A O 1
ATOM 4521 N N . LYS A 1 586 ? 9.185 42.213 57.054 1.00 116.61 585 LYS A N 1
ATOM 4522 C CA . LYS A 1 586 ? 7.777 42.014 57.408 1.00 118.04 585 LYS A CA 1
ATOM 4523 C C . LYS A 1 586 ? 7.105 43.263 58.046 1.00 119.61 585 LYS A C 1
ATOM 4524 O O . LYS A 1 586 ? 5.899 43.254 58.320 1.00 120.49 585 LYS A O 1
ATOM 4530 N N . GLU A 1 587 ? 7.869 44.348 58.210 1.00 114.58 586 GLU A N 1
ATOM 4531 C CA . GLU A 1 587 ? 7.354 45.558 58.846 1.00 115.40 586 GLU A CA 1
ATOM 4532 C C . GLU A 1 587 ? 7.432 46.889 58.067 1.00 111.82 586 GLU A C 1
ATOM 4533 O O . GLU A 1 587 ? 7.032 47.925 58.582 1.00 111.70 586 GLU A O 1
ATOM 4539 N N . THR A 1 588 ? 7.910 46.900 56.834 1.00 115.74 587 THR A N 1
ATOM 4540 C CA . THR A 1 588 ? 7.891 48.180 56.104 1.00 114.18 587 THR A CA 1
ATOM 4541 C C . THR A 1 588 ? 6.611 48.376 55.246 1.00 112.84 587 THR A C 1
ATOM 4542 O O . THR A 1 588 ? 6.244 47.470 54.491 1.00 117.33 587 THR A O 1
ATOM 4546 N N . ASP A 1 589 ? 5.944 49.539 55.390 1.00 109.08 588 ASP A N 1
ATOM 4547 C CA . ASP A 1 589 ? 4.592 49.837 54.792 1.00 112.17 588 ASP A CA 1
ATOM 4548 C C . ASP A 1 589 ? 4.503 49.674 53.255 1.00 112.57 588 ASP A C 1
ATOM 4549 O O . ASP A 1 589 ? 5.525 49.817 52.586 1.00 118.67 588 ASP A O 1
ATOM 4554 N N . PRO A 1 590 ? 3.291 49.402 52.692 1.00 107.43 589 PRO A N 1
ATOM 4555 C CA . PRO A 1 590 ? 3.277 49.086 51.255 1.00 103.77 589 PRO A CA 1
ATOM 4556 C C . PRO A 1 590 ? 3.890 50.197 50.394 1.00 101.78 589 PRO A C 1
ATOM 4557 O O . PRO A 1 590 ? 4.501 49.901 49.334 1.00 95.58 589 PRO A O 1
ATOM 4561 N N . GLU A 1 591 ? 3.757 51.440 50.878 1.00 91.30 590 GLU A N 1
ATOM 4562 C CA . GLU A 1 591 ? 4.141 52.640 50.131 1.00 90.57 590 GLU A CA 1
ATOM 4563 C C . GLU A 1 591 ? 5.619 52.752 49.928 1.00 87.50 590 GLU A C 1
ATOM 4564 O O . GLU A 1 591 ? 6.069 52.940 48.816 1.00 89.41 590 GLU A O 1
ATOM 4570 N N . THR A 1 592 ? 6.378 52.649 51.005 1.00 92.00 591 THR A N 1
ATOM 4571 C CA . THR A 1 592 ? 7.834 52.575 50.910 1.00 92.88 591 THR A CA 1
ATOM 4572 C C . THR A 1 592 ? 8.294 51.432 49.966 1.00 90.75 591 THR A C 1
ATOM 4573 O O . THR A 1 592 ? 9.110 51.632 49.069 1.00 94.29 591 THR A O 1
ATOM 4577 N N . LYS A 1 593 ? 7.737 50.247 50.157 1.00 90.84 592 LYS A N 1
ATOM 4578 C CA . LYS A 1 593 ? 8.056 49.087 49.335 1.00 92.13 592 LYS A CA 1
ATOM 4579 C C . LYS A 1 593 ? 7.833 49.355 47.858 1.00 86.48 592 LYS A C 1
ATOM 4580 O O . LYS A 1 593 ? 8.623 48.903 47.041 1.00 84.43 592 LYS A O 1
ATOM 4586 N N . SER A 1 594 ? 6.767 50.088 47.527 1.00 82.93 593 SER A N 1
ATOM 4587 C CA . SER A 1 594 ? 6.492 50.464 46.143 1.00 78.71 593 SER A CA 1
ATOM 4588 C C . SER A 1 594 ? 7.477 51.427 45.622 1.00 81.31 593 SER A C 1
ATOM 4589 O O . SER A 1 594 ? 7.890 51.324 44.482 1.00 89.59 593 SER A O 1
ATOM 4592 N N . ARG A 1 595 ? 7.823 52.389 46.456 1.00 81.01 594 ARG A N 1
ATOM 4593 C CA . ARG A 1 595 ? 8.792 53.388 46.087 1.00 83.82 594 ARG A CA 1
ATOM 4594 C C . ARG A 1 595 ? 10.021 52.632 45.623 1.00 77.98 594 ARG A C 1
ATOM 4595 O O . ARG A 1 595 ? 10.606 52.957 44.602 1.00 76.56 594 ARG A O 1
ATOM 4603 N N . LEU A 1 596 ? 10.405 51.613 46.379 1.00 75.88 595 LEU A N 1
ATOM 4604 C CA . LEU A 1 596 ? 11.721 51.008 46.179 1.00 78.45 595 LEU A CA 1
ATOM 4605 C C . LEU A 1 596 ? 11.784 50.126 44.932 1.00 76.46 595 LEU A C 1
ATOM 4606 O O . LEU A 1 596 ? 12.847 49.965 44.324 1.00 76.40 595 LEU A O 1
ATOM 4611 N N . GLN A 1 597 ? 10.634 49.575 44.567 1.00 72.52 596 GLN A N 1
ATOM 4612 C CA . GLN A 1 597 ? 10.493 48.698 43.413 1.00 75.05 596 GLN A CA 1
ATOM 4613 C C . GLN A 1 597 ? 10.348 49.544 42.175 1.00 73.51 596 GLN A C 1
ATOM 4614 O O . GLN A 1 597 ? 11.006 49.288 41.166 1.00 71.35 596 GLN A O 1
ATOM 4620 N N . HIS A 1 598 ? 9.494 50.561 42.261 1.00 77.13 597 HIS A N 1
ATOM 4621 C CA . HIS A 1 598 ? 9.377 51.522 41.179 1.00 76.08 597 HIS A CA 1
ATOM 4622 C C . HIS A 1 598 ? 10.713 52.071 40.829 1.00 75.44 597 HIS A C 1
ATOM 4623 O O . HIS A 1 598 ? 11.095 52.022 39.670 1.00 78.19 597 HIS A O 1
ATOM 4630 N N . PHE A 1 599 ? 11.452 52.590 41.802 1.00 72.49 598 PHE A N 1
ATOM 4631 C CA . PHE A 1 599 ? 12.762 53.191 41.471 1.00 75.06 598 PHE A CA 1
ATOM 4632 C C . PHE A 1 599 ? 13.716 52.201 40.787 1.00 71.98 598 PHE A C 1
ATOM 4633 O O . PHE A 1 599 ? 14.308 52.467 39.726 1.00 73.35 598 PHE A O 1
ATOM 4641 N N . TYR A 1 600 ? 13.887 51.062 41.425 1.00 69.37 599 TYR A N 1
ATOM 4642 C CA . TYR A 1 600 ? 14.786 50.066 40.920 1.00 66.11 599 TYR A CA 1
ATOM 4643 C C . TYR A 1 600 ? 14.363 49.469 39.564 1.00 67.11 599 TYR A C 1
ATOM 4644 O O . TYR A 1 600 ? 15.209 49.145 38.720 1.00 66.03 599 TYR A O 1
ATOM 4653 N N . ASN A 1 601 ? 13.067 49.263 39.371 1.00 63.12 600 ASN A N 1
ATOM 4654 C CA . ASN A 1 601 ? 12.645 48.588 38.161 1.00 60.86 600 ASN A CA 1
ATOM 4655 C C . ASN A 1 601 ? 12.801 49.484 36.943 1.00 60.94 600 ASN A C 1
ATOM 4656 O O . ASN A 1 601 ? 13.282 49.023 35.915 1.00 61.12 600 ASN A O 1
ATOM 4661 N N . SER A 1 602 ? 12.424 50.760 37.099 1.00 58.97 601 SER A N 1
ATOM 4662 C CA . SER A 1 602 ? 12.718 51.833 36.174 1.00 56.54 601 SER A CA 1
ATOM 4663 C C . SER A 1 602 ? 14.160 51.786 35.766 1.00 59.49 601 SER A C 1
ATOM 4664 O O . SER A 1 602 ? 14.457 51.715 34.585 1.00 64.57 601 SER A O 1
ATOM 4667 N N . CYS A 1 603 ? 15.075 51.824 36.727 1.00 58.77 602 CYS A N 1
ATOM 4668 C CA . CYS A 1 603 ? 16.482 51.762 36.377 1.00 61.23 602 CYS A CA 1
ATOM 4669 C C . CYS A 1 603 ? 16.835 50.465 35.655 1.00 66.05 602 CYS A C 1
ATOM 4670 O O . CYS A 1 603 ? 17.573 50.481 34.656 1.00 69.73 602 CYS A O 1
ATOM 4673 N N . ALA A 1 604 ? 16.292 49.342 36.131 1.00 63.71 603 ALA A N 1
ATOM 4674 C CA . ALA A 1 604 ? 16.692 48.064 35.563 1.00 62.30 603 ALA A CA 1
ATOM 4675 C C . ALA A 1 604 ? 16.192 47.975 34.159 1.00 60.25 603 ALA A C 1
ATOM 4676 O O . ALA A 1 604 ? 16.957 47.589 33.299 1.00 64.83 603 ALA A O 1
ATOM 4678 N N . TYR A 1 605 ? 14.949 48.374 33.902 1.00 58.60 604 TYR A N 1
ATOM 4679 C CA . TYR A 1 605 ? 14.427 48.303 32.529 1.00 53.91 604 TYR A CA 1
ATOM 4680 C C . TYR A 1 605 ? 15.227 49.190 31.592 1.00 57.51 604 TYR A C 1
ATOM 4681 O O . TYR A 1 605 ? 15.657 48.762 30.528 1.00 53.16 604 TYR A O 1
ATOM 4690 N N . LEU A 1 606 ? 15.492 50.423 32.004 1.00 62.96 605 LEU A N 1
ATOM 4691 C CA . LEU A 1 606 ? 16.245 51.296 31.119 1.00 64.12 605 LEU A CA 1
ATOM 4692 C C . LEU A 1 606 ? 17.645 50.728 30.782 1.00 65.52 605 LEU A C 1
ATOM 4693 O O . LEU A 1 606 ? 18.018 50.589 29.627 1.00 65.22 605 LEU A O 1
ATOM 4698 N N . THR A 1 607 ? 18.436 50.401 31.782 1.00 62.26 606 THR A N 1
ATOM 4699 C CA . THR A 1 607 ? 19.803 50.036 31.459 1.00 68.42 606 THR A CA 1
ATOM 4700 C C . THR A 1 607 ? 19.880 48.795 30.589 1.00 66.29 606 THR A C 1
ATOM 4701 O O . THR A 1 607 ? 20.798 48.633 29.813 1.00 69.78 606 THR A O 1
ATOM 4705 N N . GLN A 1 608 ? 18.893 47.933 30.690 1.00 65.05 607 GLN A N 1
ATOM 4706 C CA . GLN A 1 608 ? 18.925 46.722 29.906 1.00 64.85 607 GLN A CA 1
ATOM 4707 C C . GLN A 1 608 ? 18.549 47.009 28.491 1.00 58.01 607 GLN A C 1
ATOM 4708 O O . GLN A 1 608 ? 19.058 46.356 27.589 1.00 57.62 607 GLN A O 1
ATOM 4714 N N . ALA A 1 609 ? 17.689 48.000 28.297 1.00 51.94 608 ALA A N 1
ATOM 4715 C CA . ALA A 1 609 ? 17.341 48.419 26.959 1.00 49.44 608 ALA A CA 1
ATOM 4716 C C . ALA A 1 609 ? 18.533 49.109 26.278 1.00 55.25 608 ALA A C 1
ATOM 4717 O O . ALA A 1 609 ? 18.835 48.891 25.082 1.00 55.22 608 ALA A O 1
ATOM 4719 N N . GLN A 1 610 ? 19.279 49.858 27.069 1.00 55.40 609 GLN A N 1
ATOM 4720 C CA . GLN A 1 610 ? 20.443 50.523 26.565 1.00 60.09 609 GLN A CA 1
ATOM 4721 C C . GLN A 1 610 ? 21.434 49.542 26.049 1.00 62.06 609 GLN A C 1
ATOM 4722 O O . GLN A 1 610 ? 22.001 49.770 24.979 1.00 62.04 609 GLN A O 1
ATOM 4728 N N . GLU A 1 611 ? 21.643 48.440 26.773 1.00 63.78 610 GLU A N 1
ATOM 4729 C CA . GLU A 1 611 ? 22.640 47.470 26.328 1.00 61.89 610 GLU A CA 1
ATOM 4730 C C . GLU A 1 611 ? 22.267 46.950 24.920 1.00 63.21 610 GLU A C 1
ATOM 4731 O O . GLU A 1 611 ? 23.115 46.887 24.011 1.00 61.72 610 GLU A O 1
ATOM 4737 N N . LEU A 1 612 ? 20.980 46.603 24.743 1.00 61.96 611 LEU A N 1
ATOM 4738 C CA . LEU A 1 612 ? 20.499 45.953 23.525 1.00 57.30 611 LEU A CA 1
ATOM 4739 C C . LEU A 1 612 ? 20.515 46.950 22.369 1.00 60.77 611 LEU A C 1
ATOM 4740 O O . LEU A 1 612 ? 20.681 46.582 21.191 1.00 62.16 611 LEU A O 1
ATOM 4745 N N . TYR A 1 613 ? 20.337 48.223 22.709 1.00 59.29 612 TYR A N 1
ATOM 4746 C CA . TYR A 1 613 ? 20.156 49.238 21.686 1.00 59.15 612 TYR A CA 1
ATOM 4747 C C . TYR A 1 613 ? 21.538 49.746 21.266 1.00 62.98 612 TYR A C 1
ATOM 4748 O O . TYR A 1 613 ? 21.899 49.669 20.086 1.00 64.88 612 TYR A O 1
ATOM 4757 N N . TYR A 1 614 ? 22.321 50.210 22.231 1.00 61.16 613 TYR A N 1
ATOM 4758 C CA . TYR A 1 614 ? 23.610 50.794 21.907 1.00 66.25 613 TYR A CA 1
ATOM 4759 C C . TYR A 1 614 ? 24.615 49.784 21.337 1.00 68.26 613 TYR A C 1
ATOM 4760 O O . TYR A 1 614 ? 25.315 50.122 20.385 1.00 71.53 613 TYR A O 1
ATOM 4769 N N . GLU A 1 615 ? 24.654 48.564 21.885 1.00 68.55 614 GLU A N 1
ATOM 4770 C CA . GLU A 1 615 ? 25.466 47.417 21.350 1.00 67.63 614 GLU A CA 1
ATOM 4771 C C . GLU A 1 615 ? 24.850 46.778 20.093 1.00 64.89 614 GLU A C 1
ATOM 4772 O O . GLU A 1 615 ? 25.436 45.905 19.462 1.00 60.20 614 GLU A O 1
ATOM 4778 N N . ASN A 1 616 ? 23.650 47.234 19.736 1.00 63.33 615 ASN A N 1
ATOM 4779 C CA . ASN A 1 616 ? 23.018 46.798 18.516 1.00 60.38 615 ASN A CA 1
ATOM 4780 C C . ASN A 1 616 ? 22.902 45.279 18.503 1.00 60.18 615 ASN A C 1
ATOM 4781 O O . ASN A 1 616 ? 23.103 44.612 17.482 1.00 62.55 615 ASN A O 1
ATOM 4786 N N . THR A 1 617 ? 22.510 44.727 19.648 1.00 59.32 616 THR A N 1
ATOM 4787 C CA . THR A 1 617 ? 22.244 43.286 19.752 1.00 54.95 616 THR A CA 1
ATOM 4788 C C . THR A 1 617 ? 20.740 42.888 19.747 1.00 53.28 616 THR A C 1
ATOM 4789 O O . THR A 1 617 ? 20.389 41.693 19.696 1.00 53.95 616 THR A O 1
ATOM 4793 N N . TRP A 1 618 ? 19.865 43.880 19.721 1.00 51.03 617 TRP A N 1
ATOM 4794 C CA . TRP A 1 618 ? 18.436 43.655 19.932 1.00 48.27 617 TRP A CA 1
ATOM 4795 C C . TRP A 1 618 ? 17.912 42.746 18.847 1.00 48.28 617 TRP A C 1
ATOM 4796 O O . TRP A 1 618 ? 16.953 42.016 19.034 1.00 49.38 617 TRP A O 1
ATOM 4807 N N . HIS A 1 619 ? 18.586 42.709 17.706 1.00 52.57 618 HIS A N 1
ATOM 4808 C CA . HIS A 1 619 ? 18.070 41.927 16.576 1.00 47.65 618 HIS A CA 1
ATOM 4809 C C . HIS A 1 619 ? 18.650 40.542 16.440 1.00 48.75 618 HIS A C 1
ATOM 4810 O O . HIS A 1 619 ? 18.246 39.796 15.529 1.00 47.36 618 HIS A O 1
ATOM 4817 N N . HIS A 1 620 ? 19.593 40.142 17.294 1.00 48.85 619 HIS A N 1
ATOM 4818 C CA . HIS A 1 620 ? 20.030 38.738 17.228 1.00 48.47 619 HIS A CA 1
ATOM 4819 C C . HIS A 1 620 ? 18.897 37.857 17.679 1.00 47.65 619 HIS A C 1
ATOM 4820 O O . HIS A 1 620 ? 18.058 38.285 18.473 1.00 47.66 619 HIS A O 1
ATOM 4827 N N . GLY A 1 621 ? 18.866 36.622 17.189 1.00 45.80 620 GLY A N 1
ATOM 4828 C CA . GLY A 1 621 ? 17.760 35.689 17.404 1.00 44.37 620 GLY A CA 1
ATOM 4829 C C . GLY A 1 621 ? 17.484 35.548 18.865 1.00 46.22 620 GLY A C 1
ATOM 4830 O O . GLY A 1 621 ? 16.351 35.665 19.306 1.00 47.80 620 GLY A O 1
ATOM 4831 N N . LYS A 1 622 ? 18.555 35.411 19.627 1.00 49.26 621 LYS A N 1
ATOM 4832 C CA . LYS A 1 622 ? 18.472 35.126 21.047 1.00 51.00 621 LYS A CA 1
ATOM 4833 C C . LYS A 1 622 ? 17.930 36.304 21.871 1.00 50.75 621 LYS A C 1
ATOM 4834 O O . LYS A 1 622 ? 17.626 36.131 23.050 1.00 51.39 621 LYS A O 1
ATOM 4840 N N . ASN A 1 623 ? 17.846 37.482 21.257 1.00 46.61 622 ASN A N 1
ATOM 4841 C CA . ASN A 1 623 ? 17.308 38.681 21.937 1.00 45.86 622 ASN A CA 1
ATOM 4842 C C . ASN A 1 623 ? 16.059 39.179 21.331 1.00 43.87 622 ASN A C 1
ATOM 4843 O O . ASN A 1 623 ? 15.632 40.257 21.656 1.00 45.95 622 ASN A O 1
ATOM 4848 N N . ASN A 1 624 ? 15.492 38.416 20.416 1.00 44.51 623 ASN A N 1
ATOM 4849 C CA . ASN A 1 624 ? 14.318 38.865 19.691 1.00 44.48 623 ASN A CA 1
ATOM 4850 C C . ASN A 1 624 ? 13.175 39.628 20.402 1.00 50.07 623 ASN A C 1
ATOM 4851 O O . ASN A 1 624 ? 12.736 40.705 19.958 1.00 63.84 623 ASN A O 1
ATOM 4856 N N . PHE A 1 625 ? 12.543 39.247 21.442 1.00 42.48 624 PHE A N 1
ATOM 4857 C CA . PHE A 1 625 ? 11.554 40.447 21.596 1.00 37.65 624 PHE A CA 1
ATOM 4858 C C . PHE A 1 625 ? 11.978 41.410 22.707 1.00 41.45 624 PHE A C 1
ATOM 4859 O O . PHE A 1 625 ? 11.154 42.191 23.250 1.00 44.65 624 PHE A O 1
ATOM 4867 N N . LYS A 1 626 ? 13.238 41.306 23.143 1.00 42.46 625 LYS A N 1
ATOM 4868 C CA . LYS A 1 626 ? 13.649 41.831 24.463 1.00 44.90 625 LYS A CA 1
ATOM 4869 C C . LYS A 1 626 ? 13.598 43.377 24.558 1.00 46.73 625 LYS A C 1
ATOM 4870 O O . LYS A 1 626 ? 13.235 43.930 25.617 1.00 46.79 625 LYS A O 1
ATOM 4876 N N . LEU A 1 627 ? 13.917 44.065 23.460 1.00 43.88 626 LEU A N 1
ATOM 4877 C CA . LEU A 1 627 ? 14.134 45.497 23.549 1.00 45.59 626 LEU A CA 1
ATOM 4878 C C . LEU A 1 627 ? 12.754 46.114 23.581 1.00 45.16 626 LEU A C 1
ATOM 4879 O O . LEU A 1 627 ? 12.483 46.956 24.443 1.00 46.21 626 LEU A O 1
ATOM 4884 N N . GLN A 1 628 ? 11.873 45.605 22.719 1.00 42.61 627 GLN A N 1
ATOM 4885 C CA . GLN A 1 628 ? 10.475 46.010 22.663 1.00 38.29 627 GLN A CA 1
ATOM 4886 C C . GLN A 1 628 ? 9.825 45.755 24.011 1.00 37.23 627 GLN A C 1
ATOM 4887 O O . GLN A 1 628 ? 9.123 46.626 24.569 1.00 36.97 627 GLN A O 1
ATOM 4893 N N . THR A 1 629 ? 10.111 44.586 24.596 1.00 39.52 628 THR A N 1
ATOM 4894 C CA . THR A 1 629 ? 9.521 44.246 25.911 1.00 35.84 628 THR A CA 1
ATOM 4895 C C . THR A 1 629 ? 10.022 45.166 26.997 1.00 38.64 628 THR A C 1
ATOM 4896 O O . THR A 1 629 ? 9.229 45.600 27.833 1.00 40.72 628 THR A O 1
ATOM 4900 N N . LEU A 1 630 ? 11.314 45.529 26.933 1.00 41.82 629 LEU A N 1
ATOM 4901 C CA . LEU A 1 630 ? 11.922 46.330 27.963 1.00 41.60 629 LEU A CA 1
ATOM 4902 C C . LEU A 1 630 ? 11.307 47.664 27.925 1.00 43.97 629 LEU A C 1
ATOM 4903 O O . LEU A 1 630 ? 10.790 48.161 28.938 1.00 49.06 629 LEU A O 1
ATOM 4908 N N . MET A 1 631 ? 11.279 48.237 26.745 1.00 46.59 630 MET A N 1
ATOM 4909 C CA . MET A 1 631 ? 10.715 49.584 26.598 1.00 48.73 630 MET A CA 1
ATOM 4910 C C . MET A 1 631 ? 9.221 49.589 26.938 1.00 48.47 630 MET A C 1
ATOM 4911 O O . MET A 1 631 ? 8.728 50.532 27.573 1.00 50.29 630 MET A O 1
ATOM 4916 N N . ALA A 1 632 ? 8.494 48.507 26.622 1.00 48.45 631 ALA A N 1
ATOM 4917 C CA . ALA A 1 632 ? 7.041 48.568 26.925 1.00 42.99 631 ALA A CA 1
ATOM 4918 C C . ALA A 1 632 ? 6.909 48.480 28.415 1.00 45.16 631 ALA A C 1
ATOM 4919 O O . ALA A 1 632 ? 6.133 49.192 29.029 1.00 47.89 631 ALA A O 1
ATOM 4921 N N . SER A 1 633 ? 7.707 47.625 29.027 1.00 48.62 632 SER A N 1
ATOM 4922 C CA . SER A 1 633 ? 7.656 47.509 30.488 1.00 49.37 632 SER A CA 1
ATOM 4923 C C . SER A 1 633 ? 8.001 48.846 31.176 1.00 54.08 632 SER A C 1
ATOM 4924 O O . SER A 1 633 ? 7.394 49.217 32.208 1.00 50.94 632 SER A O 1
ATOM 4927 N N . LEU A 1 634 ? 8.911 49.598 30.561 1.00 50.15 633 LEU A N 1
ATOM 4928 C CA . LEU A 1 634 ? 9.376 50.848 31.141 1.00 49.97 633 LEU A CA 1
ATOM 4929 C C . LEU A 1 634 ? 8.280 51.889 31.092 1.00 48.60 633 LEU A C 1
ATOM 4930 O O . LEU A 1 634 ? 8.145 52.750 32.011 1.00 49.76 633 LEU A O 1
ATOM 4935 N N . SER A 1 635 ? 7.533 51.852 30.001 1.00 45.03 634 SER A N 1
ATOM 4936 C CA . SER A 1 635 ? 6.462 52.790 29.876 1.00 46.54 634 SER A CA 1
ATOM 4937 C C . SER A 1 635 ? 5.341 52.400 30.829 1.00 47.66 634 SER A C 1
ATOM 4938 O O . SER A 1 635 ? 4.726 53.273 31.429 1.00 51.57 634 SER A O 1
ATOM 4941 N N . CYS A 1 636 ? 5.082 51.108 31.032 1.00 47.08 635 CYS A N 1
ATOM 4942 C CA . CYS A 1 636 ? 4.183 50.769 32.152 1.00 47.80 635 CYS A CA 1
ATOM 4943 C C . CYS A 1 636 ? 4.749 51.309 33.486 1.00 48.42 635 CYS A C 1
ATOM 4944 O O . CYS A 1 636 ? 4.006 51.717 34.345 1.00 49.74 635 CYS A O 1
ATOM 4947 N N . GLU A 1 637 ? 6.064 51.309 33.687 1.00 52.80 636 GLU A N 1
ATOM 4948 C CA . GLU A 1 637 ? 6.585 51.868 34.941 1.00 54.26 636 GLU A CA 1
ATOM 4949 C C . GLU A 1 637 ? 6.390 53.374 35.053 1.00 55.54 636 GLU A C 1
ATOM 4950 O O . GLU A 1 637 ? 6.163 53.864 36.147 1.00 52.16 636 GLU A O 1
ATOM 4956 N N . LEU A 1 638 ? 6.527 54.108 33.946 1.00 56.77 637 LEU A N 1
ATOM 4957 C CA . LEU A 1 638 ? 6.290 55.565 33.964 1.00 55.46 637 LEU A CA 1
ATOM 4958 C C . LEU A 1 638 ? 4.823 55.840 33.921 1.00 54.32 637 LEU A C 1
ATOM 4959 O O . LEU A 1 638 ? 4.419 56.962 33.715 1.00 53.59 637 LEU A O 1
ATOM 4964 N N . ASP A 1 639 ? 4.033 54.779 34.018 1.00 51.35 638 ASP A N 1
ATOM 4965 C CA . ASP A 1 639 ? 2.591 54.868 34.003 1.00 50.08 638 ASP A CA 1
ATOM 4966 C C . ASP A 1 639 ? 1.983 55.488 32.735 1.00 48.25 638 ASP A C 1
ATOM 4967 O O . ASP A 1 639 ? 1.009 56.246 32.831 1.00 48.96 638 ASP A O 1
ATOM 4972 N N . TYR A 1 640 ? 2.571 55.203 31.569 1.00 46.30 639 TYR A N 1
ATOM 4973 C CA . TYR A 1 640 ? 1.945 55.458 30.249 1.00 44.31 639 TYR A CA 1
ATOM 4974 C C . TYR A 1 640 ? 0.949 54.349 29.872 1.00 45.91 639 TYR A C 1
ATOM 4975 O O . TYR A 1 640 ? 0.906 53.302 30.516 1.00 43.88 639 TYR A O 1
ATOM 4984 N N . ALA A 1 641 ? 0.095 54.613 28.889 1.00 43.07 640 ALA A N 1
ATOM 4985 C CA . ALA A 1 641 ? -0.732 53.600 28.327 1.00 42.11 640 ALA A CA 1
ATOM 4986 C C . ALA A 1 641 ? 0.075 52.877 27.200 1.00 41.46 640 ALA A C 1
ATOM 4987 O O . ALA A 1 641 ? 0.355 53.497 26.180 1.00 47.07 640 ALA A O 1
ATOM 4989 N N . ASN A 1 642 ? 0.484 51.613 27.376 1.00 41.68 641 ASN A N 1
ATOM 4990 C CA . ASN A 1 642 ? 1.251 50.916 26.313 1.00 41.81 641 ASN A CA 1
ATOM 4991 C C . ASN A 1 642 ? 0.348 50.203 25.250 1.00 40.66 641 ASN A C 1
ATOM 4992 O O . ASN A 1 642 ? -0.392 49.241 25.574 1.00 40.78 641 ASN A O 1
ATOM 4997 N N . THR A 1 643 ? 0.358 50.722 24.019 1.00 39.71 642 THR A N 1
ATOM 4998 C CA . THR A 1 643 ? -0.304 50.087 22.837 1.00 36.66 642 THR A CA 1
ATOM 4999 C C . THR A 1 643 ? 0.778 49.322 22.012 1.00 40.42 642 THR A C 1
ATOM 5000 O O . THR A 1 643 ? 1.948 49.697 22.006 1.00 40.66 642 THR A O 1
ATOM 5004 N N . LYS A 1 644 ? 0.370 48.282 21.286 1.00 40.18 643 LYS A N 1
ATOM 5005 C CA . LYS A 1 644 ? 1.270 47.338 20.676 1.00 46.23 643 LYS A CA 1
ATOM 5006 C C . LYS A 1 644 ? 0.545 46.529 19.590 1.00 48.56 643 LYS A C 1
ATOM 5007 O O . LYS A 1 644 ? -0.679 46.278 19.650 1.00 43.65 643 LYS A O 1
ATOM 5013 N N . GLY A 1 645 ? 1.327 46.164 18.569 1.00 53.07 644 GLY A N 1
ATOM 5014 C CA . GLY A 1 645 ? 0.731 45.991 17.270 1.00 61.07 644 GLY A CA 1
ATOM 5015 C C . GLY A 1 645 ? 1.631 45.657 16.074 1.00 71.03 644 GLY A C 1
ATOM 5016 O O . GLY A 1 645 ? 2.872 45.981 15.933 1.00 42.37 644 GLY A O 1
ATOM 5017 N N . SER A 1 646 ? 0.902 45.039 15.166 1.00 69.51 645 SER A N 1
ATOM 5018 C CA . SER A 1 646 ? 1.416 44.435 13.994 1.00 62.53 645 SER A CA 1
ATOM 5019 C C . SER A 1 646 ? 0.210 44.792 13.117 1.00 67.58 645 SER A C 1
ATOM 5020 O O . SER A 1 646 ? -0.599 45.637 13.544 1.00 59.60 645 SER A O 1
ATOM 5023 N N . LYS A 1 647 ? 0.070 44.174 11.937 1.00 76.81 646 LYS A N 1
ATOM 5024 C CA . LYS A 1 647 ? -0.988 44.583 10.986 1.00 79.51 646 LYS A CA 1
ATOM 5025 C C . LYS A 1 647 ? -2.367 44.332 11.582 1.00 72.44 646 LYS A C 1
ATOM 5026 O O . LYS A 1 647 ? -3.067 45.283 11.883 1.00 67.17 646 LYS A O 1
ATOM 5032 N N . SER A 1 648 ? -2.718 43.065 11.776 1.00 66.53 647 SER A N 1
ATOM 5033 C CA . SER A 1 648 ? -3.994 42.701 12.419 1.00 74.05 647 SER A CA 1
ATOM 5034 C C . SER A 1 648 ? -3.923 42.473 13.965 1.00 66.84 647 SER A C 1
ATOM 5035 O O . SER A 1 648 ? -4.949 42.311 14.616 1.00 66.84 647 SER A O 1
ATOM 5038 N N . ASN A 1 649 ? -2.705 42.336 14.466 1.00 70.11 648 ASN A N 1
ATOM 5039 C CA . ASN A 1 649 ? -2.441 42.122 15.878 1.00 68.44 648 ASN A CA 1
ATOM 5040 C C . ASN A 1 649 ? -2.689 40.693 16.320 1.00 68.80 648 ASN A C 1
ATOM 5041 O O . ASN A 1 649 ? -2.568 40.371 17.486 1.00 72.80 648 ASN A O 1
ATOM 5046 N N . ASN A 1 650 ? -3.050 39.843 15.378 1.00 63.79 649 ASN A N 1
ATOM 5047 C CA . ASN A 1 650 ? -3.208 38.426 15.646 1.00 59.87 649 ASN A CA 1
ATOM 5048 C C . ASN A 1 650 ? -1.912 37.709 15.995 1.00 65.09 649 ASN A C 1
ATOM 5049 O O . ASN A 1 650 ? -1.907 36.792 16.802 1.00 69.50 649 ASN A O 1
ATOM 5054 N N . ASP A 1 651 ? -0.824 38.087 15.341 1.00 54.11 650 ASP A N 1
ATOM 5055 C CA . ASP A 1 651 ? 0.386 37.293 15.422 1.00 50.12 650 ASP A CA 1
ATOM 5056 C C . ASP A 1 651 ? 1.578 37.902 16.151 1.00 51.71 650 ASP A C 1
ATOM 5057 O O . ASP A 1 651 ? 1.853 37.541 17.278 1.00 45.53 650 ASP A O 1
ATOM 5062 N N . ARG A 1 652 ? 2.287 38.820 15.510 1.00 45.68 651 ARG A N 1
ATOM 5063 C CA . ARG A 1 652 ? 3.500 39.378 16.099 1.00 43.56 651 ARG A CA 1
ATOM 5064 C C . ARG A 1 652 ? 3.243 40.141 17.389 1.00 39.70 651 ARG A C 1
ATOM 5065 O O . ARG A 1 652 ? 3.991 40.028 18.342 1.00 37.36 651 ARG A O 1
ATOM 5073 N N . GLY A 1 653 ? 2.170 40.913 17.400 1.00 40.84 652 GLY A N 1
ATOM 5074 C CA . GLY A 1 653 ? 1.778 41.741 18.570 1.00 34.24 652 GLY A CA 1
ATOM 5075 C C . GLY A 1 653 ? 1.378 40.918 19.765 1.00 36.06 652 GLY A C 1
ATOM 5076 O O . GLY A 1 653 ? 1.722 41.248 20.916 1.00 42.41 652 GLY A O 1
ATOM 5077 N N . GLN A 1 654 ? 0.662 39.826 19.522 1.00 34.73 653 GLN A N 1
ATOM 5078 C CA . GLN A 1 654 ? 0.349 38.867 20.597 1.00 34.87 653 GLN A CA 1
ATOM 5079 C C . GLN A 1 654 ? 1.591 38.277 21.277 1.00 32.72 653 GLN A C 1
ATOM 5080 O O . GLN A 1 654 ? 1.586 38.016 22.508 1.00 32.78 653 GLN A O 1
ATOM 5086 N N . ARG A 1 655 ? 2.612 37.989 20.484 1.00 28.41 654 ARG A N 1
ATOM 5087 C CA . ARG A 1 655 ? 3.814 37.444 21.053 1.00 35.45 654 ARG A CA 1
ATOM 5088 C C . ARG A 1 655 ? 4.574 38.516 21.884 1.00 38.36 654 ARG A C 1
ATOM 5089 O O . ARG A 1 655 ? 5.179 38.202 22.910 1.00 40.98 654 ARG A O 1
ATOM 5097 N N . LEU A 1 656 ? 4.554 39.778 21.444 1.00 37.27 655 LEU A N 1
ATOM 5098 C CA . LEU A 1 656 ? 5.101 40.801 22.262 1.00 35.23 655 LEU A CA 1
ATOM 5099 C C . LEU A 1 656 ? 4.235 40.881 23.559 1.00 38.28 655 LEU A C 1
ATOM 5100 O O . LEU A 1 656 ? 4.807 40.955 24.672 1.00 38.29 655 LEU A O 1
ATOM 5105 N N . ALA A 1 657 ? 2.892 40.848 23.443 1.00 33.45 656 ALA A N 1
ATOM 5106 C CA . ALA A 1 657 ? 2.053 40.910 24.672 1.00 34.35 656 ALA A CA 1
ATOM 5107 C C . ALA A 1 657 ? 2.384 39.759 25.637 1.00 38.47 656 ALA A C 1
ATOM 5108 O O . ALA A 1 657 ? 2.382 39.946 26.880 1.00 40.84 656 ALA A O 1
ATOM 5110 N N . GLN A 1 658 ? 2.747 38.592 25.078 1.00 35.35 657 GLN A N 1
ATOM 5111 C CA . GLN A 1 658 ? 3.095 37.414 25.873 1.00 34.31 657 GLN A CA 1
ATOM 5112 C C . GLN A 1 658 ? 4.392 37.663 26.646 1.00 38.84 657 GLN A C 1
ATOM 5113 O O . GLN A 1 658 ? 4.524 37.287 27.808 1.00 41.33 657 GLN A O 1
ATOM 5119 N N . LYS A 1 659 ? 5.388 38.238 25.987 1.00 37.06 658 LYS A N 1
ATOM 5120 C CA . LYS A 1 659 ? 6.635 38.598 26.658 1.00 38.93 658 LYS A CA 1
ATOM 5121 C C . LYS A 1 659 ? 6.370 39.624 27.780 1.00 41.27 658 LYS A C 1
ATOM 5122 O O . LYS A 1 659 ? 6.904 39.514 28.891 1.00 47.50 658 LYS A O 1
ATOM 5128 N N . ILE A 1 660 ? 5.500 40.605 27.559 1.00 39.01 659 ILE A N 1
ATOM 5129 C CA . ILE A 1 660 ? 5.357 41.665 28.576 1.00 34.66 659 ILE A CA 1
ATOM 5130 C C . ILE A 1 660 ? 4.531 41.133 29.726 1.00 36.03 659 ILE A C 1
ATOM 5131 O O . ILE A 1 660 ? 4.859 41.393 30.886 1.00 37.19 659 ILE A O 1
ATOM 5136 N N . VAL A 1 661 ? 3.444 40.395 29.432 1.00 37.22 660 VAL A N 1
ATOM 5137 C CA . VAL A 1 661 ? 2.575 39.977 30.507 1.00 38.50 660 VAL A CA 1
ATOM 5138 C C . VAL A 1 661 ? 3.353 38.943 31.307 1.00 38.80 660 VAL A C 1
ATOM 5139 O O . VAL A 1 661 ? 3.299 38.963 32.519 1.00 39.45 660 VAL A O 1
ATOM 5143 N N . GLY A 1 662 ? 4.097 38.057 30.637 1.00 35.93 661 GLY A N 1
ATOM 5144 C CA . GLY A 1 662 ? 4.768 36.959 31.342 1.00 38.38 661 GLY A CA 1
ATOM 5145 C C . GLY A 1 662 ? 5.834 37.579 32.247 1.00 48.80 661 GLY A C 1
ATOM 5146 O O . GLY A 1 662 ? 6.074 37.146 33.382 1.00 55.55 661 GLY A O 1
ATOM 5147 N N . ASN A 1 663 ? 6.475 38.630 31.761 1.00 47.60 662 ASN A N 1
ATOM 5148 C CA . ASN A 1 663 ? 7.500 39.238 32.541 1.00 49.02 662 ASN A CA 1
ATOM 5149 C C . ASN A 1 663 ? 6.910 39.980 33.695 1.00 50.83 662 ASN A C 1
ATOM 5150 O O . ASN A 1 663 ? 7.511 40.002 34.780 1.00 52.36 662 ASN A O 1
ATOM 5155 N N . ALA A 1 664 ? 5.753 40.614 33.477 1.00 47.93 663 ALA A N 1
ATOM 5156 C CA . ALA A 1 664 ? 5.040 41.277 34.612 1.00 44.03 663 ALA A CA 1
ATOM 5157 C C . ALA A 1 664 ? 4.654 40.267 35.733 1.00 49.61 663 ALA A C 1
ATOM 5158 O O . ALA A 1 664 ? 4.823 40.542 36.954 1.00 47.62 663 ALA A O 1
ATOM 5160 N N . LEU A 1 665 ? 4.133 39.097 35.329 1.00 46.22 664 LEU A N 1
ATOM 5161 C CA . LEU A 1 665 ? 3.714 38.132 36.317 1.00 47.22 664 LEU A CA 1
ATOM 5162 C C . LEU A 1 665 ? 4.921 37.498 37.042 1.00 50.11 664 LEU A C 1
ATOM 5163 O O . LEU A 1 665 ? 4.926 37.309 38.238 1.00 46.04 664 LEU A O 1
ATOM 5168 N N . TRP A 1 666 ? 5.947 37.167 36.303 1.00 48.25 665 TRP A N 1
ATOM 5169 C CA . TRP A 1 666 ? 7.088 36.591 36.909 1.00 48.36 665 TRP A CA 1
ATOM 5170 C C . TRP A 1 666 ? 7.663 37.541 37.956 1.00 53.39 665 TRP A C 1
ATOM 5171 O O . TRP A 1 666 ? 7.999 37.145 39.061 1.00 59.41 665 TRP A O 1
ATOM 5182 N N . THR A 1 667 ? 7.747 38.820 37.646 1.00 54.23 666 THR A N 1
ATOM 5183 C CA . THR A 1 667 ? 8.417 39.778 38.537 1.00 51.77 666 THR A CA 1
ATOM 5184 C C . THR A 1 667 ? 7.568 40.103 39.724 1.00 54.41 666 THR A C 1
ATOM 5185 O O . THR A 1 667 ? 8.051 40.171 40.855 1.00 57.09 666 THR A O 1
ATOM 5189 N N . ALA A 1 668 ? 6.281 40.305 39.495 1.00 51.08 667 ALA A N 1
ATOM 5190 C CA . ALA A 1 668 ? 5.421 40.573 40.636 1.00 51.92 667 ALA A CA 1
ATOM 5191 C C . ALA A 1 668 ? 5.404 39.446 41.677 1.00 56.40 667 ALA A C 1
ATOM 5192 O O . ALA A 1 668 ? 5.210 39.722 42.852 1.00 58.51 667 ALA A O 1
ATOM 5194 N N . MET A 1 669 ? 5.603 38.190 41.273 1.00 52.81 668 MET A N 1
ATOM 5195 C CA . MET A 1 669 ? 5.552 37.097 42.237 1.00 57.40 668 MET A CA 1
ATOM 5196 C C . MET A 1 669 ? 6.917 36.691 42.893 1.00 61.63 668 MET A C 1
ATOM 5197 O O . MET A 1 669 ? 7.010 35.658 43.602 1.00 55.90 668 MET A O 1
ATOM 5202 N N . SER A 1 670 ? 7.960 37.479 42.609 1.00 60.40 669 SER A N 1
ATOM 5203 C CA . SER A 1 670 ? 9.262 37.406 43.271 1.00 68.93 669 SER A CA 1
ATOM 5204 C C . SER A 1 670 ? 9.167 37.757 44.754 1.00 74.15 669 SER A C 1
ATOM 5205 O O . SER A 1 670 ? 8.234 38.448 45.166 1.00 70.73 669 SER A O 1
ATOM 5208 N N . GLU A 1 671 ? 10.172 37.320 45.525 1.00 82.47 670 GLU A N 1
ATOM 5209 C CA . GLU A 1 671 ? 10.376 37.756 46.934 1.00 84.47 670 GLU A CA 1
ATOM 5210 C C . GLU A 1 671 ? 10.435 39.270 47.024 1.00 82.03 670 GLU A C 1
ATOM 5211 O O . GLU A 1 671 ? 9.959 39.868 47.977 1.00 82.70 670 GLU A O 1
ATOM 5217 N N . ASP A 1 672 ? 11.016 39.859 45.991 1.00 79.67 671 ASP A N 1
ATOM 5218 C CA . ASP A 1 672 ? 11.402 41.261 45.924 1.00 75.39 671 ASP A CA 1
ATOM 5219 C C . ASP A 1 672 ? 10.388 42.173 45.273 1.00 69.41 671 ASP A C 1
ATOM 5220 O O . ASP A 1 672 ? 10.329 43.345 45.600 1.00 65.06 671 ASP A O 1
ATOM 5225 N N . GLY A 1 673 ? 9.635 41.644 44.300 1.00 65.64 672 GLY A N 1
ATOM 5226 C CA . GLY A 1 673 ? 9.010 42.483 43.285 1.00 58.36 672 GLY A CA 1
ATOM 5227 C C . GLY A 1 673 ? 10.042 43.060 42.303 1.00 59.16 672 GLY A C 1
ATOM 5228 O O . GLY A 1 673 ? 9.731 43.954 41.534 1.00 64.43 672 GLY A O 1
ATOM 5229 N N . LEU A 1 674 ? 11.271 42.565 42.315 1.00 57.74 673 LEU A N 1
ATOM 5230 C CA . LEU A 1 674 ? 12.339 43.195 41.533 1.00 58.54 673 LEU A CA 1
ATOM 5231 C C . LEU A 1 674 ? 12.752 42.474 40.240 1.00 59.55 673 LEU A C 1
ATOM 5232 O O . LEU A 1 674 ? 12.887 41.236 40.180 1.00 62.94 673 LEU A O 1
ATOM 5237 N N . TYR A 1 675 ? 13.005 43.253 39.203 1.00 58.61 674 TYR A N 1
ATOM 5238 C CA . TYR A 1 675 ? 13.233 42.658 37.895 1.00 59.51 674 TYR A CA 1
ATOM 5239 C C . TYR A 1 675 ? 14.631 42.034 37.724 1.00 61.11 674 TYR A C 1
ATOM 5240 O O . TYR A 1 675 ? 15.611 42.756 37.780 1.00 66.89 674 TYR A O 1
ATOM 5249 N N . THR A 1 676 ? 14.700 40.716 37.476 1.00 63.10 675 THR A N 1
ATOM 5250 C CA . THR A 1 676 ? 15.972 39.965 37.233 1.00 59.00 675 THR A CA 1
ATOM 5251 C C . THR A 1 676 ? 16.316 39.712 35.754 1.00 60.24 675 THR A C 1
ATOM 5252 O O . THR A 1 676 ? 17.453 39.365 35.420 1.00 67.46 675 THR A O 1
ATOM 5256 N N . GLY A 1 677 ? 15.351 39.871 34.859 1.00 56.39 676 GLY A N 1
ATOM 5257 C CA . GLY A 1 677 ? 15.577 39.459 33.466 1.00 55.15 676 GLY A CA 1
ATOM 5258 C C . GLY A 1 677 ? 15.424 37.955 33.198 1.00 54.79 676 GLY A C 1
ATOM 5259 O O . GLY A 1 677 ? 15.437 37.507 32.044 1.00 53.59 676 GLY A O 1
ATOM 5260 N N . GLU A 1 678 ? 15.261 37.158 34.242 1.00 55.06 677 GLU A N 1
ATOM 5261 C CA . GLU A 1 678 ? 15.144 35.720 34.047 1.00 59.92 677 GLU A CA 1
ATOM 5262 C C . GLU A 1 678 ? 14.107 35.299 32.993 1.00 58.12 677 GLU A C 1
ATOM 5263 O O . GLU A 1 678 ? 14.401 34.458 32.142 1.00 54.97 677 GLU A O 1
ATOM 5269 N N . PHE A 1 679 ? 12.913 35.898 33.056 1.00 56.21 678 PHE A N 1
ATOM 5270 C CA . PHE A 1 679 ? 11.814 35.512 32.210 1.00 48.52 678 PHE A CA 1
ATOM 5271 C C . PHE A 1 679 ? 12.223 35.783 30.783 1.00 50.61 678 PHE A C 1
ATOM 5272 O O . PHE A 1 679 ? 11.826 35.079 29.881 1.00 48.42 678 PHE A O 1
ATOM 5280 N N . LEU A 1 680 ? 13.026 36.804 30.553 1.00 53.22 679 LEU A N 1
ATOM 5281 C CA . LEU A 1 680 ? 13.424 37.044 29.165 1.00 47.56 679 LEU A CA 1
ATOM 5282 C C . LEU A 1 680 ? 14.647 36.240 28.715 1.00 47.90 679 LEU A C 1
ATOM 5283 O O . LEU A 1 680 ? 14.628 35.719 27.622 1.00 48.20 679 LEU A O 1
ATOM 5288 N N . ASP A 1 681 ? 15.654 36.102 29.572 1.00 48.67 680 ASP A N 1
ATOM 5289 C CA . ASP A 1 681 ? 16.945 35.535 29.217 1.00 52.52 680 ASP A CA 1
ATOM 5290 C C . ASP A 1 681 ? 16.886 34.027 29.222 1.00 55.52 680 ASP A C 1
ATOM 5291 O O . ASP A 1 681 ? 17.596 33.370 28.433 1.00 59.00 680 ASP A O 1
ATOM 5296 N N . HIS A 1 682 ? 16.046 33.467 30.097 1.00 52.33 681 HIS A N 1
ATOM 5297 C CA . HIS A 1 682 ? 15.942 32.002 30.212 1.00 51.96 681 HIS A CA 1
ATOM 5298 C C . HIS A 1 682 ? 15.719 31.357 28.855 1.00 53.67 681 HIS A C 1
ATOM 5299 O O . HIS A 1 682 ? 14.851 31.772 28.083 1.00 59.09 681 HIS A O 1
ATOM 5306 N N . ARG A 1 683 ? 16.542 30.361 28.555 1.00 48.50 682 ARG A N 1
ATOM 5307 C CA . ARG A 1 683 ? 16.507 29.651 27.297 1.00 47.64 682 ARG A CA 1
ATOM 5308 C C . ARG A 1 683 ? 15.539 28.450 27.417 1.00 48.34 682 ARG A C 1
ATOM 5309 O O . ARG A 1 683 ? 15.864 27.453 28.077 1.00 48.27 682 ARG A O 1
ATOM 5317 N N . ARG A 1 684 ? 14.379 28.514 26.758 1.00 45.95 683 ARG A N 1
ATOM 5318 C CA . ARG A 1 684 ? 13.412 27.399 26.891 1.00 48.82 683 ARG A CA 1
ATOM 5319 C C . ARG A 1 684 ? 13.960 26.149 26.255 1.00 49.36 683 ARG A C 1
ATOM 5320 O O . ARG A 1 684 ? 14.648 26.222 25.227 1.00 54.73 683 ARG A O 1
ATOM 5328 N N . THR A 1 685 ? 13.697 24.997 26.869 1.00 54.57 684 THR A N 1
ATOM 5329 C CA . THR A 1 685 ? 14.267 23.722 26.379 1.00 52.87 684 THR A CA 1
ATOM 5330 C C . THR A 1 685 ? 13.237 22.708 25.937 1.00 51.41 684 THR A C 1
ATOM 5331 O O . THR A 1 685 ? 13.635 21.759 25.315 1.00 54.72 684 THR A O 1
ATOM 5335 N N . HIS A 1 686 ? 11.943 22.880 26.239 1.00 47.34 685 HIS A N 1
ATOM 5336 C CA . HIS A 1 686 ? 10.888 22.011 25.644 1.00 53.85 685 HIS A CA 1
ATOM 5337 C C . HIS A 1 686 ? 10.963 20.562 26.104 1.00 52.25 685 HIS A C 1
ATOM 5338 O O . HIS A 1 686 ? 10.421 19.664 25.463 1.00 54.53 685 HIS A O 1
ATOM 5345 N N . GLY A 1 687 ? 11.629 20.354 27.224 1.00 53.86 686 GLY A N 1
ATOM 5346 C CA . GLY A 1 687 ? 11.951 19.031 27.760 1.00 56.06 686 GLY A CA 1
ATOM 5347 C C . GLY A 1 687 ? 10.821 18.434 28.579 1.00 57.44 686 GLY A C 1
ATOM 5348 O O . GLY A 1 687 ? 9.759 19.047 28.738 1.00 55.77 686 GLY A O 1
ATOM 5349 N N . LYS A 1 688 ? 11.013 17.228 29.090 1.00 60.86 687 LYS A N 1
ATOM 5350 C CA . LYS A 1 688 ? 9.979 16.711 29.956 1.00 64.43 687 LYS A CA 1
ATOM 5351 C C . LYS A 1 688 ? 10.120 17.350 31.341 1.00 70.41 687 LYS A C 1
ATOM 5352 O O . LYS A 1 688 ? 9.163 17.415 32.087 1.00 72.91 687 LYS A O 1
ATOM 5358 N N . GLU A 1 689 ? 11.294 17.886 31.642 1.00 69.80 688 GLU A N 1
ATOM 5359 C CA . GLU A 1 689 ? 11.513 18.598 32.896 1.00 75.20 688 GLU A CA 1
ATOM 5360 C C . GLU A 1 689 ? 11.936 20.013 32.517 1.00 71.82 688 GLU A C 1
ATOM 5361 O O . GLU A 1 689 ? 12.879 20.168 31.744 1.00 70.02 688 GLU A O 1
ATOM 5367 N N . VAL A 1 690 ? 11.231 21.042 32.989 1.00 68.99 689 VAL A N 1
ATOM 5368 C CA . VAL A 1 690 ? 11.555 22.430 32.571 1.00 60.59 689 VAL A CA 1
ATOM 5369 C C . VAL A 1 690 ? 11.567 23.338 33.773 1.00 58.29 689 VAL A C 1
ATOM 5370 O O . VAL A 1 690 ? 10.884 23.064 34.738 1.00 52.75 689 VAL A O 1
ATOM 5374 N N . SER A 1 691 ? 12.282 24.449 33.689 1.00 56.19 690 SER A N 1
ATOM 5375 C CA . SER A 1 691 ? 12.345 25.414 34.803 1.00 55.34 690 SER A CA 1
ATOM 5376 C C . SER A 1 691 ? 10.968 26.075 35.133 1.00 56.61 690 SER A C 1
ATOM 5377 O O . SER A 1 691 ? 9.977 25.975 34.380 1.00 57.41 690 SER A O 1
ATOM 5380 N N . ASN A 1 692 ? 10.916 26.806 36.226 1.00 56.59 691 ASN A N 1
ATOM 5381 C CA . ASN A 1 692 ? 9.722 27.568 36.560 1.00 55.19 691 ASN A CA 1
ATOM 5382 C C . ASN A 1 692 ? 9.322 28.615 35.549 1.00 54.24 691 ASN A C 1
ATOM 5383 O O . ASN A 1 692 ? 8.128 28.733 35.229 1.00 52.84 691 ASN A O 1
ATOM 5388 N N . VAL A 1 693 ? 10.301 29.341 35.008 1.00 54.03 692 VAL A N 1
ATOM 5389 C CA . VAL A 1 693 ? 9.996 30.301 33.934 1.00 57.99 692 VAL A CA 1
ATOM 5390 C C . VAL A 1 693 ? 9.290 29.673 32.750 1.00 52.38 692 VAL A C 1
ATOM 5391 O O . VAL A 1 693 ? 8.296 30.223 32.265 1.00 47.71 692 VAL A O 1
ATOM 5395 N N . GLU A 1 694 ? 9.752 28.489 32.351 1.00 51.36 693 GLU A N 1
ATOM 5396 C CA . GLU A 1 694 ? 9.236 27.831 31.126 1.00 52.49 693 GLU A CA 1
ATOM 5397 C C . GLU A 1 694 ? 7.843 27.326 31.402 1.00 49.99 693 GLU A C 1
ATOM 5398 O O . GLU A 1 694 ? 6.972 27.313 30.515 1.00 47.83 693 GLU A O 1
ATOM 5404 N N . GLN A 1 695 ? 7.636 26.971 32.656 1.00 50.37 694 GLN A N 1
ATOM 5405 C CA . GLN A 1 695 ? 6.339 26.488 33.082 1.00 59.12 694 GLN A CA 1
ATOM 5406 C C . GLN A 1 695 ? 5.317 27.650 32.995 1.00 56.45 694 GLN A C 1
ATOM 5407 O O . GLN A 1 695 ? 4.169 27.458 32.549 1.00 59.46 694 GLN A O 1
ATOM 5413 N N . LEU A 1 696 ? 5.741 28.848 33.404 1.00 50.21 695 LEU A N 1
ATOM 5414 C CA . LEU A 1 696 ? 4.890 30.023 33.212 1.00 47.73 695 LEU A CA 1
ATOM 5415 C C . LEU A 1 696 ? 4.691 30.238 31.727 1.00 42.70 695 LEU A C 1
ATOM 5416 O O . LEU A 1 696 ? 3.575 30.487 31.257 1.00 43.31 695 LEU A O 1
ATOM 5421 N N . ASP A 1 697 ? 5.781 30.180 30.971 1.00 38.98 696 ASP A N 1
ATOM 5422 C CA . ASP A 1 697 ? 5.680 30.531 29.583 1.00 40.97 696 ASP A CA 1
ATOM 5423 C C . ASP A 1 697 ? 4.614 29.596 28.941 1.00 43.08 696 ASP A C 1
ATOM 5424 O O . ASP A 1 697 ? 3.887 30.020 28.103 1.00 40.52 696 ASP A O 1
ATOM 5429 N N . ARG A 1 698 ? 4.495 28.351 29.419 1.00 41.83 697 ARG A N 1
ATOM 5430 C CA . ARG A 1 698 ? 3.572 27.392 28.877 1.00 42.76 697 ARG A CA 1
ATOM 5431 C C . ARG A 1 698 ? 2.175 27.883 29.053 1.00 42.84 697 ARG A C 1
ATOM 5432 O O . ARG A 1 698 ? 1.307 27.592 28.242 1.00 46.07 697 ARG A O 1
ATOM 5440 N N . GLU A 1 699 ? 1.953 28.739 30.016 1.00 42.49 698 GLU A N 1
ATOM 5441 C CA . GLU A 1 699 ? 0.563 29.114 30.296 1.00 45.54 698 GLU A CA 1
ATOM 5442 C C . GLU A 1 699 ? 0.058 30.112 29.239 1.00 50.33 698 GLU A C 1
ATOM 5443 O O . GLU A 1 699 ? -1.122 30.090 28.861 1.00 54.67 698 GLU A O 1
ATOM 5449 N N . LEU A 1 700 ? 0.967 30.950 28.746 1.00 45.91 699 LEU A N 1
ATOM 5450 C CA . LEU A 1 700 ? 0.610 32.183 28.031 1.00 40.24 699 LEU A CA 1
ATOM 5451 C C . LEU A 1 700 ? 0.053 32.023 26.614 1.00 38.81 699 LEU A C 1
ATOM 5452 O O . LEU A 1 700 ? -0.476 32.966 26.040 1.00 36.43 699 LEU A O 1
ATOM 5457 N N . THR A 1 701 ? 0.089 30.849 26.007 1.00 42.22 700 THR A N 1
ATOM 5458 C CA . THR A 1 701 ? -0.462 30.816 24.607 1.00 38.10 700 THR A CA 1
ATOM 5459 C C . THR A 1 701 ? -1.949 30.652 24.611 1.00 38.18 700 THR A C 1
ATOM 5460 O O . THR A 1 701 ? -2.654 30.873 23.589 1.00 44.74 700 THR A O 1
ATOM 5464 N N . THR A 1 702 ? -2.474 30.323 25.764 1.00 34.88 701 THR A N 1
ATOM 5465 C CA . THR A 1 702 ? -3.879 29.984 25.775 1.00 37.74 701 THR A CA 1
ATOM 5466 C C . THR A 1 702 ? -4.816 31.166 25.532 1.00 38.65 701 THR A C 1
ATOM 5467 O O . THR A 1 702 ? -5.733 31.046 24.719 1.00 39.23 701 THR A O 1
ATOM 5471 N N . ILE A 1 703 ? -4.523 32.327 26.129 1.00 39.10 702 ILE A N 1
ATOM 5472 C CA . ILE A 1 703 ? -5.277 33.567 25.866 1.00 34.63 702 ILE A CA 1
ATOM 5473 C C . ILE A 1 703 ? -5.120 33.985 24.398 1.00 40.06 702 ILE A C 1
ATOM 5474 O O . ILE A 1 703 ? -6.078 34.494 23.833 1.00 37.94 702 ILE A O 1
ATOM 5479 N N . GLN A 1 704 ? -3.946 33.718 23.772 1.00 36.42 703 GLN A N 1
ATOM 5480 C CA . GLN A 1 704 ? -3.720 34.034 22.386 1.00 35.30 703 GLN A CA 1
ATOM 5481 C C . GLN A 1 704 ? -4.625 33.192 21.500 1.00 38.66 703 GLN A C 1
ATOM 5482 O O . GLN A 1 704 ? -5.175 33.698 20.555 1.00 36.62 703 GLN A O 1
ATOM 5488 N N . ALA A 1 705 ? -4.818 31.920 21.820 1.00 36.92 704 ALA A N 1
ATOM 5489 C CA . ALA A 1 705 ? -5.625 31.132 20.916 1.00 35.86 704 ALA A CA 1
ATOM 5490 C C . ALA A 1 705 ? -7.094 31.534 21.040 1.00 37.33 704 ALA A C 1
ATOM 5491 O O . ALA A 1 705 ? -7.848 31.523 20.039 1.00 39.76 704 ALA A O 1
ATOM 5493 N N . LEU A 1 706 ? -7.477 31.954 22.243 1.00 36.88 705 LEU A N 1
ATOM 5494 C CA . LEU A 1 706 ? -8.848 32.460 22.485 1.00 41.49 705 LEU A CA 1
ATOM 5495 C C . LEU A 1 706 ? -9.126 33.751 21.746 1.00 42.17 705 LEU A C 1
ATOM 5496 O O . LEU A 1 706 ? -10.137 33.873 21.094 1.00 42.61 705 LEU A O 1
ATOM 5501 N N . HIS A 1 707 ? -8.196 34.714 21.898 1.00 39.80 706 HIS A N 1
ATOM 5502 C CA . HIS A 1 707 ? -8.229 36.000 21.220 1.00 39.88 706 HIS A CA 1
ATOM 5503 C C . HIS A 1 707 ? -8.305 35.757 19.740 1.00 42.51 706 HIS A C 1
ATOM 5504 O O . HIS A 1 707 ? -9.175 36.327 19.113 1.00 41.12 706 HIS A O 1
ATOM 5511 N N . HIS A 1 708 ? -7.454 34.872 19.179 1.00 38.61 707 HIS A N 1
ATOM 5512 C CA . HIS A 1 708 ? -7.496 34.562 17.738 1.00 36.61 707 HIS A CA 1
ATOM 5513 C C . HIS A 1 708 ? -8.833 34.008 17.268 1.00 35.02 707 HIS A C 1
ATOM 5514 O O . HIS A 1 708 ? -9.308 34.294 16.150 1.00 39.08 707 HIS A O 1
ATOM 5521 N N . THR A 1 709 ? -9.463 33.195 18.106 1.00 34.17 708 THR A N 1
ATOM 5522 C CA . THR A 1 709 ? -10.753 32.612 17.762 1.00 38.86 708 THR A CA 1
ATOM 5523 C C . THR A 1 709 ? -11.826 33.702 17.657 1.00 40.43 708 THR A C 1
ATOM 5524 O O . THR A 1 709 ? -12.535 33.787 16.650 1.00 47.75 708 THR A O 1
ATOM 5528 N N . ALA A 1 710 ? -11.932 34.513 18.686 1.00 38.11 709 ALA A N 1
ATOM 5529 C CA . ALA A 1 710 ? -12.786 35.723 18.673 1.00 44.95 709 ALA A CA 1
ATOM 5530 C C . ALA A 1 710 ? -12.522 36.661 17.484 1.00 44.75 709 ALA A C 1
ATOM 5531 O O . ALA A 1 710 ? -13.438 37.269 16.955 1.00 45.98 709 ALA A O 1
ATOM 5533 N N . ASN A 1 711 ? -11.286 36.767 17.045 1.00 41.54 710 ASN A N 1
ATOM 5534 C CA . ASN A 1 711 ? -11.046 37.597 15.895 1.00 44.61 710 ASN A CA 1
ATOM 5535 C C . ASN A 1 711 ? -11.289 36.939 14.596 1.00 45.77 710 ASN A C 1
ATOM 5536 O O . ASN A 1 711 ? -11.645 37.638 13.678 1.00 49.50 710 ASN A O 1
ATOM 5541 N N . THR A 1 712 ? -11.030 35.632 14.458 1.00 43.85 711 THR A N 1
ATOM 5542 C CA . THR A 1 712 ? -11.076 35.029 13.096 1.00 43.12 711 THR A CA 1
ATOM 5543 C C . THR A 1 712 ? -12.016 33.870 12.997 1.00 41.47 711 THR A C 1
ATOM 5544 O O . THR A 1 712 ? -12.306 33.443 11.906 1.00 46.79 711 THR A O 1
ATOM 5548 N N . GLY A 1 713 ? -12.557 33.376 14.106 1.00 41.24 712 GLY A N 1
ATOM 5549 C CA . GLY A 1 713 ? -13.311 32.131 13.989 1.00 43.34 712 GLY A CA 1
ATOM 5550 C C . GLY A 1 713 ? -12.556 30.813 14.244 1.00 44.89 712 GLY A C 1
ATOM 5551 O O . GLY A 1 713 ? -13.202 29.795 14.490 1.00 48.63 712 GLY A O 1
ATOM 5552 N N . VAL A 1 714 ? -11.218 30.850 14.327 1.00 41.59 713 VAL A N 1
ATOM 5553 C CA . VAL A 1 714 ? -10.369 29.653 14.479 1.00 38.73 713 VAL A CA 1
ATOM 5554 C C . VAL A 1 714 ? -9.168 29.984 15.404 1.00 41.17 713 VAL A C 1
ATOM 5555 O O . VAL A 1 714 ? -8.810 31.152 15.624 1.00 39.06 713 VAL A O 1
ATOM 5559 N N . SER A 1 715 ? -8.521 29.006 16.009 1.00 45.55 714 SER A N 1
ATOM 5560 C CA . SER A 1 715 ? -7.365 29.407 16.851 1.00 39.99 714 SER A CA 1
ATOM 5561 C C . SER A 1 715 ? -6.150 29.859 16.027 1.00 39.78 714 SER A C 1
ATOM 5562 O O . SER A 1 715 ? -6.113 29.772 14.776 1.00 39.34 714 SER A O 1
ATOM 5565 N N . GLY A 1 716 ? -5.157 30.376 16.733 1.00 39.70 715 GLY A N 1
ATOM 5566 C CA . GLY A 1 716 ? -3.955 30.759 16.072 1.00 38.60 715 GLY A CA 1
ATOM 5567 C C . GLY A 1 716 ? -3.116 31.683 16.944 1.00 52.61 715 GLY A C 1
ATOM 5568 O O . GLY A 1 716 ? -3.124 31.604 18.165 1.00 39.16 715 GLY A O 1
ATOM 5569 N N . GLY A 1 717 ? -2.631 32.698 16.233 1.00 56.69 716 GLY A N 1
ATOM 5570 C CA . GLY A 1 717 ? -1.338 33.192 16.311 1.00 52.97 716 GLY A CA 1
ATOM 5571 C C . GLY A 1 717 ? -0.589 32.410 15.245 1.00 44.89 716 GLY A C 1
ATOM 5572 O O . GLY A 1 717 ? -0.431 31.207 15.386 1.00 47.35 716 GLY A O 1
ATOM 5573 N N . LYS A 1 718 ? -0.068 33.094 14.246 1.00 43.69 717 LYS A N 1
ATOM 5574 C CA . LYS A 1 718 ? 0.719 32.479 13.178 1.00 49.12 717 LYS A CA 1
ATOM 5575 C C . LYS A 1 718 ? 2.167 32.967 13.091 1.00 51.64 717 LYS A C 1
ATOM 5576 O O . LYS A 1 718 ? 2.793 32.786 12.054 1.00 62.53 717 LYS A O 1
ATOM 5582 N N . PHE A 1 719 ? 2.678 33.645 14.104 1.00 46.92 718 PHE A N 1
ATOM 5583 C CA . PHE A 1 719 ? 4.075 34.108 14.148 1.00 47.86 718 PHE A CA 1
ATOM 5584 C C . PHE A 1 719 ? 5.149 33.024 13.840 1.00 50.20 718 PHE A C 1
ATOM 5585 O O . PHE A 1 719 ? 5.163 31.989 14.479 1.00 44.71 718 PHE A O 1
ATOM 5593 N N . GLU A 1 720 ? 6.091 33.278 12.928 1.00 48.37 719 GLU A N 1
ATOM 5594 C CA . GLU A 1 720 ? 7.152 32.291 12.716 1.00 44.67 719 GLU A CA 1
ATOM 5595 C C . GLU A 1 720 ? 8.249 32.473 13.707 1.00 42.30 719 GLU A C 1
ATOM 5596 O O . GLU A 1 720 ? 9.001 33.454 13.640 1.00 44.08 719 GLU A O 1
ATOM 5602 N N . ILE A 1 721 ? 8.365 31.523 14.632 1.00 40.16 720 ILE A N 1
ATOM 5603 C CA . ILE A 1 721 ? 9.382 31.637 15.646 1.00 41.93 720 ILE A CA 1
ATOM 5604 C C . ILE A 1 721 ? 10.762 31.718 14.958 1.00 46.14 720 ILE A C 1
ATOM 5605 O O . ILE A 1 721 ? 10.995 30.988 14.006 1.00 43.03 720 ILE A O 1
ATOM 5610 N N . GLN A 1 722 ? 11.629 32.632 15.423 1.00 42.49 721 GLN A N 1
ATOM 5611 C CA . GLN A 1 722 ? 12.927 32.877 14.812 1.00 44.78 721 GLN A CA 1
ATOM 5612 C C . GLN A 1 722 ? 14.007 32.146 15.522 1.00 52.08 721 GLN A C 1
ATOM 5613 O O . GLN A 1 722 ? 14.927 31.697 14.886 1.00 52.96 721 GLN A O 1
ATOM 5619 N N . ASP A 1 723 ? 13.934 32.119 16.853 1.00 50.77 722 ASP A N 1
ATOM 5620 C CA . ASP A 1 723 ? 14.804 31.309 17.681 1.00 48.72 722 ASP A CA 1
ATOM 5621 C C . ASP A 1 723 ? 13.996 30.493 18.761 1.00 49.56 722 ASP A C 1
ATOM 5622 O O . ASP A 1 723 ? 13.305 31.078 19.635 1.00 44.30 722 ASP A O 1
ATOM 5627 N N . LYS A 1 724 ? 14.078 29.154 18.693 1.00 46.31 723 LYS A N 1
ATOM 5628 C CA . LYS A 1 724 ? 13.036 28.301 19.307 1.00 43.94 723 LYS A CA 1
ATOM 5629 C C . LYS A 1 724 ? 13.168 28.403 20.854 1.00 45.37 723 LYS A C 1
ATOM 5630 O O . LYS A 1 724 ? 12.235 28.197 21.605 1.00 42.47 723 LYS A O 1
ATOM 5636 N N . ALA A 1 725 ? 14.337 28.805 21.319 1.00 46.08 724 ALA A N 1
ATOM 5637 C CA . ALA A 1 725 ? 14.560 28.909 22.732 1.00 41.17 724 ALA A CA 1
ATOM 5638 C C . ALA A 1 725 ? 13.853 30.111 23.382 1.00 41.12 724 ALA A C 1
ATOM 5639 O O . ALA A 1 725 ? 13.770 30.175 24.626 1.00 43.72 724 ALA A O 1
ATOM 5641 N N . ASN A 1 726 ? 13.331 31.025 22.540 1.00 39.98 725 ASN A N 1
ATOM 5642 C CA . ASN A 1 726 ? 12.460 32.148 22.971 1.00 40.33 725 ASN A CA 1
ATOM 5643 C C . ASN A 1 726 ? 11.060 31.821 23.439 1.00 43.17 725 ASN A C 1
ATOM 5644 O O . ASN A 1 726 ? 10.459 32.688 24.092 1.00 47.52 725 ASN A O 1
ATOM 5649 N N . PHE A 1 727 ? 10.536 30.611 23.130 1.00 40.65 726 PHE A N 1
ATOM 5650 C CA . PHE A 1 727 ? 9.171 30.284 23.490 1.00 36.49 726 PHE A CA 1
ATOM 5651 C C . PHE A 1 727 ? 8.995 28.830 23.938 1.00 39.27 726 PHE A C 1
ATOM 5652 O O . PHE A 1 727 ? 9.596 27.901 23.379 1.00 38.54 726 PHE A O 1
ATOM 5660 N N . ALA A 1 728 ? 8.168 28.641 24.952 1.00 38.23 727 ALA A N 1
ATOM 5661 C CA . ALA A 1 728 ? 7.797 27.327 25.449 1.00 40.12 727 ALA A CA 1
ATOM 5662 C C . ALA A 1 728 ? 7.141 26.499 24.352 1.00 42.40 727 ALA A C 1
ATOM 5663 O O . ALA A 1 728 ? 7.380 25.293 24.231 1.00 41.92 727 ALA A O 1
ATOM 5665 N N . ASP A 1 729 ? 6.349 27.130 23.503 1.00 39.59 728 ASP A N 1
ATOM 5666 C CA . ASP A 1 729 ? 5.554 26.354 22.537 1.00 34.56 728 ASP A CA 1
ATOM 5667 C C . ASP A 1 729 ? 6.269 26.241 21.143 1.00 40.51 728 ASP A C 1
ATOM 5668 O O . ASP A 1 729 ? 7.244 26.907 20.851 1.00 42.97 728 ASP A O 1
ATOM 5673 N N . ASN A 1 730 ? 5.758 25.393 20.274 1.00 41.80 729 ASN A N 1
ATOM 5674 C CA . ASN A 1 730 ? 6.464 25.076 19.084 1.00 36.94 729 ASN A CA 1
ATOM 5675 C C . ASN A 1 730 ? 5.749 25.650 17.813 1.00 40.02 729 ASN A C 1
ATOM 5676 O O . ASN A 1 730 ? 6.036 25.205 16.707 1.00 41.11 729 ASN A O 1
ATOM 5681 N N . GLY A 1 731 ? 4.793 26.571 18.007 1.00 36.08 730 GLY A N 1
ATOM 5682 C CA . GLY A 1 731 ? 4.118 27.304 16.938 1.00 31.06 730 GLY A CA 1
ATOM 5683 C C . GLY A 1 731 ? 2.968 26.564 16.274 1.00 35.90 730 GLY A C 1
ATOM 5684 O O . GLY A 1 731 ? 2.363 27.089 15.355 1.00 40.20 730 GLY A O 1
ATOM 5685 N N . LEU A 1 732 ? 2.620 25.348 16.704 1.00 34.20 731 LEU A N 1
ATOM 5686 C CA . LEU A 1 732 ? 1.562 24.603 15.990 1.00 36.88 731 LEU A CA 1
ATOM 5687 C C . LEU A 1 732 ? 0.180 25.269 15.872 1.00 37.82 731 LEU A C 1
ATOM 5688 O O . LEU A 1 732 ? -0.627 24.915 14.969 1.00 40.37 731 LEU A O 1
ATOM 5693 N N . PHE A 1 733 ? -0.158 26.154 16.804 1.00 32.85 732 PHE A N 1
ATOM 5694 C CA . PHE A 1 733 ? -1.324 27.001 16.615 1.00 33.22 732 PHE A CA 1
ATOM 5695 C C . PHE A 1 733 ? -1.271 27.790 15.308 1.00 37.26 732 PHE A C 1
ATOM 5696 O O . PHE A 1 733 ? -2.337 28.117 14.769 1.00 38.54 732 PHE A O 1
ATOM 5704 N N . GLY A 1 734 ? -0.064 28.049 14.767 1.00 32.43 733 GLY A N 1
ATOM 5705 C CA . GLY A 1 734 ? 0.052 28.725 13.460 1.00 37.48 733 GLY A CA 1
ATOM 5706 C C . GLY A 1 734 ? -0.597 27.988 12.304 1.00 41.21 733 GLY A C 1
ATOM 5707 O O . GLY A 1 734 ? -1.259 28.597 11.460 1.00 54.01 733 GLY A O 1
ATOM 5708 N N . LYS A 1 735 ? -0.467 26.671 12.291 1.00 44.69 734 LYS A N 1
ATOM 5709 C CA . LYS A 1 735 ? -1.062 25.810 11.251 1.00 48.32 734 LYS A CA 1
ATOM 5710 C C . LYS A 1 735 ? -2.570 25.783 11.335 1.00 47.71 734 LYS A C 1
ATOM 5711 O O . LYS A 1 735 ? -3.225 25.670 10.337 1.00 58.22 734 LYS A O 1
ATOM 5717 N N . VAL A 1 736 ? -3.133 25.890 12.521 1.00 45.56 735 VAL A N 1
ATOM 5718 C CA . VAL A 1 736 ? -4.556 26.023 12.590 1.00 44.41 735 VAL A CA 1
ATOM 5719 C C . VAL A 1 736 ? -4.966 27.399 12.074 1.00 42.62 735 VAL A C 1
ATOM 5720 O O . VAL A 1 736 ? -5.967 27.529 11.351 1.00 42.51 735 VAL A O 1
ATOM 5724 N N . ALA A 1 737 ? -4.227 28.430 12.473 1.00 35.38 736 ALA A N 1
ATOM 5725 C CA . ALA A 1 737 ? -4.489 29.791 11.957 1.00 42.94 736 ALA A CA 1
ATOM 5726 C C . ALA A 1 737 ? -4.654 29.800 10.442 1.00 44.01 736 ALA A C 1
ATOM 5727 O O . ALA A 1 737 ? -5.536 30.494 9.933 1.00 50.97 736 ALA A O 1
ATOM 5729 N N . ASN A 1 738 ? -3.842 29.044 9.716 1.00 43.94 737 ASN A N 1
ATOM 5730 C CA . ASN A 1 738 ? -4.109 28.918 8.261 1.00 48.62 737 ASN A CA 1
ATOM 5731 C C . ASN A 1 738 ? -5.553 28.770 7.878 1.00 50.66 737 ASN A C 1
ATOM 5732 O O . ASN A 1 738 ? -5.946 29.340 6.891 1.00 57.07 737 ASN A O 1
ATOM 5737 N N . PHE A 1 739 ? -6.337 28.020 8.636 1.00 51.75 738 PHE A N 1
ATOM 5738 C CA . PHE A 1 739 ? -7.727 27.791 8.278 1.00 52.48 738 PHE A CA 1
ATOM 5739 C C . PHE A 1 739 ? -8.432 29.077 7.879 1.00 56.26 738 PHE A C 1
ATOM 5740 O O . PHE A 1 739 ? -9.245 29.086 6.968 1.00 66.86 738 PHE A O 1
ATOM 5748 N N . ALA A 1 740 ? -8.121 30.159 8.576 1.00 51.85 739 ALA A N 1
ATOM 5749 C CA . ALA A 1 740 ? -8.740 31.452 8.326 1.00 59.78 739 ALA A CA 1
ATOM 5750 C C . ALA A 1 740 ? -8.427 31.975 6.934 1.00 65.20 739 ALA A C 1
ATOM 5751 O O . ALA A 1 740 ? -9.255 32.605 6.295 1.00 67.66 739 ALA A O 1
ATOM 5753 N N . LYS A 1 741 ? -7.201 31.752 6.496 1.00 71.58 740 LYS A N 1
ATOM 5754 C CA . LYS A 1 741 ? -6.747 32.175 5.180 1.00 81.02 740 LYS A CA 1
ATOM 5755 C C . LYS A 1 741 ? -7.413 31.523 3.965 1.00 82.57 740 LYS A C 1
ATOM 5756 O O . LYS A 1 741 ? -7.628 32.186 2.958 1.00 104.91 740 LYS A O 1
ATOM 5762 N N . ILE A 1 742 ? -7.723 30.234 4.042 1.00 75.35 741 ILE A N 1
ATOM 5763 C CA . ILE A 1 742 ? -7.960 29.429 2.845 1.00 92.38 741 ILE A CA 1
ATOM 5764 C C . ILE A 1 742 ? -9.068 29.945 1.933 1.00 98.70 741 ILE A C 1
ATOM 5765 O O . ILE A 1 742 ? -10.117 30.395 2.385 1.00 96.19 741 ILE A O 1
ATOM 5770 N N . LYS A 1 743 ? -8.802 29.875 0.634 1.00 93.06 742 LYS A N 1
ATOM 5771 C CA . LYS A 1 743 ? -9.665 30.467 -0.373 1.00 106.35 742 LYS A CA 1
ATOM 5772 C C . LYS A 1 743 ? -9.780 29.585 -1.606 1.00 89.85 742 LYS A C 1
ATOM 5773 O O . LYS A 1 743 ? -9.306 29.953 -2.678 1.00 88.50 742 LYS A O 1
#

Secondary structure (DSSP, 8-state):
----HHHHHHHHTS---B--GGGSSS----TTTSEEEE-SSSTT-EEEEEE--B-TTS-B-SS--BHHHHHHHHHHHHHHHHHHHHHHSSSS-HHHHHHHHHHHHHHHHHHHHHHS-TTTSB--TTS-TTSHHHHHHHHHHHHHHHHHHHHHHHHHHHHT--HHHHHHHHHHHHHHSPPEEEEEE--TTPPTT-EEEEEEEE-----HHHHHTTT--------S--S-EEEEEEEE-TTS-EEEEEEEEEB---SS-GGGGTT--HHHHHHHHHHHHHHHHHHHHHHHHHHHHT--HHHHHHTS-GGGS-SS--SSHHHHHHHHHHHHHHHS--EEEEEEEE-S-TTB-SS-TTHHHHHHHHHHHHHHHTTSEEEEEEEEETTEEEEEEEEEEEEEEE---STTTT--TT-TTB-GGGGHHHHHHHHHHHHHHHHHHHHHSSTT-SS-HHHHHHHHHHT-S--HHHHHHHHHHHHHHHHHHHHHHHHHHHHHHHHHS-TTT--HHHHHHHHHHHHHHHHHHHHHHHHHHHHHHHHHHHHHHHHHHHHHHHHHHHHHHHHHHHHHHT-TTS-HHHHHHHHHHHHHHHHHHHHHHHHHTT-TTSGGGTTHHHHHHHHHHHHTT-EEEEE-SSSSSHHHHHHHHHHHHHHHHHTSSS----SHHHH------SS--HHHHHHHHTHHHHHHHHHHHHSS-------SSGGG-SS-STHHHHHHHHH--

Organism: Legionella pneumophila subsp. pneumophila (strain Philadelphia 1 / ATCC 33152 / DSM 7513) (NCBI:txid272624)